Protein AF-A0A158DH83-F1 (afdb_monomer)

Mean predicted aligned error: 16.45 Å

Radius of gyration: 26.63 Å; Cα contacts (8 Å, |Δi|>4): 719; chains: 1; bounding box: 64×51×73 Å

Nearest PDB structures (foldseek):
  8chu-assembly1_A  TM=3.090E-01  e=6.995E-02  Homo sapiens
  3k44-assembly4_D  TM=2.908E-01  e=5.916E-02  Drosophila melanogaster
  3k44-assembly1_A  TM=2.704E-01  e=5.291E-02  Drosophila melanogaster
  4gq2-assembly1_P  TM=2.327E-01  e=2.987E-01  Schizosaccharomyces pombe

pLDDT: mean 72.01, std 20.26, range [26.98, 98.62]

Sequence (449 aa):
MLKVEPGQGMSLLGYADNADRGALTVRQAASLPPGRAVLKMLTDVHTTHRDVEFAYAFIEDGTAVLYKIADGVAHSVPALYLGDADAYETFQAIRHAEEIDHAPDAMHLFITWVPKEGLSEPDPPIKIPKMLTESIKAMQTLFVRTSQRGVGGVAIPFILSHRGPQVLNYVYAVTDPLTRELPHGTVVPHGTAERGGYGISVSQLAEKDGVFVYWLQRPGGTVFIRREGGDDVYDFEGRPRDFVQTVKHELDRDVSLFFGEAAPTEPHSLRLMFDENGVACLAVASSDIDFTFSWLHMSEDSFRTAPTALPVGIGTQPAEPPAGLQGTITNEGKTLSLSAQDANGESVEIPLAATQVDQLIRHLSQLRATMTDKVPSAPDSGVYPVSLDPGWRTNADVHPAFPGVCLALRDDGLGWQMYWLPPHEVRALGEYLVGHEMRLTRSDGQICS

Structure (mmCIF, N/CA/C/O backbone):
data_AF-A0A158DH83-F1
#
_entry.id   AF-A0A158DH83-F1
#
loop_
_atom_site.group_PDB
_atom_site.id
_atom_site.type_symbol
_atom_site.label_atom_id
_atom_site.label_alt_id
_atom_site.label_comp_id
_atom_site.label_asym_id
_atom_site.label_entity_id
_atom_site.label_seq_id
_atom_site.pdbx_PDB_ins_code
_atom_site.Cartn_x
_atom_site.Cartn_y
_atom_site.Cartn_z
_atom_site.occupancy
_atom_site.B_iso_or_equiv
_atom_site.auth_seq_id
_atom_site.auth_comp_id
_atom_site.auth_asym_id
_atom_site.auth_atom_id
_atom_site.pdbx_PDB_model_num
ATOM 1 N N . MET A 1 1 ? 3.367 -1.182 0.016 1.00 55.84 1 MET A N 1
ATOM 2 C CA . MET A 1 1 ? 4.569 -1.575 -0.745 1.00 55.84 1 MET A CA 1
ATOM 3 C C . MET A 1 1 ? 4.220 -1.948 -2.183 1.00 55.84 1 MET A C 1
ATOM 5 O O . MET A 1 1 ? 3.494 -2.913 -2.408 1.00 55.84 1 MET A O 1
ATOM 9 N N . LEU A 1 2 ? 4.713 -1.165 -3.147 1.00 65.81 2 LEU A N 1
ATOM 10 C CA . LEU A 1 2 ? 4.568 -1.419 -4.586 1.00 65.81 2 LEU A CA 1
ATOM 11 C C . LEU A 1 2 ? 5.493 -2.566 -5.023 1.00 65.81 2 LEU A C 1
ATOM 13 O O . LEU A 1 2 ? 6.665 -2.575 -4.660 1.00 65.81 2 LEU A O 1
ATOM 17 N N . LYS A 1 3 ? 4.979 -3.513 -5.819 1.00 84.44 3 LYS A N 1
ATOM 18 C CA . LYS A 1 3 ? 5.769 -4.634 -6.376 1.00 84.44 3 LYS A CA 1
ATOM 19 C C . LYS A 1 3 ? 6.477 -4.303 -7.696 1.00 84.44 3 LYS A C 1
ATOM 21 O O . LYS A 1 3 ? 7.206 -5.142 -8.222 1.00 84.44 3 LYS A O 1
ATOM 26 N N . VAL A 1 4 ? 6.234 -3.111 -8.242 1.00 86.69 4 VAL A N 1
ATOM 27 C CA . VAL A 1 4 ? 6.819 -2.610 -9.490 1.00 86.69 4 VAL A CA 1
ATOM 28 C C . VAL A 1 4 ? 7.431 -1.241 -9.221 1.00 86.69 4 VAL A C 1
ATOM 30 O O . VAL A 1 4 ? 6.780 -0.387 -8.624 1.00 86.69 4 VAL A O 1
ATOM 33 N N . GLU A 1 5 ? 8.663 -1.048 -9.675 1.00 86.50 5 GLU A N 1
ATOM 34 C CA . GLU A 1 5 ? 9.462 0.159 -9.494 1.00 86.50 5 GLU A CA 1
ATOM 35 C C . GLU A 1 5 ? 9.853 0.728 -10.873 1.00 86.50 5 GLU A C 1
ATOM 37 O O . GLU A 1 5 ? 10.463 0.021 -11.689 1.00 86.50 5 GLU A O 1
ATOM 42 N N . PRO A 1 6 ? 9.514 1.995 -11.168 1.00 86.50 6 PRO A N 1
ATOM 43 C CA . PRO A 1 6 ? 10.065 2.723 -12.307 1.00 86.50 6 PRO A CA 1
ATOM 44 C C . PRO A 1 6 ? 11.590 2.852 -12.200 1.00 86.50 6 PRO A C 1
ATOM 46 O O . PRO A 1 6 ? 12.109 3.360 -11.211 1.00 86.50 6 PRO A O 1
ATOM 49 N N . GLY A 1 7 ? 12.320 2.405 -13.223 1.00 85.56 7 GLY A N 1
ATOM 50 C CA . GLY A 1 7 ? 13.770 2.593 -13.299 1.00 85.56 7 GLY A CA 1
ATOM 51 C C . GLY A 1 7 ? 14.157 3.902 -13.985 1.00 85.56 7 GLY A C 1
ATOM 52 O O . GLY A 1 7 ? 13.311 4.618 -14.523 1.00 85.56 7 GLY A O 1
ATOM 53 N N . GLN A 1 8 ? 15.458 4.203 -14.038 1.00 83.31 8 GLN A N 1
ATOM 54 C CA . GLN A 1 8 ? 15.957 5.298 -14.872 1.00 83.31 8 GLN A CA 1
ATOM 55 C C . GLN A 1 8 ? 15.545 5.122 -16.342 1.00 83.31 8 GLN A C 1
ATOM 57 O O . GLN A 1 8 ? 15.517 4.014 -16.884 1.00 83.31 8 GLN A O 1
ATOM 62 N N . GLY A 1 9 ? 15.260 6.242 -17.010 1.00 83.88 9 GLY A N 1
ATOM 63 C CA . GLY A 1 9 ? 14.946 6.275 -18.437 1.00 83.88 9 GLY A CA 1
ATOM 64 C C . GLY A 1 9 ? 13.718 5.438 -18.803 1.00 83.88 9 GLY A C 1
ATOM 65 O O . GLY A 1 9 ? 12.627 5.643 -18.283 1.00 83.88 9 GLY A O 1
ATOM 66 N N . MET A 1 10 ? 13.888 4.512 -19.747 1.00 90.75 10 MET A N 1
ATOM 67 C CA . MET A 1 10 ? 12.812 3.671 -20.278 1.00 90.75 10 MET A CA 1
ATOM 68 C C . MET A 1 10 ? 12.896 2.258 -19.702 1.00 90.75 10 MET A C 1
ATOM 70 O O . MET A 1 10 ? 13.119 1.308 -20.453 1.00 90.75 10 MET A O 1
ATOM 74 N N . SER A 1 11 ? 12.740 2.110 -18.381 1.00 95.25 11 SER A N 1
ATOM 75 C CA . SER A 1 11 ? 12.762 0.792 -17.741 1.00 95.25 11 SER A CA 1
ATOM 76 C C . SER A 1 11 ? 11.768 0.615 -16.585 1.00 95.25 11 SER A C 1
ATOM 78 O O . SER A 1 11 ? 11.367 1.576 -15.933 1.00 95.25 11 SER A O 1
ATOM 80 N N . LEU A 1 12 ? 11.352 -0.633 -16.359 1.00 95.00 12 LEU A N 1
ATOM 81 C CA . LEU A 1 12 ? 10.451 -1.088 -15.298 1.00 95.00 12 LEU A CA 1
ATOM 82 C C . LEU A 1 12 ? 11.037 -2.331 -14.631 1.00 95.00 12 LEU A C 1
ATOM 84 O O . LEU A 1 12 ? 11.466 -3.261 -15.317 1.00 95.00 12 LEU A O 1
ATOM 88 N N . LEU A 1 13 ? 11.007 -2.366 -13.303 1.00 97.12 13 LEU A N 1
ATOM 89 C CA . LEU A 1 13 ? 11.474 -3.486 -12.496 1.00 97.12 13 LEU A CA 1
ATOM 90 C C . LEU A 1 13 ? 10.312 -4.025 -11.667 1.00 97.12 13 LEU A C 1
ATOM 92 O O . LEU A 1 13 ? 9.529 -3.249 -11.137 1.00 97.12 13 LEU A O 1
ATOM 96 N N . GLY A 1 14 ? 10.200 -5.339 -11.527 1.00 95.81 14 GLY A N 1
ATOM 97 C CA . GLY A 1 14 ? 9.211 -5.973 -10.659 1.00 95.81 14 GLY A CA 1
ATOM 98 C C . GLY A 1 14 ? 9.808 -7.135 -9.882 1.00 95.81 14 GLY A C 1
ATOM 99 O O . GLY A 1 14 ? 10.849 -7.669 -10.271 1.00 95.81 14 GLY A O 1
ATOM 100 N N . TYR A 1 15 ? 9.159 -7.530 -8.790 1.00 97.19 15 TYR A N 1
ATOM 101 C CA . TYR A 1 15 ? 9.587 -8.669 -7.977 1.00 97.19 15 TYR A CA 1
ATOM 102 C C . TYR A 1 15 ? 8.405 -9.449 -7.387 1.00 97.19 15 TYR A C 1
ATOM 104 O O . TYR A 1 15 ? 7.282 -8.943 -7.300 1.00 97.19 15 TYR A O 1
ATOM 112 N N . ALA A 1 16 ? 8.673 -10.677 -6.944 1.00 95.62 16 ALA A N 1
ATOM 113 C CA . ALA A 1 16 ? 7.751 -11.490 -6.152 1.00 95.62 16 ALA A CA 1
ATOM 114 C C . ALA A 1 16 ? 8.470 -12.189 -4.985 1.00 95.62 16 ALA A C 1
ATOM 116 O O . ALA A 1 16 ? 9.687 -12.089 -4.849 1.00 95.62 16 ALA A O 1
ATOM 117 N N . ASP A 1 17 ? 7.695 -12.871 -4.142 1.00 93.25 17 ASP A N 1
ATOM 118 C CA . ASP A 1 17 ? 8.150 -13.632 -2.972 1.00 93.25 17 ASP A CA 1
ATOM 119 C C . ASP A 1 17 ? 8.702 -12.764 -1.830 1.00 93.25 17 ASP A C 1
ATOM 121 O O . ASP A 1 17 ? 7.923 -12.043 -1.199 1.00 93.25 17 ASP A O 1
ATOM 125 N N . ASN A 1 18 ? 9.999 -12.826 -1.505 1.00 93.00 18 ASN A N 1
ATOM 126 C CA . ASN A 1 18 ? 10.565 -12.094 -0.368 1.00 93.00 18 ASN A CA 1
ATOM 127 C C . ASN A 1 18 ? 10.444 -10.568 -0.551 1.00 93.00 18 ASN A C 1
ATOM 129 O O . ASN A 1 18 ? 11.242 -9.942 -1.253 1.00 93.00 18 ASN A O 1
ATOM 133 N N . ALA A 1 19 ? 9.448 -9.972 0.112 1.00 85.81 19 ALA A N 1
ATOM 134 C CA . ALA A 1 19 ? 9.044 -8.593 -0.130 1.00 85.81 19 ALA A CA 1
ATOM 135 C C . ALA A 1 19 ? 10.105 -7.555 0.252 1.00 85.81 19 ALA A C 1
ATOM 137 O O . ALA A 1 19 ? 10.367 -6.642 -0.530 1.00 85.81 19 ALA A O 1
ATOM 138 N N . ASP A 1 20 ? 10.742 -7.717 1.414 1.00 83.06 20 ASP A N 1
ATOM 139 C CA . ASP A 1 20 ? 11.745 -6.771 1.914 1.00 83.06 20 ASP A CA 1
ATOM 140 C C . ASP A 1 20 ? 12.978 -6.752 1.007 1.00 83.06 20 ASP A C 1
ATOM 142 O O . ASP A 1 20 ? 13.482 -5.690 0.629 1.00 83.06 20 ASP A O 1
ATOM 146 N N . ARG A 1 21 ? 13.445 -7.944 0.612 1.00 93.25 21 ARG A N 1
ATOM 147 C CA . ARG A 1 21 ? 14.586 -8.091 -0.292 1.00 93.25 21 ARG A CA 1
ATOM 148 C C . ARG A 1 21 ? 14.247 -7.583 -1.683 1.00 93.25 21 ARG A C 1
ATOM 150 O O . ARG A 1 21 ? 15.006 -6.790 -2.231 1.00 93.25 21 ARG A O 1
ATOM 157 N N . GLY A 1 22 ? 13.110 -8.013 -2.222 1.00 93.31 22 GLY A N 1
ATOM 158 C CA . GLY A 1 22 ? 12.640 -7.606 -3.536 1.00 93.31 22 GLY A CA 1
ATOM 159 C C . GLY A 1 22 ? 12.558 -6.090 -3.660 1.00 93.31 22 GLY A C 1
ATOM 160 O O . GLY A 1 22 ? 13.208 -5.529 -4.540 1.00 93.31 22 GLY A O 1
ATOM 161 N N . ALA A 1 23 ? 11.877 -5.424 -2.721 1.00 83.69 23 ALA A N 1
ATOM 162 C CA . ALA A 1 23 ? 11.733 -3.969 -2.696 1.00 83.69 23 ALA A CA 1
ATOM 163 C C . ALA A 1 23 ? 13.080 -3.238 -2.618 1.00 83.69 23 ALA A C 1
ATOM 165 O O . ALA A 1 23 ? 13.322 -2.294 -3.372 1.00 83.69 23 ALA A O 1
ATOM 166 N N . LEU A 1 24 ? 13.974 -3.669 -1.722 1.00 87.06 24 LEU A N 1
ATOM 167 C CA . LEU A 1 24 ? 15.300 -3.066 -1.591 1.00 87.06 24 LEU A CA 1
ATOM 168 C C . LEU A 1 24 ? 16.107 -3.212 -2.887 1.00 87.06 24 LEU A C 1
ATOM 170 O O . LEU A 1 24 ? 16.700 -2.241 -3.360 1.00 87.06 24 LEU A O 1
ATOM 174 N N . THR A 1 25 ? 16.114 -4.411 -3.470 1.00 95.44 25 THR A N 1
ATOM 175 C CA . THR A 1 25 ? 16.883 -4.712 -4.677 1.00 95.44 25 THR A CA 1
ATOM 176 C C . THR A 1 25 ? 16.357 -3.960 -5.893 1.00 95.44 25 THR A C 1
ATOM 178 O O . THR A 1 25 ? 17.163 -3.361 -6.603 1.00 95.44 25 THR A O 1
ATOM 181 N N . VAL A 1 26 ? 15.040 -3.930 -6.137 1.00 93.75 26 VAL A N 1
ATOM 182 C CA . VAL A 1 26 ? 14.505 -3.202 -7.301 1.00 93.75 26 VAL A CA 1
ATOM 183 C C . VAL A 1 26 ? 14.724 -1.696 -7.184 1.00 93.75 26 VAL A C 1
ATOM 185 O O . VAL A 1 26 ? 15.065 -1.080 -8.185 1.00 93.75 26 VAL A O 1
ATOM 188 N N . ARG A 1 27 ? 14.656 -1.106 -5.980 1.00 87.62 27 ARG A N 1
ATOM 189 C CA . ARG A 1 27 ? 14.980 0.319 -5.763 1.00 87.62 27 ARG A CA 1
ATOM 190 C C . ARG A 1 27 ? 16.450 0.632 -6.026 1.00 87.62 27 ARG A C 1
ATOM 192 O O . ARG A 1 27 ? 16.772 1.640 -6.650 1.00 87.62 27 ARG A O 1
ATOM 199 N N . GLN A 1 28 ? 17.360 -0.233 -5.577 1.00 88.50 28 GLN A N 1
ATOM 200 C CA . GLN A 1 28 ? 18.786 -0.083 -5.878 1.00 88.50 28 GLN A CA 1
ATOM 201 C C . GLN A 1 28 ? 19.047 -0.213 -7.381 1.00 88.50 28 GLN A C 1
ATOM 203 O O . GLN A 1 28 ? 19.728 0.629 -7.966 1.00 88.50 28 GLN A O 1
ATOM 208 N N . ALA A 1 29 ? 18.464 -1.225 -8.019 1.00 94.12 29 ALA A N 1
ATOM 209 C CA . ALA A 1 29 ? 18.610 -1.466 -9.447 1.00 94.12 29 ALA A CA 1
ATOM 210 C C . ALA A 1 29 ? 17.980 -0.354 -10.302 1.00 94.12 29 ALA A C 1
ATOM 212 O O . ALA A 1 29 ? 18.548 0.008 -11.329 1.00 94.12 29 ALA A O 1
ATOM 213 N N . ALA A 1 30 ? 16.874 0.248 -9.856 1.00 90.44 30 ALA A N 1
ATOM 214 C CA . ALA A 1 30 ? 16.219 1.377 -10.514 1.00 90.44 30 ALA A CA 1
ATOM 215 C C . ALA A 1 30 ? 17.140 2.601 -10.672 1.00 90.44 30 ALA A C 1
ATOM 217 O O . ALA A 1 30 ? 16.952 3.385 -11.600 1.00 90.44 30 ALA A O 1
ATOM 218 N N . SER A 1 31 ? 18.160 2.743 -9.815 1.00 88.69 31 SER A N 1
ATOM 219 C CA . SER A 1 31 ? 19.157 3.822 -9.887 1.00 88.69 31 SER A CA 1
ATOM 220 C C . SER A 1 31 ? 20.270 3.600 -10.923 1.00 88.69 31 SER A C 1
ATOM 222 O O . SER A 1 31 ? 21.084 4.498 -11.152 1.00 88.69 31 SER A O 1
ATOM 224 N N . LEU A 1 32 ? 20.334 2.418 -11.542 1.00 93.50 32 LEU A N 1
ATOM 225 C CA . LEU A 1 32 ? 21.337 2.089 -12.552 1.00 93.50 32 LEU A CA 1
ATOM 226 C C . LEU A 1 32 ? 20.843 2.439 -13.966 1.00 93.50 32 LEU A C 1
ATOM 228 O O . LEU A 1 32 ? 19.641 2.379 -14.234 1.00 93.50 32 LEU A O 1
ATOM 232 N N . PRO A 1 33 ? 21.760 2.719 -14.913 1.00 95.25 33 PRO A N 1
ATOM 233 C CA . PRO A 1 33 ? 21.398 2.872 -16.316 1.00 95.25 33 PRO A CA 1
ATOM 234 C C . PRO A 1 33 ? 20.721 1.605 -16.871 1.00 95.25 33 PRO A C 1
ATOM 236 O O . PRO A 1 33 ? 21.200 0.497 -16.584 1.00 95.25 33 PRO A O 1
ATOM 239 N N . PRO A 1 34 ? 19.666 1.736 -17.702 1.00 95.44 34 PRO A N 1
ATOM 240 C CA . PRO A 1 34 ? 18.989 0.587 -18.287 1.00 95.44 34 PRO A CA 1
ATOM 241 C C . PRO A 1 34 ? 19.912 -0.358 -19.061 1.00 95.44 34 PRO A C 1
ATOM 243 O O . PRO A 1 34 ? 20.873 0.067 -19.703 1.00 95.44 34 PRO A O 1
ATOM 246 N N . GLY A 1 35 ? 19.592 -1.651 -19.026 1.00 95.94 35 GLY A N 1
ATOM 247 C CA . GLY A 1 35 ? 20.291 -2.696 -19.768 1.00 95.94 35 GLY A CA 1
ATOM 248 C C . GLY A 1 35 ? 21.127 -3.618 -18.881 1.00 95.94 35 GLY A C 1
ATOM 249 O O . GLY A 1 35 ? 20.665 -4.140 -17.864 1.00 95.94 35 GLY A O 1
ATOM 250 N N . ARG A 1 36 ? 22.374 -3.879 -19.291 1.00 96.81 36 ARG A N 1
ATOM 251 C CA . ARG A 1 36 ? 23.200 -4.963 -18.721 1.00 96.81 36 ARG A CA 1
ATOM 252 C C . ARG A 1 36 ? 23.556 -4.779 -17.247 1.00 96.81 36 ARG A C 1
ATOM 254 O O . ARG A 1 36 ? 23.702 -5.777 -16.548 1.00 96.81 36 ARG A O 1
ATOM 261 N N . ALA A 1 37 ? 23.711 -3.541 -16.779 1.00 97.50 37 ALA A N 1
ATOM 262 C CA . ALA A 1 37 ? 24.055 -3.266 -15.384 1.00 97.50 37 ALA A CA 1
ATOM 263 C C . ALA A 1 37 ? 22.937 -3.720 -14.431 1.00 97.50 37 ALA A C 1
ATOM 265 O O . ALA A 1 37 ? 23.209 -4.432 -13.464 1.00 97.50 37 ALA A O 1
ATOM 266 N N . VAL A 1 38 ? 21.684 -3.386 -14.765 1.00 97.88 38 VAL A N 1
ATOM 267 C CA . VAL A 1 38 ? 20.492 -3.834 -14.032 1.00 97.88 38 VAL A CA 1
ATOM 268 C C . VAL A 1 38 ? 20.371 -5.355 -14.078 1.00 97.88 38 VAL A C 1
ATOM 270 O O . VAL A 1 38 ? 20.282 -5.992 -13.031 1.00 97.88 38 VAL A O 1
ATOM 273 N N . LEU A 1 39 ? 20.454 -5.957 -15.273 1.00 98.31 39 LEU A N 1
ATOM 274 C CA . LEU A 1 39 ? 20.373 -7.415 -15.435 1.00 98.31 39 LEU A CA 1
ATOM 275 C C . LEU A 1 39 ? 21.409 -8.153 -14.585 1.00 98.31 39 LEU A C 1
ATOM 277 O O . LEU A 1 39 ? 21.072 -9.132 -13.919 1.00 98.31 39 LEU A O 1
ATOM 281 N N . LYS A 1 40 ? 22.659 -7.674 -14.580 1.00 98.31 40 LYS A N 1
ATOM 282 C CA . LYS A 1 40 ? 23.729 -8.264 -13.776 1.00 98.31 40 LYS A CA 1
ATOM 283 C C . LYS A 1 40 ? 23.402 -8.190 -12.286 1.00 98.31 40 LYS A C 1
ATOM 285 O O . LYS A 1 40 ? 23.486 -9.209 -11.614 1.00 98.31 40 LYS A O 1
ATOM 290 N N . MET A 1 41 ? 22.993 -7.023 -11.784 1.00 98.31 41 MET A N 1
ATOM 291 C CA . MET A 1 41 ? 22.645 -6.849 -10.370 1.00 98.31 41 MET A CA 1
ATOM 292 C C . MET A 1 41 ? 21.512 -7.789 -9.943 1.00 98.31 41 MET A C 1
ATOM 294 O O . MET A 1 41 ? 21.662 -8.509 -8.958 1.00 98.31 41 MET A O 1
ATOM 298 N N . LEU A 1 42 ? 20.404 -7.820 -10.691 1.00 98.38 42 LEU A N 1
ATOM 299 C CA . LEU A 1 42 ? 19.261 -8.682 -10.369 1.00 98.38 42 LEU A CA 1
ATOM 300 C C . LEU A 1 42 ? 19.654 -10.169 -10.394 1.00 98.38 42 LEU A C 1
ATOM 302 O O . LEU A 1 42 ? 19.258 -10.931 -9.515 1.00 98.38 42 LEU A O 1
ATOM 306 N N . THR A 1 43 ? 20.482 -10.573 -11.363 1.00 98.62 43 THR A N 1
ATOM 307 C CA . THR A 1 43 ? 20.972 -11.956 -11.488 1.00 98.62 43 THR A CA 1
ATOM 308 C C . THR A 1 43 ? 21.920 -12.338 -10.348 1.00 98.62 43 THR A C 1
ATOM 310 O O . THR A 1 43 ? 21.795 -13.430 -9.791 1.00 98.62 43 THR A O 1
ATOM 313 N N . ASP A 1 44 ? 22.840 -11.450 -9.960 1.00 98.38 44 ASP A N 1
ATOM 314 C CA . ASP A 1 44 ? 23.776 -11.670 -8.848 1.00 98.38 44 ASP A CA 1
ATOM 315 C C . ASP A 1 44 ? 23.022 -11.826 -7.515 1.00 98.38 44 ASP A C 1
ATOM 317 O O . ASP A 1 44 ? 23.296 -12.748 -6.736 1.00 98.38 44 ASP A O 1
ATOM 321 N N . VAL A 1 45 ? 22.032 -10.955 -7.270 1.00 97.94 45 VAL A N 1
ATOM 322 C CA . VAL A 1 45 ? 21.169 -11.039 -6.084 1.00 97.94 45 VAL A CA 1
ATOM 323 C C . VAL A 1 45 ? 20.403 -12.353 -6.089 1.00 97.94 45 VAL A C 1
ATOM 325 O O . VAL A 1 45 ? 20.489 -13.089 -5.111 1.00 97.94 45 VAL A O 1
ATOM 328 N N . HIS A 1 46 ? 19.727 -12.700 -7.186 1.00 98.00 46 HIS A N 1
ATOM 329 C CA . HIS A 1 46 ? 18.955 -13.939 -7.267 1.00 98.00 46 HIS A CA 1
ATOM 330 C C . HIS A 1 46 ? 19.832 -15.201 -7.135 1.00 98.00 46 HIS A C 1
ATOM 332 O O . HIS A 1 46 ? 19.423 -16.196 -6.541 1.00 98.00 46 HIS A O 1
ATOM 338 N N . THR A 1 47 ? 21.073 -15.173 -7.631 1.00 98.00 47 THR A N 1
ATOM 339 C CA . THR A 1 47 ? 22.032 -16.284 -7.466 1.00 98.00 47 THR A CA 1
ATOM 340 C C . THR A 1 47 ? 22.372 -16.526 -5.995 1.00 98.00 47 THR A C 1
ATOM 342 O O . THR A 1 47 ? 22.511 -17.673 -5.570 1.00 98.00 47 THR A O 1
ATOM 345 N N . THR A 1 48 ? 22.474 -15.451 -5.213 1.00 97.44 48 THR A N 1
ATOM 346 C CA . THR A 1 48 ? 22.750 -15.504 -3.768 1.00 97.44 48 THR A CA 1
ATOM 347 C C . THR A 1 48 ? 21.480 -15.785 -2.955 1.00 97.44 48 THR A C 1
ATOM 349 O O . THR A 1 48 ? 21.532 -16.396 -1.888 1.00 97.44 48 THR A O 1
ATOM 352 N N . HIS A 1 49 ? 20.327 -15.360 -3.470 1.00 96.81 49 HIS A N 1
ATOM 353 C CA . HIS A 1 49 ? 19.048 -15.322 -2.777 1.00 96.81 49 HIS A CA 1
ATOM 354 C C . HIS A 1 49 ? 17.926 -15.858 -3.672 1.00 96.81 49 HIS A C 1
ATOM 356 O O . HIS A 1 49 ? 17.305 -15.123 -4.434 1.00 96.81 49 HIS A O 1
ATOM 362 N N . ARG A 1 50 ? 17.668 -17.164 -3.553 1.00 96.25 50 ARG A N 1
ATOM 363 C CA . ARG A 1 50 ? 16.700 -17.920 -4.372 1.00 96.25 50 ARG A CA 1
ATOM 364 C C . ARG A 1 50 ? 15.228 -17.720 -3.994 1.00 96.25 50 ARG A C 1
ATOM 366 O O . ARG A 1 50 ? 14.361 -18.301 -4.626 1.00 96.25 50 ARG A O 1
ATOM 373 N N . ASP A 1 51 ? 14.952 -16.948 -2.954 1.00 95.69 51 ASP A N 1
ATOM 374 C CA . ASP A 1 51 ? 13.627 -16.684 -2.376 1.00 95.69 51 ASP A CA 1
ATOM 375 C C . ASP A 1 51 ? 12.963 -15.408 -2.930 1.00 95.69 51 ASP A C 1
ATOM 377 O O . ASP A 1 51 ? 12.028 -14.890 -2.323 1.00 95.69 51 ASP A O 1
ATOM 381 N N . VAL A 1 52 ? 13.482 -14.856 -4.028 1.00 97.00 52 VAL A N 1
ATOM 382 C CA . VAL A 1 52 ? 12.940 -13.675 -4.711 1.00 97.00 52 VAL A CA 1
ATOM 383 C C . VAL A 1 52 ? 13.144 -13.822 -6.211 1.00 97.00 52 VAL A C 1
ATOM 385 O O . VAL A 1 52 ? 14.271 -13.995 -6.662 1.00 97.00 52 VAL A O 1
ATOM 388 N N . GLU A 1 53 ? 12.080 -13.733 -6.999 1.00 98.00 53 GLU A N 1
ATOM 389 C CA . GLU A 1 53 ? 12.171 -13.633 -8.460 1.00 98.00 53 GLU A CA 1
ATOM 390 C C . GLU A 1 53 ? 12.054 -12.174 -8.916 1.00 98.00 53 GLU A C 1
ATOM 392 O O . GLU A 1 53 ? 11.397 -11.360 -8.260 1.00 98.00 53 GLU A O 1
ATOM 397 N N . PHE A 1 54 ? 12.647 -11.847 -10.070 1.00 98.56 54 PHE A N 1
ATOM 398 C CA . PHE A 1 54 ? 12.562 -10.503 -10.648 1.00 98.56 54 PHE A CA 1
ATOM 399 C C . PHE A 1 54 ? 12.060 -10.508 -12.091 1.00 98.56 54 PHE A C 1
ATOM 401 O O . PHE A 1 54 ? 12.297 -11.435 -12.868 1.00 98.56 54 PHE A O 1
ATOM 408 N N . ALA A 1 55 ? 11.414 -9.408 -12.462 1.00 98.38 55 ALA A N 1
ATOM 409 C CA . ALA A 1 55 ? 11.061 -9.057 -13.825 1.00 98.38 55 ALA A CA 1
ATOM 410 C C . ALA A 1 55 ? 11.749 -7.744 -14.181 1.00 98.38 55 ALA A C 1
ATOM 412 O O . ALA A 1 55 ? 11.795 -6.818 -13.370 1.00 98.38 55 ALA A O 1
ATOM 413 N N . TYR A 1 56 ? 12.269 -7.654 -15.399 1.00 98.38 56 TYR A N 1
ATOM 414 C CA . TYR A 1 56 ? 12.899 -6.437 -15.883 1.00 98.38 56 TYR A CA 1
ATOM 415 C C . TYR A 1 56 ? 12.505 -6.159 -17.325 1.00 98.38 56 TYR A C 1
ATOM 417 O O . TYR A 1 56 ? 12.777 -6.969 -18.210 1.00 98.38 56 TYR A O 1
ATOM 425 N N . ALA A 1 57 ? 11.877 -5.011 -17.557 1.00 97.94 57 ALA A N 1
ATOM 426 C CA . ALA A 1 57 ? 11.547 -4.526 -18.885 1.00 97.94 57 ALA A CA 1
ATOM 427 C C . ALA A 1 57 ? 12.297 -3.228 -19.173 1.00 97.94 57 ALA A C 1
ATOM 429 O O . ALA A 1 57 ? 12.391 -2.354 -18.313 1.00 97.94 57 ALA A O 1
ATOM 430 N N . PHE A 1 58 ? 12.809 -3.076 -20.388 1.00 97.44 58 PHE A N 1
ATOM 431 C CA . PHE A 1 58 ? 13.384 -1.816 -20.853 1.00 97.44 58 PHE A CA 1
ATOM 432 C C . PHE A 1 58 ? 13.259 -1.686 -22.371 1.00 97.44 58 PHE A C 1
ATOM 434 O O . PHE A 1 58 ? 12.916 -2.650 -23.055 1.00 97.44 58 PHE A O 1
ATOM 441 N N . ILE A 1 59 ? 13.495 -0.488 -22.902 1.00 95.75 59 ILE A N 1
ATOM 442 C CA . ILE A 1 59 ? 13.528 -0.253 -24.350 1.00 95.75 59 ILE A CA 1
ATOM 443 C C . ILE A 1 59 ? 14.980 -0.257 -24.829 1.00 95.75 59 ILE A C 1
ATOM 445 O O . ILE A 1 59 ? 15.778 0.577 -24.406 1.00 95.75 59 ILE A O 1
ATOM 449 N N . GLU A 1 60 ? 15.299 -1.181 -25.730 1.00 93.81 60 GLU A N 1
ATOM 450 C CA . GLU A 1 60 ? 16.592 -1.321 -26.402 1.00 93.81 60 GLU A CA 1
ATOM 451 C C . GLU A 1 60 ? 16.389 -1.075 -27.899 1.00 93.81 60 GLU A C 1
ATOM 453 O O . GLU A 1 60 ? 15.561 -1.729 -28.532 1.00 93.81 60 GLU A O 1
ATOM 458 N N . ASP A 1 61 ? 17.078 -0.077 -28.459 1.00 93.56 61 ASP A N 1
ATOM 459 C CA . ASP A 1 61 ? 16.987 0.289 -29.882 1.00 93.56 61 ASP A CA 1
ATOM 460 C C . ASP A 1 61 ? 15.541 0.462 -30.395 1.00 93.56 61 ASP A C 1
ATOM 462 O O . ASP A 1 61 ? 15.174 0.051 -31.496 1.00 93.56 61 ASP A O 1
ATOM 466 N N . GLY A 1 62 ? 14.683 1.066 -29.564 1.00 91.31 62 GLY A N 1
ATOM 467 C CA . GLY A 1 62 ? 13.268 1.305 -29.873 1.00 91.31 62 GLY A CA 1
ATOM 468 C C . GLY A 1 62 ? 12.357 0.083 -29.709 1.00 91.31 62 GLY A C 1
ATOM 469 O O . GLY A 1 62 ? 11.149 0.203 -29.907 1.00 91.31 62 GLY A O 1
ATOM 470 N N . THR A 1 63 ? 12.902 -1.065 -29.305 1.00 93.69 63 THR A N 1
ATOM 471 C CA . THR A 1 63 ? 12.156 -2.301 -29.056 1.00 93.69 63 THR A CA 1
ATOM 472 C C . THR A 1 63 ? 12.054 -2.563 -27.558 1.00 93.69 63 THR A C 1
ATOM 474 O O . THR A 1 63 ? 13.050 -2.540 -26.841 1.00 93.69 63 THR A O 1
ATOM 477 N N . ALA A 1 64 ? 10.843 -2.822 -27.064 1.00 93.56 64 ALA A N 1
ATOM 478 C CA . ALA A 1 64 ? 10.657 -3.253 -25.684 1.00 93.56 64 ALA A CA 1
ATOM 479 C C . ALA A 1 64 ? 11.136 -4.702 -25.520 1.00 93.56 64 ALA A C 1
ATOM 481 O O . ALA A 1 64 ? 10.686 -5.597 -26.236 1.00 93.56 64 ALA A O 1
ATOM 482 N N . VAL A 1 65 ? 12.025 -4.925 -24.557 1.00 97.38 65 VAL A N 1
ATOM 483 C CA . VAL A 1 65 ? 12.518 -6.245 -24.162 1.00 97.38 65 VAL A CA 1
ATOM 484 C C . VAL A 1 65 ? 12.110 -6.526 -22.723 1.00 97.38 65 VAL A C 1
ATOM 486 O O . VAL A 1 65 ? 12.089 -5.624 -21.886 1.00 97.38 65 VAL A O 1
ATOM 489 N N . LEU A 1 66 ? 11.778 -7.781 -22.436 1.00 98.19 66 LEU A N 1
ATOM 490 C CA . LEU A 1 66 ? 11.340 -8.243 -21.124 1.00 98.19 66 LEU A CA 1
ATOM 491 C C . LEU A 1 66 ? 12.167 -9.461 -20.715 1.00 98.19 66 LEU A C 1
ATOM 493 O O . LEU A 1 66 ? 12.383 -10.375 -21.512 1.00 98.19 66 LEU A O 1
ATOM 497 N N . TYR A 1 67 ? 12.622 -9.461 -19.466 1.00 98.56 67 TYR A N 1
ATOM 498 C CA . TYR A 1 67 ? 13.415 -10.523 -18.869 1.00 98.56 67 TYR A CA 1
ATOM 499 C C . TYR A 1 67 ? 12.748 -11.053 -17.599 1.00 98.56 67 TYR A C 1
ATOM 501 O O . TYR A 1 67 ? 12.361 -10.269 -16.730 1.00 98.56 67 TYR A O 1
ATOM 509 N N . LYS A 1 68 ? 12.680 -12.384 -17.474 1.00 98.44 68 LYS A N 1
ATOM 510 C CA . LYS A 1 68 ? 12.467 -13.086 -16.202 1.00 98.44 68 LYS A CA 1
ATOM 511 C C . LYS A 1 68 ? 13.831 -13.446 -15.617 1.00 98.44 68 LYS A C 1
ATOM 513 O O . LYS A 1 68 ? 14.629 -14.082 -16.301 1.00 98.44 68 LYS A O 1
ATOM 518 N N . ILE A 1 69 ? 14.097 -13.060 -14.374 1.00 98.44 69 ILE A N 1
ATOM 519 C CA . ILE A 1 69 ? 15.305 -13.451 -13.647 1.00 98.44 69 ILE A CA 1
ATOM 520 C C . ILE A 1 69 ? 14.901 -14.493 -12.607 1.00 98.44 69 ILE A C 1
ATOM 522 O O . ILE A 1 69 ? 14.299 -14.162 -11.585 1.00 98.44 69 ILE A O 1
ATOM 526 N N . ALA A 1 70 ? 15.225 -15.745 -12.910 1.00 96.12 70 ALA A N 1
ATOM 527 C CA . ALA A 1 70 ? 14.970 -16.919 -12.084 1.00 96.12 70 ALA A CA 1
ATOM 528 C C . ALA A 1 70 ? 16.056 -17.966 -12.350 1.00 96.12 70 ALA A C 1
ATOM 530 O O . ALA A 1 70 ? 16.801 -17.863 -13.324 1.00 96.12 70 ALA A O 1
ATOM 531 N N . ASP A 1 71 ? 16.231 -18.923 -11.443 1.00 94.94 71 ASP A N 1
ATOM 532 C CA . ASP A 1 71 ? 17.255 -19.974 -11.519 1.00 94.94 71 ASP A CA 1
ATOM 533 C C . ASP A 1 71 ? 18.699 -19.478 -11.743 1.00 94.94 71 ASP A C 1
ATOM 535 O O . ASP A 1 71 ? 19.646 -20.251 -11.872 1.00 94.94 71 ASP A O 1
ATOM 539 N N . GLY A 1 72 ? 18.941 -18.178 -11.539 1.00 94.94 72 GLY A N 1
ATOM 540 C CA . GLY A 1 72 ? 20.275 -17.557 -11.536 1.00 94.94 72 GLY A CA 1
ATOM 541 C C . GLY A 1 72 ? 20.638 -17.053 -12.917 1.00 94.94 72 GLY A C 1
ATOM 542 O O . GLY A 1 72 ? 21.806 -16.811 -13.203 1.00 94.94 72 GLY A O 1
ATOM 543 N N . VAL A 1 73 ? 19.633 -16.940 -13.782 1.00 97.31 73 VAL A N 1
ATOM 544 C CA . VAL A 1 73 ? 19.774 -16.611 -15.186 1.00 97.31 73 VAL A CA 1
ATOM 545 C C . VAL A 1 73 ? 18.681 -15.614 -15.560 1.00 97.31 73 VAL A C 1
ATOM 547 O O . VAL A 1 73 ? 17.559 -15.659 -15.058 1.00 97.31 73 VAL A O 1
ATOM 550 N N . ALA A 1 74 ? 19.017 -14.686 -16.452 1.00 98.12 74 ALA A N 1
ATOM 551 C CA . ALA A 1 74 ? 18.050 -13.795 -17.072 1.00 98.12 74 ALA A CA 1
ATOM 552 C C . ALA A 1 74 ? 17.569 -14.400 -18.398 1.00 98.12 74 ALA A C 1
ATOM 554 O O . ALA A 1 74 ? 18.351 -14.573 -19.334 1.00 98.12 74 ALA A O 1
ATOM 555 N N . HIS A 1 75 ? 16.276 -14.693 -18.490 1.00 98.12 75 HIS A N 1
ATOM 556 C CA . HIS A 1 75 ? 15.627 -15.233 -19.679 1.00 98.12 75 HIS A CA 1
ATOM 557 C C . HIS A 1 75 ? 14.814 -14.144 -20.369 1.00 98.12 75 HIS A C 1
ATOM 559 O O . HIS A 1 75 ? 13.893 -13.598 -19.765 1.00 98.12 75 HIS A O 1
ATOM 565 N N . SER A 1 76 ? 15.126 -13.840 -21.631 1.00 97.81 76 SER A N 1
ATOM 566 C CA . SER A 1 76 ? 14.267 -12.966 -22.434 1.00 97.81 76 SER A CA 1
ATOM 567 C C . SER A 1 76 ? 12.973 -13.700 -22.773 1.00 97.81 76 SER A C 1
ATOM 569 O O . SER A 1 76 ? 13.006 -14.831 -23.263 1.00 97.81 76 SER A O 1
ATOM 571 N N . VAL A 1 77 ? 11.838 -13.074 -22.478 1.00 98.00 77 VAL A N 1
ATOM 572 C CA . VAL A 1 77 ? 10.511 -13.679 -22.609 1.00 98.00 77 VAL A CA 1
ATOM 573 C C . VAL A 1 77 ? 9.517 -12.665 -23.175 1.00 98.00 77 VAL A C 1
ATOM 575 O O . VAL A 1 77 ? 9.609 -11.481 -22.860 1.00 98.00 77 VAL A O 1
ATOM 578 N N . PRO A 1 78 ? 8.540 -13.092 -23.993 1.00 94.62 78 PRO A N 1
ATOM 579 C CA . PRO A 1 78 ? 7.521 -12.188 -24.531 1.00 94.62 78 PRO A CA 1
ATOM 580 C C . PRO A 1 78 ? 6.444 -11.821 -23.496 1.00 94.62 78 PRO A C 1
ATOM 582 O O . PRO A 1 78 ? 5.775 -10.801 -23.631 1.00 94.62 78 PRO A O 1
ATOM 585 N N . ALA A 1 79 ? 6.263 -12.664 -22.478 1.00 93.62 79 ALA A N 1
ATOM 586 C CA . ALA A 1 79 ? 5.350 -12.475 -21.360 1.00 93.62 79 ALA A CA 1
ATOM 587 C 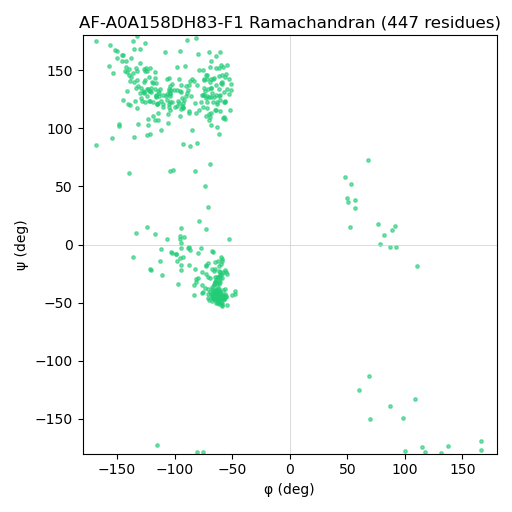C . ALA A 1 79 ? 5.836 -13.316 -20.170 1.00 93.62 79 ALA A C 1
ATOM 589 O O . ALA A 1 79 ? 6.494 -14.339 -20.364 1.00 93.62 79 ALA A O 1
ATOM 590 N N . LEU A 1 80 ? 5.503 -12.899 -18.949 1.00 95.56 80 LEU A N 1
ATOM 591 C CA . LEU A 1 80 ? 5.784 -13.650 -17.726 1.00 95.56 80 LEU A CA 1
ATOM 592 C C . LEU A 1 80 ? 4.724 -13.374 -16.661 1.00 95.56 80 LEU A C 1
ATOM 594 O O . LEU A 1 80 ? 3.977 -12.399 -16.753 1.00 95.56 80 LEU A O 1
ATOM 598 N N . TYR A 1 81 ? 4.727 -14.205 -15.627 1.00 94.81 81 TYR A N 1
ATOM 599 C CA . TYR A 1 81 ? 4.184 -13.888 -14.312 1.00 94.81 81 TYR A CA 1
ATOM 600 C C . TYR A 1 81 ? 5.236 -14.244 -13.256 1.00 94.81 81 TYR A C 1
ATOM 602 O O . TYR A 1 81 ? 6.121 -15.064 -13.518 1.00 94.81 81 TYR A O 1
ATOM 610 N N . LEU A 1 82 ? 5.142 -13.606 -12.092 1.00 94.81 82 LEU A N 1
ATOM 611 C CA . LEU A 1 82 ? 5.932 -13.928 -10.906 1.00 94.81 82 LEU A CA 1
ATOM 612 C C . LEU A 1 82 ? 4.980 -14.174 -9.729 1.00 94.81 82 LEU A C 1
ATOM 614 O O . LEU A 1 82 ? 3.932 -13.527 -9.651 1.00 94.81 82 LEU A O 1
ATOM 618 N N . GLY A 1 83 ? 5.375 -15.040 -8.796 1.00 92.44 83 GLY A N 1
ATOM 619 C CA . GLY A 1 83 ? 4.627 -15.331 -7.571 1.00 92.44 83 GLY A CA 1
ATOM 620 C C . GLY A 1 83 ? 3.768 -16.595 -7.650 1.00 92.44 83 GLY A C 1
ATOM 621 O O . GLY A 1 83 ? 4.127 -17.563 -8.317 1.00 92.44 83 GLY A O 1
ATOM 622 N N . ASP A 1 84 ? 2.646 -16.589 -6.927 1.00 91.75 84 ASP A N 1
ATOM 623 C CA . ASP A 1 84 ? 1.816 -17.773 -6.689 1.00 91.75 84 ASP A CA 1
ATOM 624 C C . ASP A 1 84 ? 1.215 -18.350 -7.986 1.00 91.75 84 ASP A C 1
ATOM 626 O O . ASP A 1 84 ? 0.523 -17.658 -8.740 1.00 91.75 84 ASP A O 1
ATOM 630 N N . ALA A 1 85 ? 1.502 -19.627 -8.250 1.00 92.94 85 ALA A N 1
ATOM 631 C CA . ALA A 1 85 ? 1.071 -20.305 -9.467 1.00 92.94 85 ALA A CA 1
ATOM 632 C C . ALA A 1 85 ? -0.442 -20.566 -9.491 1.00 92.94 85 ALA A C 1
ATOM 634 O O . ALA A 1 85 ? -1.065 -20.390 -10.536 1.00 92.94 85 ALA A O 1
ATOM 635 N N . ASP A 1 86 ? -1.052 -20.913 -8.356 1.00 91.62 86 ASP A N 1
ATOM 636 C CA . ASP A 1 86 ? -2.489 -21.200 -8.282 1.00 91.62 86 ASP A CA 1
ATOM 637 C C . ASP A 1 86 ? -3.311 -19.925 -8.529 1.00 91.62 86 ASP A C 1
ATOM 639 O O . ASP A 1 86 ? -4.331 -19.934 -9.231 1.00 91.62 86 ASP A O 1
ATOM 643 N N . ALA A 1 87 ? -2.835 -18.793 -8.006 1.00 89.88 87 ALA A N 1
ATOM 644 C CA . ALA A 1 87 ? -3.416 -17.487 -8.282 1.00 89.88 87 ALA A CA 1
ATOM 645 C C . ALA A 1 87 ? -3.303 -17.099 -9.759 1.00 89.88 87 ALA A C 1
ATOM 647 O O . ALA A 1 87 ? -4.243 -16.536 -10.321 1.00 89.88 87 ALA A O 1
ATOM 648 N N . TYR A 1 88 ? -2.172 -17.407 -10.398 1.00 93.12 88 TYR A N 1
ATOM 649 C CA . TYR A 1 88 ? -1.987 -17.167 -11.826 1.00 93.12 88 TYR A CA 1
ATOM 650 C C . TYR A 1 88 ? -2.926 -18.023 -12.686 1.00 93.12 88 TYR A C 1
ATOM 652 O O . TYR A 1 88 ? -3.548 -17.499 -13.609 1.00 93.12 88 TYR A O 1
ATOM 660 N N . GLU A 1 89 ? -3.095 -19.305 -12.366 1.00 93.56 89 GLU A N 1
ATOM 661 C CA . GLU A 1 89 ? -4.050 -20.169 -13.071 1.00 93.56 89 GLU A CA 1
ATOM 662 C C . GLU A 1 89 ? -5.488 -19.656 -12.910 1.00 93.56 89 GLU A C 1
ATOM 664 O O . GLU A 1 89 ? -6.242 -19.554 -13.881 1.00 93.56 89 GLU A O 1
ATOM 669 N N . THR A 1 90 ? -5.852 -19.217 -11.702 1.00 91.31 90 THR A N 1
ATOM 670 C CA . THR A 1 90 ? -7.156 -18.590 -11.437 1.00 91.31 90 THR A CA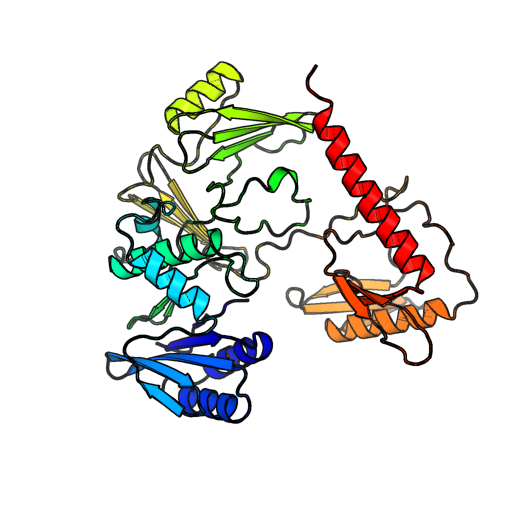 1
ATOM 671 C C . THR A 1 90 ? -7.330 -17.297 -12.238 1.00 91.31 90 THR A C 1
ATOM 673 O O . THR A 1 90 ? -8.377 -17.074 -12.847 1.00 91.31 90 THR A O 1
ATOM 676 N N . PHE A 1 91 ? -6.295 -16.454 -12.290 1.00 91.69 91 PHE A N 1
ATOM 677 C CA . PHE A 1 91 ? -6.273 -15.244 -13.108 1.00 91.69 91 PHE A CA 1
ATOM 678 C C . PHE A 1 91 ? -6.518 -15.552 -14.588 1.00 91.69 91 PHE A C 1
ATOM 680 O O . PHE A 1 91 ? -7.338 -14.887 -15.222 1.00 91.69 91 PHE A O 1
ATOM 687 N N . GLN A 1 92 ? -5.838 -16.562 -15.136 1.00 93.94 92 GLN A N 1
ATOM 688 C CA . GLN A 1 92 ? -6.009 -16.956 -16.533 1.00 93.94 92 GLN A CA 1
ATOM 689 C C . GLN A 1 92 ? -7.421 -17.474 -16.803 1.00 93.94 92 GLN A C 1
ATOM 691 O O . GLN A 1 92 ? -8.035 -17.073 -17.792 1.00 93.94 92 GLN A O 1
ATOM 696 N N . ALA A 1 93 ? -7.971 -18.291 -15.904 1.00 92.06 93 ALA A N 1
ATOM 697 C CA . ALA A 1 93 ? -9.341 -18.780 -16.019 1.00 92.06 93 ALA A CA 1
ATOM 698 C C . ALA A 1 93 ? -10.363 -17.629 -16.057 1.00 92.06 93 ALA A C 1
ATOM 700 O O . ALA A 1 93 ? -11.257 -17.631 -16.899 1.00 92.06 93 ALA A O 1
ATOM 701 N N . ILE A 1 94 ? -10.202 -16.616 -15.197 1.00 87.94 94 ILE A N 1
ATOM 702 C CA . ILE A 1 94 ? -11.065 -15.425 -15.185 1.00 87.94 94 ILE A CA 1
ATOM 703 C C . ILE A 1 94 ? -10.894 -14.614 -16.472 1.00 87.94 94 ILE A C 1
ATOM 705 O O . ILE A 1 94 ? -11.875 -14.213 -17.091 1.00 87.94 94 ILE A O 1
ATOM 709 N N . ARG A 1 95 ? -9.648 -14.360 -16.885 1.00 88.50 95 ARG A N 1
ATOM 710 C CA . ARG A 1 95 ? -9.338 -13.538 -18.061 1.00 88.50 95 ARG A CA 1
ATOM 711 C C . ARG A 1 95 ? -9.923 -14.109 -19.352 1.00 88.50 95 ARG A C 1
ATOM 713 O O . ARG A 1 95 ? -10.251 -13.346 -20.256 1.00 88.50 95 ARG A O 1
ATOM 720 N N . HIS A 1 96 ? -10.009 -15.431 -19.445 1.00 89.88 96 HIS A N 1
ATOM 721 C CA . HIS A 1 96 ? -10.528 -16.141 -20.609 1.00 89.88 96 HIS A CA 1
ATOM 722 C C . HIS A 1 96 ? -12.015 -16.516 -20.498 1.00 89.88 96 HIS A C 1
ATOM 724 O O . HIS A 1 96 ? -12.526 -17.187 -21.394 1.00 89.88 96 HIS A O 1
ATOM 730 N N . ALA A 1 97 ? -12.711 -16.087 -19.440 1.00 85.94 97 ALA A N 1
ATOM 731 C CA . ALA A 1 97 ? -14.154 -16.258 -19.318 1.00 85.94 97 ALA A CA 1
ATOM 732 C C . ALA A 1 97 ? -14.916 -15.375 -20.328 1.00 85.94 97 ALA A C 1
ATOM 734 O O . ALA A 1 97 ? -14.431 -14.318 -20.735 1.00 85.94 97 ALA A O 1
ATOM 735 N N . GLU A 1 98 ? -16.117 -15.806 -20.731 1.00 75.06 98 GLU A N 1
ATOM 736 C CA . GLU A 1 98 ? -16.976 -15.047 -21.659 1.00 75.06 98 GLU A CA 1
ATOM 737 C C . GLU A 1 98 ? -17.453 -13.716 -21.053 1.00 75.06 98 GLU A C 1
ATOM 739 O O . GLU A 1 98 ? -17.573 -12.721 -21.769 1.00 75.06 98 GLU A O 1
ATOM 744 N N . GLU A 1 99 ? -17.653 -13.682 -19.733 1.00 72.81 99 GLU A N 1
ATOM 745 C CA . GLU A 1 99 ? -18.034 -12.498 -18.965 1.00 72.81 99 GLU A CA 1
ATOM 746 C C . GLU A 1 99 ? -17.144 -12.357 -17.719 1.00 72.81 99 GLU A C 1
ATOM 748 O O . GLU A 1 99 ? -16.771 -13.343 -17.079 1.00 72.81 99 GLU A O 1
ATOM 753 N N . ILE A 1 100 ? -16.780 -11.114 -17.381 1.00 65.19 100 ILE A N 1
ATOM 754 C CA . ILE A 1 100 ? -16.054 -10.773 -16.151 1.00 65.19 100 ILE A CA 1
ATOM 755 C C . ILE A 1 100 ? -17.017 -9.976 -15.267 1.00 65.19 100 ILE A C 1
ATOM 757 O O . ILE A 1 100 ? -17.192 -8.775 -15.469 1.00 65.19 100 ILE A O 1
ATOM 761 N N . ASP A 1 101 ? -17.630 -10.661 -14.299 1.00 53.41 101 ASP A N 1
ATOM 762 C CA . ASP A 1 101 ? -18.793 -10.205 -13.514 1.00 53.41 101 ASP A CA 1
ATOM 763 C C . ASP A 1 101 ? -18.631 -8.851 -12.791 1.00 53.41 101 ASP A C 1
ATOM 765 O O . ASP A 1 101 ? -19.624 -8.201 -12.472 1.00 53.41 101 ASP A O 1
ATOM 769 N N . HIS A 1 102 ? -17.400 -8.413 -12.500 1.00 54.00 102 HIS A N 1
ATOM 770 C CA . HIS A 1 102 ? -17.145 -7.377 -11.486 1.00 54.00 102 HIS A CA 1
ATOM 771 C C . HIS A 1 102 ? -16.373 -6.144 -11.965 1.00 54.00 102 HIS A C 1
ATOM 773 O O . HIS A 1 102 ? -15.871 -5.390 -11.133 1.00 54.00 102 HIS A O 1
ATOM 779 N N . ALA A 1 103 ? -16.244 -5.912 -13.273 1.00 50.41 103 ALA A N 1
ATOM 780 C CA . ALA A 1 103 ? -15.427 -4.801 -13.752 1.00 50.41 103 ALA A CA 1
ATOM 781 C C . ALA A 1 103 ? -16.214 -3.747 -14.556 1.00 50.41 103 ALA A C 1
ATOM 783 O O . ALA A 1 103 ? -16.591 -4.013 -15.703 1.00 50.41 103 ALA A O 1
ATOM 784 N N . PRO A 1 104 ? -16.410 -2.530 -14.014 1.00 50.78 104 PRO A N 1
ATOM 785 C CA . PRO A 1 104 ? -17.194 -1.480 -14.658 1.00 50.78 104 PRO A CA 1
ATOM 786 C C . PRO A 1 104 ? -16.546 -0.978 -15.951 1.00 50.78 104 PRO A C 1
ATOM 788 O O . PRO A 1 104 ? -15.332 -0.777 -16.036 1.00 50.78 104 PRO A O 1
ATOM 791 N N . ASP A 1 105 ? -17.372 -0.658 -16.945 1.00 50.88 105 ASP A N 1
ATOM 792 C CA . ASP A 1 105 ? -16.911 -0.075 -18.214 1.00 50.88 105 ASP A CA 1
ATOM 793 C C . ASP A 1 105 ? -16.282 1.319 -18.046 1.00 50.88 105 ASP A C 1
ATOM 795 O O . ASP A 1 105 ? -15.439 1.732 -18.842 1.00 50.88 105 ASP A O 1
ATOM 799 N N . ALA A 1 106 ? -16.590 2.014 -16.946 1.00 46.97 106 ALA A N 1
ATOM 800 C CA . ALA A 1 106 ? -15.971 3.285 -16.562 1.00 46.97 106 ALA A CA 1
ATOM 801 C C . ALA A 1 106 ? -14.433 3.230 -16.478 1.00 46.97 106 ALA A C 1
ATOM 803 O O . ALA A 1 106 ? -13.762 4.247 -16.666 1.00 46.97 106 ALA A O 1
ATOM 804 N N . MET A 1 107 ? -13.861 2.044 -16.237 1.00 49.56 107 MET A N 1
ATOM 805 C CA . MET A 1 107 ? -12.412 1.863 -16.183 1.00 49.56 107 MET A CA 1
ATOM 806 C C . MET A 1 107 ? -11.721 2.264 -17.487 1.00 49.56 107 MET A C 1
ATOM 808 O O . MET A 1 107 ? -10.590 2.724 -17.438 1.00 49.56 107 MET A O 1
ATOM 812 N N . HIS A 1 108 ? -12.375 2.157 -18.647 1.00 51.84 108 HIS A N 1
ATOM 813 C CA . HIS A 1 108 ? -11.751 2.458 -19.939 1.00 51.84 108 HIS A CA 1
ATOM 814 C C . HIS A 1 108 ? -11.272 3.914 -20.087 1.00 51.84 108 HIS A C 1
ATOM 816 O O . HIS A 1 108 ? -10.377 4.175 -20.890 1.00 51.84 108 HIS A O 1
ATOM 822 N N . LEU A 1 109 ? -11.833 4.849 -19.317 1.00 49.72 109 LEU A N 1
ATOM 823 C CA . LEU A 1 109 ? -11.623 6.288 -19.494 1.00 49.72 109 LEU A CA 1
ATOM 824 C C . LEU A 1 109 ? -10.339 6.788 -18.830 1.00 49.72 109 LEU A C 1
ATOM 826 O O . LEU A 1 109 ? -9.566 7.529 -19.434 1.00 49.72 109 LEU A O 1
ATOM 830 N N . PHE A 1 110 ? -10.072 6.337 -17.608 1.00 49.28 110 PHE A N 1
ATOM 831 C CA . PHE A 1 110 ? -8.991 6.887 -16.789 1.00 49.28 110 PHE A CA 1
ATOM 832 C C . PHE A 1 110 ? -7.613 6.355 -17.095 1.00 49.28 110 PHE A C 1
ATOM 834 O O . PHE A 1 110 ? -6.641 7.098 -16.995 1.00 49.28 110 PHE A O 1
ATOM 841 N N . ILE A 1 111 ? -7.543 5.094 -17.518 1.00 51.78 111 ILE A N 1
ATOM 842 C CA . ILE A 1 111 ? -6.275 4.397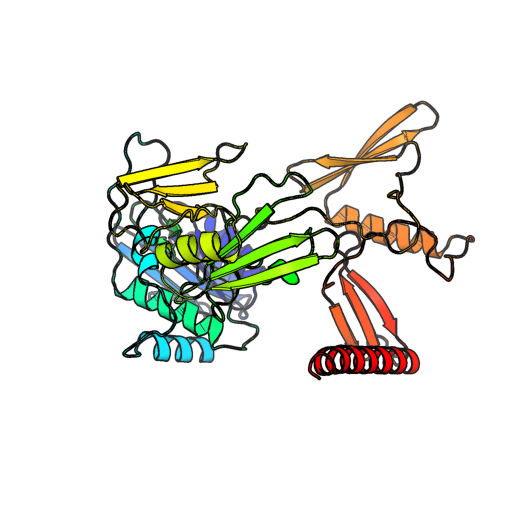 -17.731 1.00 51.78 111 ILE A CA 1
ATOM 843 C C . ILE A 1 111 ? -5.417 5.142 -18.795 1.00 51.78 111 ILE A C 1
ATOM 845 O O . ILE A 1 111 ? -4.216 4.927 -18.895 1.00 51.78 111 ILE A O 1
ATOM 849 N N . THR A 1 112 ? -6.009 6.038 -19.596 1.00 50.12 112 THR A N 1
ATOM 850 C CA . THR A 1 112 ? -5.450 6.549 -20.857 1.00 50.12 112 THR A CA 1
ATOM 851 C C . THR A 1 112 ? -4.752 7.911 -20.795 1.00 50.12 112 THR A C 1
ATOM 853 O O . THR A 1 112 ? -4.145 8.305 -21.797 1.00 50.12 112 THR A O 1
ATOM 856 N N . TRP A 1 113 ? -4.818 8.641 -19.674 1.00 51.16 113 TRP A N 1
ATOM 857 C CA . TRP A 1 113 ? -4.394 10.045 -19.650 1.00 51.16 113 TRP A CA 1
ATOM 858 C C . TRP A 1 113 ? -3.305 10.333 -18.615 1.00 51.16 113 TRP A C 1
ATOM 860 O O . TRP A 1 113 ? -3.558 10.465 -17.419 1.00 51.16 113 TRP A O 1
ATOM 870 N N . VAL A 1 114 ? -2.070 10.454 -19.105 1.00 51.81 114 VAL A N 1
ATOM 871 C CA . VAL A 1 114 ? -0.901 10.880 -18.327 1.00 51.81 114 VAL A CA 1
ATOM 872 C C . VAL A 1 114 ? -0.442 12.224 -18.895 1.00 51.81 114 VAL A C 1
ATOM 874 O O . VAL A 1 114 ? 0.100 12.251 -20.006 1.00 51.81 114 VAL A O 1
ATOM 877 N N . PRO A 1 115 ? -0.667 13.345 -18.191 1.00 48.78 115 PRO A N 1
ATOM 878 C CA . PRO A 1 115 ? -0.187 14.637 -18.646 1.00 48.78 115 PRO A CA 1
ATOM 879 C C . PRO A 1 115 ? 1.338 14.667 -18.574 1.00 48.78 115 PRO A C 1
ATOM 881 O O . PRO A 1 115 ? 1.950 14.130 -17.651 1.00 48.78 115 PRO A O 1
ATOM 884 N N . LYS A 1 116 ? 1.961 15.319 -19.553 1.00 49.56 116 LYS A N 1
ATOM 885 C CA . LYS A 1 116 ? 3.376 15.674 -19.464 1.00 49.56 116 LYS A CA 1
ATOM 886 C C . LYS A 1 116 ? 3.529 16.791 -18.436 1.00 49.56 116 LYS A C 1
ATOM 888 O O . LYS A 1 116 ? 2.808 17.785 -18.513 1.00 49.56 116 LYS A O 1
ATOM 893 N N . GLU A 1 117 ? 4.505 16.676 -17.543 1.00 48.06 117 GLU A N 1
ATOM 894 C CA . GLU A 1 117 ? 4.976 17.843 -16.799 1.00 48.06 117 GLU A CA 1
ATOM 895 C C . GLU A 1 117 ? 5.408 18.930 -17.800 1.00 48.06 117 GLU A C 1
ATOM 897 O O . GLU A 1 117 ? 6.236 18.692 -18.684 1.00 48.06 117 GLU A O 1
ATOM 902 N N . GLY A 1 118 ? 4.810 20.119 -17.691 1.00 47.47 118 GLY A N 1
ATOM 903 C CA . GLY A 1 118 ? 5.274 21.323 -18.386 1.00 47.47 118 GLY A CA 1
ATOM 904 C C . GLY A 1 118 ? 4.736 21.603 -19.797 1.00 47.47 118 GLY A C 1
ATOM 905 O O . GLY A 1 118 ? 5.279 22.49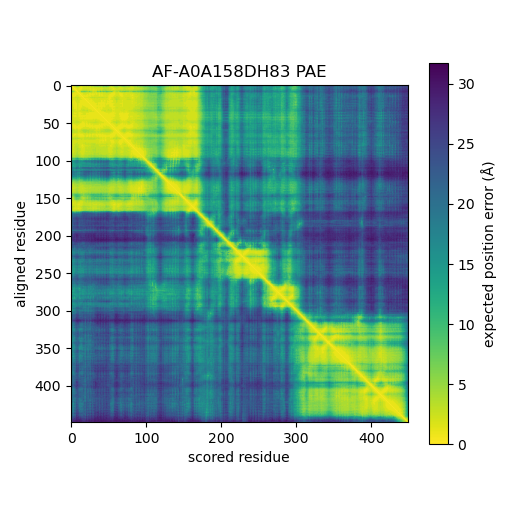3 -20.449 1.00 47.47 118 GLY A O 1
ATOM 906 N N . LEU A 1 119 ? 3.693 20.921 -20.291 1.00 46.22 119 LEU A N 1
ATOM 907 C CA . LEU A 1 119 ? 3.014 21.319 -21.540 1.00 46.22 119 LEU A CA 1
ATOM 908 C C . LEU A 1 119 ? 1.684 22.036 -21.268 1.00 46.22 119 LEU A C 1
ATOM 910 O O . LEU A 1 119 ? 0.910 21.630 -20.408 1.00 46.22 119 LEU A O 1
ATOM 914 N N . SER A 1 120 ? 1.427 23.109 -22.025 1.00 48.00 120 SER A N 1
ATOM 915 C CA . SER A 1 120 ? 0.208 23.931 -21.948 1.00 48.00 120 SER A CA 1
ATOM 916 C C . SER A 1 120 ? -1.040 23.234 -22.490 1.00 48.00 120 SER A C 1
ATOM 918 O O . SER A 1 120 ? -2.149 23.686 -22.221 1.00 48.00 120 SER A O 1
ATOM 920 N N . GLU A 1 121 ? -0.863 22.151 -23.247 1.00 46.00 121 GLU A N 1
ATOM 921 C CA . GLU A 1 121 ? -1.948 21.321 -23.753 1.00 46.00 121 GLU A CA 1
ATOM 922 C C . GLU A 1 121 ? -1.646 19.844 -23.490 1.00 46.00 121 GLU A C 1
ATOM 924 O O . GLU A 1 121 ? -0.508 19.396 -23.673 1.00 46.00 121 GLU A O 1
ATOM 929 N N . PRO A 1 122 ? -2.648 19.082 -23.040 1.00 51.69 122 PRO A N 1
ATOM 930 C CA . PRO A 1 122 ? -2.490 17.663 -22.814 1.00 51.69 122 PRO A CA 1
ATOM 931 C C . PRO A 1 122 ? -2.418 16.872 -24.118 1.00 51.69 122 PRO A C 1
ATOM 933 O O . PRO A 1 122 ? -3.105 17.180 -25.091 1.00 51.69 122 PRO A O 1
ATOM 936 N N . ASP A 1 123 ? -1.627 15.801 -24.113 1.00 52.28 123 ASP A N 1
ATOM 937 C CA . ASP A 1 123 ? -1.626 14.842 -25.213 1.00 52.28 123 ASP A CA 1
ATOM 938 C C . ASP A 1 123 ? -2.992 14.134 -25.330 1.00 52.28 123 ASP A C 1
ATOM 940 O O . ASP A 1 123 ? -3.694 13.950 -24.327 1.00 52.28 123 ASP A O 1
ATOM 944 N N . PRO A 1 124 ? -3.374 13.691 -26.542 1.00 55.12 124 PRO A N 1
ATOM 945 C CA . PRO A 1 124 ? -4.569 12.883 -26.718 1.00 55.12 124 PRO A CA 1
ATOM 946 C C . PRO A 1 124 ? -4.450 11.562 -25.932 1.00 55.12 124 PRO A C 1
ATOM 948 O O . PRO A 1 124 ? -3.356 10.992 -25.853 1.00 55.12 124 PRO A O 1
ATOM 951 N N . PRO A 1 125 ? -5.561 11.050 -25.371 1.00 57.94 125 PRO A N 1
ATOM 952 C CA . PRO A 1 125 ? -5.569 9.814 -24.594 1.00 57.94 125 PRO A CA 1
ATOM 953 C C . PRO A 1 125 ? -4.968 8.644 -25.384 1.00 57.94 125 PRO A C 1
ATOM 955 O O . PRO A 1 125 ? -5.301 8.414 -26.551 1.00 57.94 125 PRO A O 1
ATOM 958 N N . ILE A 1 126 ? -4.083 7.874 -24.743 1.00 60.94 126 ILE A N 1
ATOM 959 C CA . ILE A 1 126 ? -3.507 6.669 -25.349 1.00 60.94 126 ILE A CA 1
ATOM 960 C C . ILE A 1 126 ? -4.599 5.604 -25.395 1.00 60.94 126 ILE A C 1
ATOM 962 O O . ILE A 1 126 ? -5.074 5.151 -24.357 1.00 60.94 126 ILE A O 1
ATOM 966 N N . LYS A 1 127 ? -4.982 5.151 -26.594 1.00 64.56 127 LYS A N 1
ATOM 967 C CA . LYS A 1 127 ? -5.923 4.035 -26.720 1.00 64.56 127 LYS A CA 1
ATOM 968 C C . LYS A 1 127 ? -5.290 2.764 -26.163 1.00 64.56 127 LYS A C 1
ATOM 970 O O . LYS A 1 127 ? -4.315 2.250 -26.712 1.00 64.56 127 LYS A O 1
ATOM 975 N N . ILE A 1 128 ? -5.873 2.237 -25.098 1.00 65.19 128 ILE A N 1
ATOM 976 C CA . ILE A 1 128 ? -5.337 1.054 -24.438 1.00 65.19 128 ILE A CA 1
ATOM 977 C C . ILE A 1 128 ? -5.747 -0.214 -25.170 1.00 65.19 128 ILE A C 1
ATOM 979 O O . ILE A 1 128 ? -6.905 -0.345 -25.580 1.00 65.19 128 ILE A O 1
ATOM 983 N N . PRO A 1 129 ? -4.818 -1.171 -25.337 1.00 72.69 129 PRO A N 1
ATOM 984 C CA . PRO A 1 129 ? -5.161 -2.468 -25.889 1.00 72.69 129 PRO A CA 1
ATOM 985 C C . PRO A 1 129 ? -6.263 -3.133 -25.058 1.00 72.69 129 PRO A C 1
ATOM 987 O O . PRO A 1 129 ? -6.133 -3.249 -23.840 1.00 72.69 129 PRO A O 1
ATOM 990 N N . LYS A 1 130 ? -7.307 -3.643 -25.723 1.00 75.50 130 LYS A N 1
ATOM 991 C CA . LYS A 1 130 ? -8.413 -4.375 -25.080 1.00 75.50 130 LYS A CA 1
ATOM 992 C C . LYS A 1 130 ? -7.911 -5.446 -24.101 1.00 75.50 130 LYS A C 1
ATOM 994 O O . LYS A 1 130 ? -8.414 -5.546 -22.989 1.00 75.50 130 LYS A O 1
ATOM 999 N N . MET A 1 131 ? -6.845 -6.155 -24.483 1.00 77.94 131 MET A N 1
ATOM 1000 C CA . MET A 1 131 ? -6.226 -7.197 -23.659 1.00 77.94 131 MET A CA 1
ATOM 1001 C C . MET A 1 131 ? -5.673 -6.702 -22.320 1.00 77.94 131 MET A C 1
ATOM 1003 O O . MET A 1 131 ? -5.678 -7.457 -21.348 1.00 77.94 131 MET A O 1
ATOM 1007 N N . LEU A 1 132 ? -5.161 -5.468 -22.258 1.00 77.38 132 LEU A N 1
ATOM 1008 C CA . LEU A 1 132 ? -4.678 -4.895 -21.004 1.00 77.38 132 LEU A CA 1
ATOM 1009 C C . LEU A 1 132 ? -5.859 -4.589 -20.090 1.00 77.38 132 LEU A C 1
ATOM 1011 O O . LEU A 1 132 ? -5.813 -4.936 -18.915 1.00 77.38 132 LEU A O 1
ATOM 1015 N N . THR A 1 133 ? -6.941 -4.025 -20.634 1.00 74.75 133 THR A N 1
ATOM 1016 C CA . THR A 1 133 ? -8.158 -3.826 -19.847 1.00 74.75 133 THR A CA 1
ATOM 1017 C C . THR A 1 133 ? -8.699 -5.152 -19.325 1.00 74.75 133 THR A C 1
ATOM 1019 O O . THR A 1 133 ? -8.896 -5.271 -18.125 1.00 74.75 133 THR A O 1
ATOM 1022 N N . GLU A 1 134 ? -8.855 -6.170 -20.174 1.00 80.00 134 GLU A N 1
ATOM 1023 C CA . GLU A 1 134 ? -9.317 -7.506 -19.758 1.00 80.00 134 GLU A CA 1
ATOM 1024 C C . GLU A 1 134 ? -8.430 -8.112 -18.660 1.00 80.00 134 GLU A C 1
ATOM 1026 O O . GLU A 1 134 ? -8.937 -8.704 -17.712 1.00 80.00 134 GLU A O 1
ATOM 1031 N N . SER A 1 135 ? -7.113 -7.898 -18.733 1.00 84.69 135 SER A N 1
ATOM 1032 C CA . SER A 1 135 ? -6.176 -8.339 -17.691 1.00 84.69 135 SER A CA 1
ATOM 1033 C C . SER A 1 135 ? -6.396 -7.607 -16.364 1.00 84.69 135 SER A C 1
ATOM 1035 O O . SER A 1 135 ? -6.383 -8.232 -15.311 1.00 84.69 135 SER A O 1
ATOM 1037 N N . ILE A 1 136 ? -6.632 -6.294 -16.382 1.00 76.69 136 ILE A N 1
ATOM 1038 C CA . ILE A 1 136 ? -6.914 -5.536 -15.151 1.00 76.69 136 ILE A CA 1
ATOM 1039 C C . ILE A 1 136 ? -8.249 -5.996 -14.545 1.00 76.69 136 ILE A C 1
ATOM 1041 O O . ILE A 1 136 ? -8.297 -6.291 -13.351 1.00 76.69 136 ILE A O 1
ATOM 1045 N N . LYS A 1 137 ? -9.296 -6.138 -15.375 1.00 76.56 137 LYS A N 1
ATOM 1046 C CA . LYS A 1 137 ? -10.619 -6.649 -14.968 1.00 76.56 137 LYS A CA 1
ATOM 1047 C C . LYS A 1 137 ? -10.501 -8.036 -14.310 1.00 76.56 137 LYS A C 1
ATOM 1049 O O . LYS A 1 137 ? -11.075 -8.290 -13.247 1.00 76.56 137 LYS A O 1
ATOM 1054 N N . ALA A 1 138 ? -9.702 -8.921 -14.908 1.00 84.94 138 ALA A N 1
ATOM 1055 C CA . ALA A 1 138 ? -9.446 -10.254 -14.374 1.00 84.94 138 ALA A CA 1
ATOM 1056 C C . ALA A 1 138 ? -8.669 -10.227 -13.049 1.00 84.94 138 ALA A C 1
ATOM 1058 O O . ALA A 1 138 ? -9.005 -10.973 -12.134 1.00 84.94 138 ALA A O 1
ATOM 1059 N N . MET A 1 139 ? -7.676 -9.343 -12.914 1.00 82.44 139 MET A N 1
ATOM 1060 C CA . MET A 1 139 ? -6.896 -9.194 -11.681 1.00 82.44 139 MET A CA 1
ATOM 1061 C C . MET A 1 139 ? -7.753 -8.694 -10.510 1.00 82.44 139 MET A C 1
ATOM 1063 O O . MET A 1 139 ? -7.648 -9.204 -9.401 1.00 82.44 139 MET A O 1
ATOM 1067 N N . GLN A 1 140 ? -8.652 -7.740 -10.751 1.00 74.94 140 GLN A N 1
ATOM 1068 C CA . GLN A 1 140 ? -9.590 -7.275 -9.722 1.00 74.94 140 GLN A CA 1
ATOM 1069 C C . GLN A 1 140 ? -10.536 -8.387 -9.276 1.00 74.94 140 GLN A C 1
ATOM 1071 O O . GLN A 1 140 ? -10.747 -8.587 -8.084 1.00 74.94 140 GLN A O 1
ATOM 1076 N N . THR A 1 141 ? -11.071 -9.142 -10.235 1.00 77.38 141 THR A N 1
ATOM 1077 C CA . THR A 1 141 ? -11.947 -10.281 -9.944 1.00 77.38 141 THR A CA 1
ATOM 1078 C C . THR A 1 141 ? -11.198 -11.378 -9.180 1.00 77.38 141 THR A C 1
ATOM 1080 O O . THR A 1 141 ? -11.758 -11.965 -8.257 1.00 77.38 141 THR A O 1
ATOM 1083 N N . LEU A 1 142 ? -9.922 -11.626 -9.505 1.00 82.50 142 LEU A N 1
ATOM 1084 C CA . LEU A 1 142 ? -9.065 -12.545 -8.755 1.00 82.50 142 LEU A CA 1
ATOM 1085 C C . LEU A 1 142 ? -8.980 -12.137 -7.284 1.00 82.50 142 LEU A C 1
ATOM 1087 O O . LEU A 1 142 ? -9.150 -12.991 -6.421 1.00 82.50 142 LEU A O 1
ATOM 1091 N N . PHE A 1 143 ? -8.753 -10.853 -6.999 1.00 77.81 143 PHE A N 1
ATOM 1092 C CA . PHE A 1 143 ? -8.626 -10.354 -5.627 1.00 77.81 143 PHE A CA 1
ATOM 1093 C C . PHE A 1 143 ? -9.900 -10.521 -4.799 1.00 77.81 143 PHE A C 1
ATOM 1095 O O . PHE A 1 143 ? -9.803 -10.689 -3.591 1.00 77.81 143 PHE A O 1
ATOM 1102 N N . VAL A 1 144 ? -11.075 -10.521 -5.435 1.00 67.56 144 VAL A N 1
ATOM 1103 C CA . VAL A 1 144 ? -12.348 -10.834 -4.761 1.00 67.56 144 VAL A CA 1
ATOM 1104 C C . VAL A 1 144 ? -12.487 -12.329 -4.503 1.00 67.56 144 VAL A C 1
ATOM 1106 O O . VAL A 1 144 ? -12.972 -12.741 -3.457 1.00 67.56 144 VAL A O 1
ATOM 1109 N N . ARG A 1 145 ? -12.092 -13.160 -5.474 1.00 75.62 145 ARG A N 1
ATOM 1110 C CA . ARG A 1 145 ? -12.331 -14.610 -5.430 1.00 75.62 145 ARG A CA 1
ATOM 1111 C C . ARG A 1 145 ? -11.303 -15.374 -4.602 1.00 75.62 145 ARG A C 1
ATOM 1113 O O . ARG A 1 145 ? -11.578 -16.503 -4.202 1.00 75.62 145 ARG A O 1
ATOM 1120 N N . THR A 1 146 ? -10.119 -14.809 -4.379 1.00 74.00 146 THR A N 1
ATOM 1121 C CA . THR A 1 146 ? -9.042 -15.493 -3.661 1.00 74.00 146 THR A CA 1
ATOM 1122 C C . THR A 1 146 ? -9.033 -15.140 -2.178 1.00 74.00 146 THR A C 1
ATOM 1124 O O . THR A 1 146 ? -9.030 -13.977 -1.794 1.00 74.00 146 THR A O 1
ATOM 1127 N N . SER A 1 147 ? -8.965 -16.161 -1.323 1.00 71.69 147 SER A N 1
ATOM 1128 C CA . SER A 1 147 ? -8.690 -16.009 0.111 1.00 71.69 147 SER A CA 1
ATOM 1129 C C . SER A 1 147 ? -7.201 -16.194 0.441 1.00 71.69 147 SER A C 1
ATOM 1131 O O . SER A 1 147 ? -6.823 -16.317 1.610 1.00 71.69 147 SER A O 1
ATOM 1133 N N . GLN A 1 148 ? -6.339 -16.309 -0.575 1.00 71.19 148 GLN A N 1
ATOM 1134 C CA . GLN A 1 148 ? -4.915 -16.558 -0.385 1.00 71.19 148 GLN A CA 1
ATOM 1135 C C . GLN A 1 148 ? -4.223 -15.307 0.171 1.00 71.19 148 GLN A C 1
ATOM 1137 O O . GLN A 1 148 ? -4.188 -14.260 -0.466 1.00 71.19 148 GLN A O 1
ATOM 1142 N N . ARG A 1 149 ? -3.573 -15.437 1.335 1.00 62.09 149 ARG A N 1
ATOM 1143 C CA . ARG A 1 149 ? -2.894 -14.327 2.041 1.00 62.09 149 ARG A CA 1
ATOM 1144 C C . ARG A 1 149 ? -1.772 -13.626 1.246 1.00 62.09 149 ARG A C 1
ATOM 1146 O O . ARG A 1 149 ? -1.285 -12.596 1.698 1.00 62.09 149 ARG A O 1
ATOM 1153 N N . GLY A 1 150 ? -1.341 -14.172 0.104 1.00 69.38 150 GLY A N 1
ATOM 1154 C CA . GLY A 1 150 ? -0.275 -13.617 -0.744 1.00 69.38 150 GLY A CA 1
ATOM 1155 C C . GLY A 1 150 ? -0.747 -12.810 -1.961 1.00 69.38 150 GLY A C 1
ATOM 1156 O O . GLY A 1 150 ? 0.085 -12.186 -2.629 1.00 69.38 150 GLY A O 1
ATOM 1157 N N . VAL A 1 151 ? -2.051 -12.815 -2.258 1.00 77.00 151 VAL A N 1
ATOM 1158 C CA . VAL A 1 151 ? -2.624 -12.230 -3.477 1.00 77.00 151 VAL A CA 1
ATOM 1159 C C . VAL A 1 151 ? -3.825 -11.369 -3.111 1.00 77.00 151 VAL A C 1
ATOM 1161 O O . VAL A 1 151 ? -4.805 -11.860 -2.569 1.00 77.00 151 VAL A O 1
ATOM 1164 N N . GLY A 1 152 ? -3.736 -10.070 -3.390 1.00 74.25 152 GLY A N 1
ATOM 1165 C CA . GLY A 1 152 ? -4.772 -9.102 -3.046 1.00 74.25 152 GLY A CA 1
ATOM 1166 C C . GLY A 1 152 ? -4.279 -7.662 -3.165 1.00 74.25 152 GLY A C 1
ATOM 1167 O O . GLY A 1 152 ? -3.188 -7.401 -3.679 1.00 74.25 152 GLY A O 1
ATOM 1168 N N . GLY A 1 153 ? -5.080 -6.730 -2.652 1.00 69.06 153 GLY A N 1
ATOM 1169 C CA . GLY A 1 153 ? -4.807 -5.296 -2.703 1.00 69.06 153 GLY A CA 1
ATOM 1170 C C . GLY A 1 153 ? -5.327 -4.651 -3.987 1.00 69.06 153 GLY A C 1
ATOM 1171 O O . GLY A 1 153 ? -6.426 -4.954 -4.443 1.00 69.06 153 GLY A O 1
ATOM 1172 N N . VAL A 1 154 ? -4.540 -3.738 -4.557 1.00 65.31 154 VAL A N 1
ATOM 1173 C CA . VAL A 1 154 ? -4.907 -2.961 -5.750 1.00 65.31 154 VAL A CA 1
ATOM 1174 C C . VAL A 1 154 ? -4.019 -3.381 -6.914 1.00 65.31 154 VAL A C 1
ATOM 1176 O O . VAL A 1 154 ? -2.802 -3.502 -6.766 1.00 65.31 154 VAL A O 1
ATOM 1179 N N . ALA A 1 155 ? -4.619 -3.612 -8.081 1.00 72.44 155 ALA A N 1
ATOM 1180 C CA . ALA A 1 155 ? -3.847 -3.867 -9.287 1.00 72.44 155 ALA A CA 1
ATOM 1181 C C . ALA A 1 155 ? -3.289 -2.521 -9.752 1.00 72.44 155 ALA A C 1
ATOM 1183 O O . ALA A 1 155 ? -4.029 -1.557 -9.851 1.00 72.44 155 ALA A O 1
ATOM 1184 N N . ILE A 1 156 ? -1.987 -2.417 -10.002 1.00 73.62 156 ILE A N 1
ATOM 1185 C CA . ILE A 1 156 ? -1.376 -1.150 -10.428 1.00 73.62 156 ILE A CA 1
ATOM 1186 C C . ILE A 1 156 ? -0.721 -1.398 -11.786 1.00 73.62 156 ILE A C 1
ATOM 1188 O O . ILE A 1 156 ? 0.387 -1.935 -11.844 1.00 73.62 156 ILE A O 1
ATOM 1192 N N . PRO A 1 157 ? -1.424 -1.106 -12.891 1.00 77.81 157 PRO A N 1
ATOM 1193 C CA . PRO A 1 157 ? -0.903 -1.302 -14.224 1.00 77.81 157 PRO A CA 1
ATOM 1194 C C . PRO A 1 157 ? 0.136 -0.231 -14.549 1.00 77.81 157 PRO A C 1
ATOM 1196 O O . PRO A 1 157 ? -0.022 0.943 -14.224 1.00 77.81 157 PRO A O 1
ATOM 1199 N N . PHE A 1 158 ? 1.186 -0.646 -15.251 1.00 81.69 158 PHE A N 1
ATOM 1200 C CA . PHE A 1 158 ? 2.201 0.241 -15.808 1.00 81.69 158 PHE A CA 1
ATOM 1201 C C . PHE A 1 158 ? 2.269 0.045 -17.321 1.00 81.69 158 PHE A C 1
ATOM 1203 O O . PHE A 1 158 ? 2.160 -1.081 -17.811 1.00 81.69 158 PHE A O 1
ATOM 1210 N N . ILE A 1 159 ? 2.503 1.127 -18.062 1.00 81.62 159 ILE A N 1
ATOM 1211 C CA . ILE A 1 159 ? 2.929 1.071 -19.463 1.00 81.62 159 ILE A CA 1
ATOM 1212 C C . ILE A 1 159 ? 4.370 1.546 -19.542 1.00 81.62 159 ILE A C 1
ATOM 1214 O O . ILE A 1 159 ? 4.706 2.630 -19.077 1.00 81.62 159 ILE A O 1
ATOM 1218 N N . LEU A 1 160 ? 5.216 0.748 -20.186 1.00 86.44 160 LEU A N 1
ATOM 1219 C CA . LEU A 1 160 ? 6.526 1.195 -20.628 1.00 86.44 160 LEU A CA 1
ATOM 1220 C C . LEU A 1 160 ? 6.436 1.629 -22.090 1.00 86.44 160 LEU A C 1
ATOM 1222 O O . LEU A 1 160 ? 6.073 0.839 -22.959 1.00 86.44 160 LEU A O 1
ATOM 1226 N N . SER A 1 161 ? 6.782 2.883 -22.362 1.00 84.75 161 SER A N 1
ATOM 1227 C CA . SER A 1 161 ? 6.844 3.427 -23.719 1.00 84.75 161 SER A CA 1
ATOM 1228 C C . SER A 1 161 ? 8.151 4.185 -23.942 1.00 84.75 161 SER A C 1
ATOM 1230 O O . SER A 1 161 ?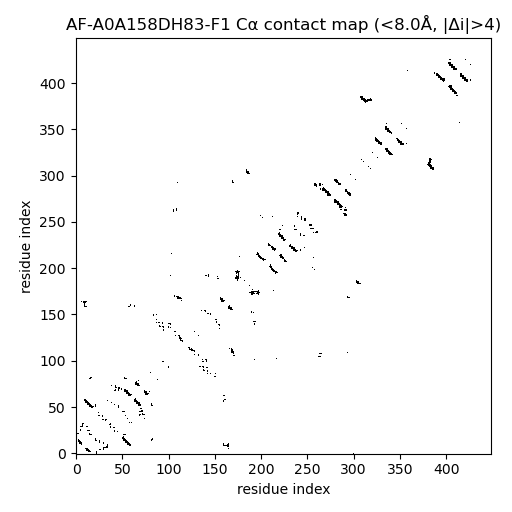 8.960 4.336 -23.027 1.00 84.75 161 SER A O 1
ATOM 1232 N N . HIS A 1 162 ? 8.349 4.722 -25.148 1.00 81.75 162 HIS A N 1
ATOM 1233 C CA . HIS A 1 162 ? 9.476 5.612 -25.457 1.00 81.75 162 HIS A CA 1
ATOM 1234 C C . HIS A 1 162 ? 9.516 6.877 -24.575 1.00 81.75 162 HIS A C 1
ATOM 1236 O O . HIS A 1 162 ? 10.505 7.603 -24.568 1.00 81.75 162 HIS A O 1
ATOM 1242 N N . ARG A 1 163 ? 8.431 7.155 -23.841 1.00 75.44 163 ARG A N 1
ATOM 1243 C CA . ARG A 1 163 ? 8.310 8.256 -22.878 1.00 75.44 163 ARG A CA 1
ATOM 1244 C C . ARG A 1 163 ? 8.765 7.872 -21.471 1.00 75.44 163 ARG A C 1
ATOM 1246 O O . ARG A 1 163 ? 8.759 8.724 -20.593 1.00 75.44 163 ARG A O 1
ATOM 1253 N N . GLY A 1 164 ? 9.139 6.613 -21.266 1.00 79.81 164 GLY A N 1
ATOM 1254 C CA . GLY A 1 164 ? 9.428 6.054 -19.957 1.00 79.81 164 GLY A CA 1
ATOM 1255 C C . GLY A 1 164 ? 8.273 5.223 -19.389 1.00 79.81 164 GLY A C 1
ATOM 1256 O O . GLY A 1 164 ? 7.260 4.999 -20.068 1.00 79.81 164 GLY A O 1
ATOM 1257 N N . PRO A 1 165 ? 8.458 4.714 -18.163 1.00 81.56 165 PRO A N 1
ATOM 1258 C CA . PRO A 1 165 ? 7.418 4.042 -17.404 1.00 81.56 165 PRO A CA 1
ATOM 1259 C C . PRO A 1 165 ? 6.323 5.027 -16.985 1.00 81.56 165 PRO A C 1
ATOM 1261 O O . PRO A 1 165 ? 6.599 6.119 -16.500 1.00 81.56 165 PRO A O 1
ATOM 1264 N N . GLN A 1 166 ? 5.071 4.625 -17.151 1.00 72.75 166 GLN A N 1
ATOM 1265 C CA . GLN A 1 166 ? 3.900 5.397 -16.763 1.00 72.75 166 GLN A CA 1
ATOM 1266 C C . GLN A 1 166 ? 2.995 4.514 -15.914 1.00 72.75 166 GLN A C 1
ATOM 1268 O O . GLN A 1 166 ? 2.582 3.444 -16.366 1.00 72.75 166 GLN A O 1
ATOM 1273 N N . VAL A 1 167 ? 2.688 4.962 -14.695 1.00 70.44 167 VAL A N 1
ATOM 1274 C CA . VAL A 1 167 ? 1.597 4.376 -13.911 1.00 70.44 167 VAL A CA 1
ATOM 1275 C C . VAL A 1 167 ? 0.308 4.690 -14.650 1.00 70.44 167 VAL A C 1
ATOM 1277 O O . VAL A 1 167 ? 0.029 5.845 -14.978 1.00 70.44 167 VAL A O 1
ATOM 1280 N N . LEU A 1 168 ? -0.476 3.659 -14.924 1.00 66.81 168 LEU A N 1
ATOM 1281 C CA . LEU A 1 168 ? -1.811 3.847 -15.443 1.00 66.81 168 LEU A CA 1
ATOM 1282 C C . LEU A 1 168 ? -2.746 4.072 -14.272 1.00 66.81 168 LEU A C 1
ATOM 1284 O O . LEU A 1 168 ? -3.187 3.135 -13.608 1.00 66.81 168 LEU A O 1
ATOM 1288 N N . ASN A 1 169 ? -3.027 5.342 -14.027 1.00 53.50 169 ASN A N 1
ATOM 1289 C CA . ASN A 1 169 ? -4.017 5.738 -13.049 1.00 53.50 169 ASN A CA 1
ATOM 1290 C C . ASN A 1 169 ? -5.380 5.283 -13.552 1.00 53.50 169 ASN A C 1
ATOM 1292 O O . ASN A 1 169 ? -5.788 5.634 -14.656 1.00 53.50 169 ASN A O 1
ATOM 1296 N N . TYR A 1 170 ? -6.085 4.477 -12.775 1.00 56.88 170 TYR A N 1
ATOM 1297 C CA . TYR A 1 170 ? -7.455 4.144 -13.105 1.00 56.88 170 TYR A CA 1
ATOM 1298 C C . TYR A 1 170 ? -8.323 4.236 -11.870 1.00 56.88 170 TYR A C 1
ATOM 1300 O O . TYR A 1 170 ? -7.942 3.852 -10.766 1.00 56.88 170 TYR A O 1
ATOM 1308 N N . VAL A 1 171 ? -9.513 4.779 -12.082 1.00 44.03 171 VAL A N 1
ATOM 1309 C CA . VAL A 1 171 ? -10.517 4.937 -11.046 1.00 44.03 171 VAL A CA 1
ATOM 1310 C C . VAL A 1 171 ? -11.210 3.597 -10.891 1.00 44.03 171 VAL A C 1
ATOM 1312 O O . VAL A 1 171 ? -12.181 3.274 -11.565 1.00 44.03 171 VAL A O 1
ATOM 1315 N N . TYR A 1 172 ? -10.624 2.774 -10.036 1.00 42.94 172 TYR A N 1
ATOM 1316 C CA . TYR A 1 172 ? -11.339 1.726 -9.332 1.00 42.94 172 TYR A CA 1
ATOM 1317 C C . TYR A 1 172 ? -10.826 1.685 -7.895 1.00 42.94 172 TYR A C 1
ATOM 1319 O O . TYR A 1 172 ? -10.240 0.710 -7.432 1.00 42.94 172 TYR A O 1
ATOM 1327 N N . ALA A 1 173 ? -11.012 2.799 -7.192 1.00 37.84 173 ALA A N 1
ATOM 1328 C CA . ALA A 1 173 ? -11.054 2.772 -5.744 1.00 37.84 173 ALA A CA 1
ATOM 1329 C C . ALA A 1 173 ? -12.500 2.456 -5.371 1.00 37.84 173 ALA A C 1
ATOM 1331 O O . ALA A 1 173 ? -13.312 3.353 -5.160 1.00 37.84 173 ALA A O 1
ATOM 1332 N N . VAL A 1 174 ? -12.823 1.166 -5.351 1.00 36.09 174 VAL A N 1
ATOM 1333 C CA . VAL A 1 174 ? -13.946 0.723 -4.540 1.00 36.09 174 VAL A CA 1
ATOM 1334 C C . VAL A 1 174 ? -13.482 0.876 -3.109 1.00 36.09 174 VAL A C 1
ATOM 1336 O O . VAL A 1 174 ? -12.543 0.207 -2.712 1.00 36.09 174 VAL A O 1
ATOM 1339 N N . THR A 1 175 ? -14.057 1.788 -2.346 1.00 34.62 175 THR A N 1
ATOM 1340 C CA . THR A 1 175 ? -13.967 1.716 -0.890 1.00 34.62 175 THR A CA 1
ATOM 1341 C C . THR A 1 175 ? -15.231 1.002 -0.460 1.00 34.62 175 THR A C 1
ATOM 1343 O O . THR A 1 175 ? -16.321 1.509 -0.720 1.00 34.62 175 THR A O 1
ATOM 1346 N N . ASP A 1 176 ? -15.123 -0.178 0.145 1.00 34.97 176 ASP A N 1
ATOM 1347 C CA . ASP A 1 176 ? -16.262 -0.771 0.845 1.00 34.97 176 ASP A CA 1
ATOM 1348 C C . ASP A 1 176 ? -16.774 0.244 1.878 1.00 34.97 176 ASP A C 1
ATOM 1350 O O . ASP A 1 176 ? -15.997 1.086 2.349 1.00 34.97 176 ASP A O 1
ATOM 1354 N N . PRO A 1 177 ? -18.056 0.187 2.273 1.00 35.59 177 PRO A N 1
ATOM 1355 C CA . PRO A 1 177 ? -18.588 1.017 3.342 1.00 35.59 177 PRO A CA 1
ATOM 1356 C C . PRO A 1 177 ? -18.081 0.502 4.700 1.00 35.59 177 PRO A C 1
ATOM 1358 O O . PRO A 1 177 ? -18.847 0.298 5.633 1.00 35.59 177 PRO A O 1
ATOM 1361 N N . LEU A 1 178 ? -16.769 0.297 4.828 1.00 36.47 178 LEU A N 1
ATOM 1362 C CA . LEU A 1 178 ? -16.089 0.131 6.102 1.00 36.47 178 LEU A CA 1
ATOM 1363 C C . LEU A 1 178 ? -16.114 1.448 6.890 1.00 36.47 178 LEU A C 1
ATOM 1365 O O . LEU A 1 178 ? -15.743 1.459 8.048 1.00 36.47 178 LEU A O 1
ATOM 1369 N N . THR A 1 179 ? -16.600 2.563 6.332 1.00 40.38 179 THR A N 1
ATOM 1370 C CA . THR A 1 179 ? -16.713 3.854 7.037 1.00 40.38 179 THR A CA 1
ATOM 1371 C C . THR A 1 179 ? -17.527 3.794 8.333 1.00 40.38 179 THR A C 1
ATOM 1373 O O . THR A 1 179 ? -17.313 4.637 9.198 1.00 40.38 179 THR A O 1
ATOM 1376 N N . ARG A 1 180 ? -18.415 2.802 8.509 1.00 35.31 180 ARG A N 1
ATOM 1377 C CA . ARG A 1 180 ? -19.092 2.532 9.795 1.00 35.31 180 ARG A CA 1
ATOM 1378 C C . ARG A 1 180 ? -18.165 1.955 10.871 1.00 35.31 180 ARG A C 1
ATOM 1380 O O . ARG A 1 180 ? -18.436 2.136 12.052 1.00 35.31 180 ARG A O 1
ATOM 1387 N N . GLU A 1 181 ? -17.113 1.255 10.462 1.00 39.34 181 GLU A N 1
ATOM 1388 C CA . GLU A 1 181 ? -16.196 0.501 11.324 1.00 39.34 181 GLU A CA 1
ATOM 1389 C C . GLU A 1 181 ? -14.784 1.090 11.363 1.00 39.34 181 GLU A C 1
ATOM 1391 O O . GLU A 1 181 ? -14.012 0.715 12.237 1.00 39.34 181 GLU A O 1
ATOM 1396 N N . LEU A 1 182 ? -14.438 2.001 10.447 1.00 35.28 182 LEU A N 1
ATOM 1397 C CA . LEU A 1 182 ? -13.123 2.628 10.369 1.00 35.28 182 LEU A CA 1
ATOM 1398 C C . LEU A 1 182 ? -13.041 3.776 11.377 1.00 35.28 182 LEU A C 1
ATOM 1400 O O . LEU A 1 182 ? -13.709 4.801 11.202 1.00 35.28 182 LEU A O 1
ATOM 1404 N N . PRO A 1 183 ? -12.196 3.653 12.410 1.00 34.84 183 PRO A N 1
ATOM 1405 C CA . PRO A 1 183 ? -11.952 4.745 13.334 1.00 34.84 183 PRO A CA 1
ATOM 1406 C C . PRO A 1 183 ? -11.390 5.972 12.608 1.00 34.84 183 PRO A C 1
ATOM 1408 O O . PRO A 1 183 ? -10.684 5.863 11.599 1.00 34.84 183 PRO A O 1
ATOM 1411 N N . HIS A 1 184 ? -11.604 7.153 13.181 1.00 36.53 184 HIS A N 1
ATOM 1412 C CA . HIS A 1 184 ? -10.741 8.301 12.905 1.00 36.53 184 HIS A CA 1
ATOM 1413 C C . HIS A 1 184 ? -9.276 7.866 13.113 1.00 36.53 184 HIS A C 1
ATOM 1415 O O . HIS A 1 184 ? -8.986 7.199 14.106 1.00 36.53 184 HIS A O 1
ATOM 1421 N N . GLY A 1 185 ? -8.354 8.173 12.202 1.00 33.88 185 GLY A N 1
ATOM 1422 C CA . GLY A 1 185 ? -6.978 7.635 12.258 1.00 33.88 185 GLY A CA 1
ATOM 1423 C C . GLY A 1 185 ? -6.654 6.625 11.157 1.00 33.88 185 GLY A C 1
ATOM 1424 O O . GLY A 1 185 ? -5.487 6.409 10.837 1.00 33.88 185 GLY A O 1
ATOM 1425 N N . THR A 1 186 ? -7.669 6.051 10.512 1.00 34.41 186 THR A N 1
ATOM 1426 C CA . THR A 1 186 ? -7.455 4.886 9.647 1.00 34.41 186 THR A CA 1
ATOM 1427 C C . THR A 1 186 ? -7.109 5.269 8.211 1.00 34.41 186 THR A C 1
ATOM 1429 O O . THR A 1 186 ? -7.795 6.084 7.591 1.00 34.41 186 THR A O 1
ATOM 1432 N N . VAL A 1 187 ? -6.073 4.626 7.660 1.00 34.47 187 VAL A N 1
ATOM 1433 C CA . VAL A 1 187 ? -5.871 4.543 6.208 1.00 34.47 187 VAL A CA 1
ATOM 1434 C C . VAL A 1 187 ? -7.126 3.898 5.647 1.00 34.47 187 VAL A C 1
ATOM 1436 O O . VAL A 1 187 ? -7.345 2.718 5.904 1.00 34.47 187 VAL A O 1
ATOM 1439 N N . VAL A 1 188 ? -7.964 4.656 4.933 1.00 37.88 188 VAL A N 1
ATOM 1440 C CA . VAL A 1 188 ? -9.144 4.089 4.268 1.00 37.88 188 VAL A CA 1
ATOM 1441 C C . VAL A 1 188 ? -8.620 2.988 3.349 1.00 37.88 188 VAL A C 1
ATOM 1443 O O . VAL A 1 188 ? -7.922 3.308 2.382 1.00 37.88 188 VAL A O 1
ATOM 1446 N N . PRO A 1 189 ? -8.864 1.699 3.653 1.00 34.31 189 PRO A N 1
ATOM 1447 C CA . PRO A 1 189 ? -8.400 0.651 2.776 1.00 34.31 189 PRO A CA 1
ATOM 1448 C C . PRO A 1 189 ? -9.096 0.876 1.438 1.00 34.31 189 PRO A C 1
ATOM 1450 O O . PRO A 1 189 ? -10.303 1.132 1.388 1.00 34.31 189 PRO A O 1
ATOM 1453 N N . HIS A 1 190 ? -8.342 0.801 0.342 1.00 37.81 190 HIS A N 1
ATOM 1454 C CA . HIS A 1 190 ? -8.969 0.520 -0.940 1.00 37.81 190 HIS A CA 1
ATOM 1455 C C . HIS A 1 190 ? -9.714 -0.798 -0.730 1.00 37.81 190 HIS A C 1
ATOM 1457 O O . HIS A 1 190 ? -9.101 -1.827 -0.447 1.00 37.81 190 HIS A O 1
ATOM 1463 N N . GLY A 1 191 ? -11.036 -0.696 -0.682 1.00 38.06 191 GLY A N 1
ATOM 1464 C CA . GLY A 1 191 ? -11.935 -1.767 -0.313 1.00 38.06 191 GLY A CA 1
ATOM 1465 C C . GLY A 1 191 ? -11.812 -2.948 -1.253 1.00 38.06 191 GLY A C 1
ATOM 1466 O O . GLY A 1 191 ? -11.236 -2.880 -2.343 1.00 38.06 191 GLY A O 1
ATOM 1467 N N . THR A 1 192 ? -12.378 -4.056 -0.809 1.00 38.72 192 THR A N 1
ATOM 1468 C CA . THR A 1 192 ? -12.509 -5.231 -1.649 1.00 38.72 192 THR A CA 1
ATOM 1469 C C . THR A 1 192 ? -13.637 -4.998 -2.650 1.00 38.72 192 THR A C 1
ATOM 1471 O O . THR A 1 192 ? -14.591 -4.265 -2.403 1.00 38.72 192 THR A O 1
ATOM 1474 N N . ALA A 1 193 ? -13.546 -5.604 -3.830 1.00 38.06 193 ALA A N 1
ATOM 1475 C CA . ALA A 1 193 ? -14.589 -5.482 -4.849 1.00 38.06 193 ALA A CA 1
ATOM 1476 C C . ALA A 1 193 ? -15.877 -6.265 -4.511 1.00 38.06 193 ALA A C 1
ATOM 1478 O O . ALA A 1 193 ? -16.728 -6.433 -5.381 1.00 38.06 193 ALA A O 1
ATOM 1479 N N . GLU A 1 194 ? -16.045 -6.725 -3.265 1.00 38.25 194 GLU A N 1
ATOM 1480 C CA . GLU A 1 194 ? -17.199 -7.521 -2.849 1.00 38.25 194 GLU A CA 1
ATOM 1481 C C . GLU A 1 194 ? -18.497 -6.693 -2.834 1.00 38.25 194 GLU A C 1
ATOM 1483 O O . GLU A 1 194 ? -19.565 -7.242 -3.109 1.00 38.25 194 GLU A O 1
ATOM 1488 N N . ARG A 1 195 ? -18.431 -5.366 -2.593 1.00 37.50 195 ARG A N 1
ATOM 1489 C CA . ARG A 1 195 ? -19.617 -4.490 -2.698 1.00 37.50 195 ARG A CA 1
ATOM 1490 C C . ARG A 1 195 ? -19.527 -3.350 -3.699 1.00 37.50 195 ARG A C 1
ATOM 1492 O O . ARG A 1 195 ? -20.581 -2.945 -4.170 1.00 37.50 195 ARG A O 1
ATOM 1499 N N . GLY A 1 196 ? -18.342 -2.892 -4.101 1.00 38.53 196 GLY A N 1
ATOM 1500 C CA . GLY A 1 196 ? -18.197 -2.048 -5.294 1.00 38.53 196 GLY A CA 1
ATOM 1501 C C . GLY A 1 196 ? -18.798 -0.638 -5.196 1.00 38.53 196 GLY A C 1
ATOM 1502 O O . GLY A 1 196 ? -19.801 -0.382 -5.851 1.00 38.53 196 GLY A O 1
ATOM 1503 N N . GLY A 1 197 ? -18.212 0.304 -4.447 1.00 40.09 197 GLY A N 1
ATOM 1504 C CA . GLY A 1 197 ? -18.659 1.705 -4.433 1.00 40.09 197 GLY A CA 1
ATOM 1505 C C . GLY A 1 197 ? -17.564 2.750 -4.250 1.00 40.09 197 GLY A C 1
ATOM 1506 O O . GLY A 1 197 ? -16.498 2.467 -3.714 1.00 40.09 197 GLY A O 1
ATOM 1507 N N . TYR A 1 198 ? -17.856 3.976 -4.682 1.00 39.41 198 TYR A N 1
ATOM 1508 C CA . TYR A 1 198 ? -17.030 5.162 -4.444 1.00 39.41 198 TYR A CA 1
ATOM 1509 C C . TYR A 1 198 ? -17.554 5.925 -3.223 1.00 39.41 198 TYR A C 1
ATOM 1511 O O . TYR A 1 198 ? -18.767 6.061 -3.047 1.00 39.41 198 TYR A O 1
ATOM 1519 N N . GLY A 1 199 ? -16.653 6.476 -2.408 1.00 36.50 199 GLY A N 1
ATOM 1520 C CA . GLY A 1 199 ? -17.000 7.460 -1.381 1.00 36.50 199 GLY A CA 1
ATOM 1521 C C . GLY A 1 199 ? -16.590 8.872 -1.801 1.00 36.50 199 GLY A C 1
ATOM 1522 O O . GLY A 1 199 ? -15.400 9.123 -1.953 1.00 36.50 199 GLY A O 1
ATOM 1523 N N . ILE A 1 200 ? -17.546 9.801 -1.933 1.00 38.38 200 ILE A N 1
ATOM 1524 C CA . ILE A 1 200 ? -17.300 11.248 -1.785 1.00 38.38 200 ILE A CA 1
ATOM 1525 C C . ILE A 1 200 ? -18.473 11.912 -1.054 1.00 38.38 200 ILE A C 1
ATOM 1527 O O . ILE A 1 200 ? -19.637 11.724 -1.392 1.00 38.38 200 ILE A O 1
ATOM 1531 N N . SER A 1 201 ? -18.117 12.728 -0.059 1.00 29.23 201 SER A N 1
ATOM 1532 C CA . SER A 1 201 ? -18.985 13.627 0.709 1.00 29.23 201 SER A CA 1
ATOM 1533 C C . SER A 1 201 ? -19.206 14.944 -0.028 1.00 29.23 201 SER A C 1
ATOM 1535 O O . SER A 1 201 ? -18.210 15.484 -0.501 1.00 29.23 201 SER A O 1
ATOM 1537 N N . VAL A 1 202 ? -20.429 15.510 0.005 1.00 28.61 202 VAL A N 1
ATOM 1538 C CA . VAL A 1 202 ? -20.626 16.971 0.138 1.00 28.61 202 VAL A CA 1
ATOM 1539 C C . VAL A 1 202 ? -21.921 17.306 0.898 1.00 28.61 202 VAL A C 1
ATOM 1541 O O . VAL A 1 202 ? -23.010 17.359 0.335 1.00 28.61 202 VAL A O 1
ATOM 1544 N N . SER A 1 203 ? -21.753 17.699 2.156 1.00 26.98 203 SER A N 1
ATOM 1545 C CA . SER A 1 203 ? -22.149 19.028 2.643 1.00 26.98 203 SER A CA 1
ATOM 1546 C C . SER A 1 203 ? -21.076 19.491 3.638 1.00 26.98 203 SER A C 1
ATOM 1548 O O . SER A 1 203 ? -20.306 18.668 4.138 1.00 26.98 203 SER A O 1
ATOM 1550 N N . GLN A 1 204 ? -20.942 20.802 3.876 1.00 29.28 204 GLN A N 1
ATOM 1551 C CA . GLN A 1 204 ? -20.012 21.320 4.888 1.00 29.28 204 GLN A CA 1
ATOM 1552 C C . GLN A 1 204 ? -20.285 20.602 6.213 1.00 29.28 204 GLN A C 1
ATOM 1554 O O . GLN A 1 204 ? -21.364 20.759 6.778 1.00 29.28 204 GLN A O 1
ATOM 1559 N N . LEU A 1 205 ? -19.309 19.833 6.703 1.00 33.84 205 LEU A N 1
ATOM 1560 C CA . LEU A 1 205 ? -19.314 19.268 8.050 1.00 33.84 205 LEU A CA 1
ATOM 1561 C C . LEU A 1 205 ? -19.128 20.413 9.059 1.00 33.84 205 LEU A C 1
ATOM 1563 O O . LEU A 1 205 ? -18.085 20.552 9.687 1.00 33.84 205 LEU A O 1
ATOM 1567 N N . ALA A 1 206 ? -20.137 21.270 9.191 1.00 30.52 206 ALA A N 1
ATOM 1568 C CA . ALA A 1 206 ? -20.416 21.876 10.478 1.00 30.52 206 ALA A CA 1
ATOM 1569 C C . ALA A 1 206 ? -20.946 20.746 11.369 1.00 30.52 206 ALA A C 1
ATOM 1571 O O . ALA A 1 206 ? -21.699 19.898 10.890 1.00 30.52 206 ALA A O 1
ATOM 1572 N N . GLU A 1 207 ? -20.533 20.722 12.634 1.00 40.34 207 GLU A N 1
ATOM 1573 C CA . GLU A 1 207 ? -20.626 19.612 13.603 1.00 40.34 207 GLU A CA 1
ATOM 1574 C C . GLU A 1 207 ? -22.018 18.966 13.817 1.00 40.34 207 GLU A C 1
ATOM 1576 O O . GLU A 1 207 ? -22.153 18.113 14.690 1.00 40.34 207 GLU A O 1
ATOM 1581 N N . LYS A 1 208 ? -23.071 19.349 13.078 1.00 37.84 208 LYS A N 1
ATOM 1582 C CA . LYS A 1 208 ? -24.460 18.950 13.345 1.00 37.84 208 LYS A CA 1
ATOM 1583 C C . LYS A 1 208 ? -25.311 18.517 12.141 1.00 37.84 208 LYS A C 1
ATOM 1585 O O . LYS A 1 208 ? -26.369 17.957 12.383 1.00 37.84 208 LYS A O 1
ATOM 1590 N N . ASP A 1 209 ? -24.882 18.697 10.886 1.00 34.88 209 ASP A N 1
ATOM 1591 C CA . ASP A 1 209 ? -25.685 18.305 9.707 1.00 34.88 209 ASP A CA 1
ATOM 1592 C C . ASP A 1 209 ? -24.795 18.011 8.479 1.00 34.88 209 ASP A C 1
ATOM 1594 O O . ASP A 1 209 ? -24.462 18.896 7.688 1.00 34.88 209 ASP A O 1
ATOM 1598 N N . GLY A 1 210 ? -24.403 16.745 8.314 1.00 39.12 210 GLY A N 1
ATOM 1599 C CA . GLY A 1 210 ? -23.652 16.255 7.155 1.00 39.12 210 GLY A CA 1
ATOM 1600 C C . GLY A 1 210 ? -24.393 15.116 6.462 1.00 39.12 210 GLY A C 1
ATOM 1601 O O . GLY A 1 210 ? -24.850 14.200 7.144 1.00 39.12 210 GLY A O 1
ATOM 1602 N N . VAL A 1 211 ? -24.498 15.153 5.131 1.00 36.31 211 VAL A N 1
ATOM 1603 C CA . VAL A 1 211 ? -24.978 14.008 4.340 1.00 36.31 211 VAL A CA 1
ATOM 1604 C C . VAL A 1 211 ? -23.788 13.333 3.668 1.00 36.31 211 VAL A C 1
ATOM 1606 O O . VAL A 1 211 ? -23.045 13.967 2.917 1.00 36.31 211 VAL A O 1
ATOM 1609 N N . PHE A 1 212 ? -23.612 12.038 3.932 1.00 43.38 212 PHE A N 1
ATOM 1610 C CA . PHE A 1 212 ? -22.655 11.198 3.214 1.00 43.38 212 PHE A CA 1
ATOM 1611 C C . PHE A 1 212 ? -23.409 10.314 2.227 1.00 43.38 212 PHE A C 1
ATOM 1613 O O . PHE A 1 212 ? -24.361 9.623 2.602 1.00 43.38 212 PHE A O 1
ATOM 1620 N N . VAL A 1 213 ? -22.976 10.345 0.968 1.00 42.22 213 VAL A N 1
ATOM 1621 C CA . VAL A 1 213 ? -23.545 9.517 -0.088 1.00 42.22 213 VAL A CA 1
ATOM 1622 C C . VAL A 1 213 ? -22.536 8.469 -0.493 1.00 42.22 213 VAL A C 1
ATOM 1624 O O . VAL A 1 213 ? -21.435 8.775 -0.952 1.00 42.22 213 VAL A O 1
ATOM 1627 N N . TYR A 1 214 ? -22.952 7.223 -0.341 1.00 48.34 214 TYR A N 1
ATOM 1628 C CA . TYR A 1 214 ? -22.225 6.070 -0.813 1.00 48.34 214 TYR A CA 1
ATOM 1629 C C . TYR A 1 214 ? -22.901 5.556 -2.074 1.00 48.34 214 TYR A C 1
ATOM 1631 O O . TYR A 1 214 ? -24.056 5.135 -2.033 1.00 48.34 214 TYR A O 1
ATOM 1639 N N . TRP A 1 215 ? -22.201 5.609 -3.202 1.00 45.97 215 TRP A N 1
ATOM 1640 C CA . TRP A 1 215 ? -22.751 5.105 -4.451 1.00 45.97 215 TRP A CA 1
ATOM 1641 C C . TRP A 1 215 ? -22.031 3.851 -4.874 1.00 45.97 215 TRP A C 1
ATOM 1643 O O . TRP A 1 215 ? -20.825 3.835 -5.135 1.00 45.97 215 TRP A O 1
ATOM 1653 N N . LEU A 1 216 ? -22.824 2.800 -4.936 1.00 48.00 216 LEU A N 1
ATOM 1654 C CA . LEU A 1 216 ? -22.403 1.494 -5.362 1.00 48.00 216 LEU A CA 1
ATOM 1655 C C . LEU A 1 216 ? -22.540 1.465 -6.882 1.00 48.00 216 LEU A C 1
ATOM 1657 O O . LEU A 1 216 ? -23.511 1.976 -7.424 1.00 48.00 216 LEU A O 1
ATOM 1661 N N . GLN A 1 217 ? -21.618 0.846 -7.611 1.00 46.28 217 GLN A N 1
ATOM 1662 C CA . GLN A 1 217 ? -21.810 0.568 -9.043 1.00 46.28 217 GLN A CA 1
ATOM 1663 C C . GLN A 1 217 ? -22.856 -0.541 -9.283 1.00 46.28 217 GLN A C 1
ATOM 1665 O O . GLN A 1 217 ? -22.779 -1.301 -10.244 1.00 46.28 217 GLN A O 1
ATOM 1670 N N . ARG A 1 218 ? -23.853 -0.624 -8.400 1.00 50.31 218 ARG A N 1
ATOM 1671 C CA . ARG A 1 218 ? -25.099 -1.367 -8.550 1.00 50.31 218 ARG A CA 1
ATOM 1672 C C . ARG A 1 218 ? -26.231 -0.345 -8.746 1.00 50.31 218 ARG A C 1
ATOM 1674 O O . ARG A 1 218 ? -26.017 0.839 -8.503 1.00 50.31 218 ARG A O 1
ATOM 1681 N N . PRO A 1 219 ? -27.429 -0.745 -9.187 1.00 57.03 219 PRO A N 1
ATOM 1682 C CA . PRO A 1 219 ? -28.575 0.159 -9.223 1.00 57.03 219 PRO A CA 1
ATOM 1683 C C . PRO A 1 219 ? -28.905 0.642 -7.797 1.00 57.03 219 PRO A C 1
ATOM 1685 O O . PRO A 1 219 ? -29.576 -0.070 -7.056 1.00 57.03 219 PRO A O 1
ATOM 1688 N N . GLY A 1 220 ? -28.405 1.811 -7.386 1.00 67.12 220 GLY A N 1
ATOM 1689 C CA . GLY A 1 220 ? -28.701 2.420 -6.090 1.00 67.12 220 GLY A CA 1
ATOM 1690 C C . GLY A 1 220 ? -27.497 2.917 -5.286 1.00 67.12 220 GLY A C 1
ATOM 1691 O O . GLY A 1 220 ? -26.339 2.789 -5.679 1.00 67.12 220 GLY A O 1
ATOM 1692 N N . GLY A 1 221 ? -27.781 3.452 -4.100 1.00 71.31 221 GLY A N 1
ATOM 1693 C CA . GLY A 1 221 ? -26.794 3.967 -3.156 1.00 71.31 221 GLY A CA 1
ATOM 1694 C C . GLY A 1 221 ? -27.309 3.976 -1.719 1.00 71.31 221 GLY A C 1
ATOM 1695 O O . GLY A 1 221 ? -28.489 3.747 -1.466 1.00 71.31 221 GLY A O 1
ATOM 1696 N N . THR A 1 222 ? -26.416 4.265 -0.779 1.00 65.06 222 THR A N 1
ATOM 1697 C CA . THR A 1 222 ? -26.718 4.357 0.652 1.00 65.06 222 THR A CA 1
ATOM 1698 C C . THR A 1 222 ? -26.485 5.792 1.131 1.00 65.06 222 THR A C 1
ATOM 1700 O O . THR A 1 222 ? -25.420 6.367 0.892 1.00 65.06 222 THR A O 1
ATOM 1703 N N . VAL A 1 223 ? -27.469 6.379 1.814 1.00 62.84 223 VAL A N 1
ATOM 1704 C CA . VAL A 1 223 ? -27.389 7.706 2.443 1.00 62.84 223 VAL A CA 1
ATOM 1705 C C . VAL A 1 223 ? -27.243 7.553 3.946 1.00 62.84 223 VAL A C 1
ATOM 1707 O O . VAL A 1 223 ? -28.000 6.816 4.578 1.00 62.84 223 VAL A O 1
ATOM 1710 N N . PHE A 1 224 ? -26.305 8.304 4.517 1.00 61.59 224 PHE A N 1
ATOM 1711 C CA . PHE A 1 224 ? -26.082 8.368 5.955 1.00 61.59 224 PHE A CA 1
ATOM 1712 C C . PHE A 1 224 ? -26.431 9.768 6.464 1.00 61.59 224 PHE A C 1
ATOM 1714 O O . PHE A 1 224 ? -25.924 10.764 5.936 1.00 61.59 224 PHE A O 1
ATOM 1721 N N . ILE A 1 225 ? -27.280 9.839 7.492 1.00 65.38 225 ILE A N 1
ATOM 1722 C CA . ILE A 1 225 ? -27.649 11.081 8.179 1.00 65.38 225 ILE A CA 1
ATOM 1723 C C . ILE A 1 225 ? -27.132 11.019 9.614 1.00 65.38 225 ILE A C 1
ATOM 1725 O O . ILE A 1 225 ? -27.626 10.239 10.428 1.00 65.38 225 ILE A O 1
ATOM 1729 N N . ARG A 1 226 ? -26.162 11.877 9.938 1.00 52.44 226 ARG A N 1
ATOM 1730 C CA . ARG A 1 226 ? -25.584 11.951 11.283 1.00 52.44 226 ARG A CA 1
ATOM 1731 C C . ARG A 1 226 ? -26.530 12.618 12.279 1.00 52.44 226 ARG A C 1
ATOM 1733 O O . ARG A 1 226 ? -27.048 13.701 12.016 1.00 52.44 226 ARG A O 1
ATOM 1740 N N . ARG A 1 227 ? -26.709 11.996 13.445 1.00 70.69 227 ARG A N 1
ATOM 1741 C CA . ARG A 1 227 ? -27.462 12.508 14.600 1.00 70.69 227 ARG A CA 1
ATOM 1742 C C . ARG A 1 227 ? -26.632 12.395 15.881 1.00 70.69 227 ARG A C 1
ATOM 1744 O O . ARG A 1 227 ? -25.611 11.718 15.929 1.00 70.69 227 ARG A O 1
ATOM 1751 N N . GLU A 1 228 ? -27.100 13.033 16.951 1.00 58.03 228 GLU A N 1
ATOM 1752 C CA . GLU A 1 228 ? -26.417 13.099 18.257 1.00 58.03 228 GLU A CA 1
ATOM 1753 C C . GLU A 1 228 ? -26.222 11.718 18.933 1.00 58.03 228 GLU A C 1
ATOM 1755 O O . GLU A 1 228 ? -25.416 11.589 19.848 1.00 58.03 228 GLU A O 1
ATOM 1760 N N . GLY A 1 229 ? -26.919 10.672 18.461 1.00 62.44 229 GLY A N 1
ATOM 1761 C CA . GLY A 1 229 ? -26.824 9.292 18.959 1.00 62.44 229 GLY A CA 1
ATOM 1762 C C . GLY A 1 229 ? -26.309 8.257 17.948 1.00 62.44 229 GLY A C 1
ATOM 1763 O O . GLY A 1 229 ? -26.397 7.065 18.233 1.00 62.44 229 GLY A O 1
ATOM 1764 N N . GLY A 1 230 ? -25.818 8.679 16.776 1.00 58.31 230 GLY A N 1
ATOM 1765 C CA . GLY A 1 230 ? -25.350 7.784 15.710 1.00 58.31 230 GLY A CA 1
ATOM 1766 C C . GLY A 1 230 ? -25.797 8.218 14.313 1.00 58.31 230 GLY A C 1
ATOM 1767 O O . GLY A 1 230 ? -26.385 9.285 14.142 1.00 58.31 230 GLY A O 1
ATOM 1768 N N . ASP A 1 231 ? -25.519 7.382 13.314 1.00 58.97 231 ASP A N 1
ATOM 1769 C CA . ASP A 1 231 ? -25.870 7.643 11.916 1.00 58.97 231 ASP A CA 1
ATOM 1770 C C . ASP A 1 231 ? -27.122 6.832 11.521 1.00 58.97 231 ASP A C 1
ATOM 1772 O O . ASP A 1 231 ? -27.125 5.601 11.605 1.00 58.97 231 ASP A O 1
ATOM 1776 N N . ASP A 1 232 ? -28.179 7.509 11.064 1.00 71.69 232 ASP A N 1
ATOM 1777 C CA . ASP A 1 232 ? -29.300 6.850 10.388 1.00 71.69 232 ASP A CA 1
ATOM 1778 C C . ASP A 1 232 ? -28.871 6.452 8.976 1.00 71.69 232 ASP A C 1
ATOM 1780 O O . ASP A 1 232 ? -28.172 7.215 8.301 1.00 71.69 232 ASP A O 1
ATOM 1784 N N . VAL A 1 233 ? -29.324 5.291 8.500 1.00 73.38 233 VAL A N 1
ATOM 1785 C CA . VAL A 1 233 ? -28.893 4.749 7.208 1.00 73.38 233 VAL A CA 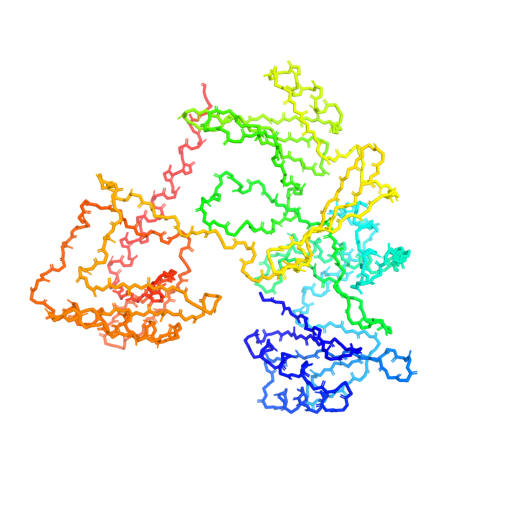1
ATOM 1786 C C . VAL A 1 233 ? -30.076 4.330 6.362 1.00 73.38 233 VAL A C 1
ATOM 1788 O O . VAL A 1 233 ? -30.956 3.608 6.825 1.00 73.38 233 VAL A O 1
ATOM 1791 N N . TYR A 1 234 ? -30.055 4.788 5.115 1.00 77.00 234 TYR A N 1
ATOM 1792 C CA . TYR A 1 234 ? -31.124 4.617 4.145 1.00 77.00 234 TYR A CA 1
ATOM 1793 C C . TYR A 1 234 ? -30.536 4.058 2.853 1.00 77.00 234 TYR A C 1
ATOM 1795 O O . TYR A 1 234 ? -29.598 4.634 2.302 1.00 77.00 234 TYR A O 1
ATOM 1803 N N . ASP A 1 235 ? -31.082 2.946 2.373 1.00 79.19 235 ASP A N 1
ATOM 1804 C CA . ASP A 1 235 ? -30.710 2.351 1.094 1.00 79.19 235 ASP A CA 1
ATOM 1805 C C . ASP A 1 235 ? -31.754 2.708 0.039 1.00 79.19 235 ASP A C 1
ATOM 1807 O O . ASP A 1 235 ? -32.955 2.567 0.259 1.00 79.19 235 ASP A O 1
ATOM 1811 N N . PHE A 1 236 ? -31.281 3.144 -1.119 1.00 78.44 236 PHE A N 1
ATOM 1812 C CA . PHE A 1 236 ? -32.110 3.535 -2.249 1.00 78.44 236 PHE A CA 1
ATOM 1813 C C . PHE A 1 236 ? -31.662 2.768 -3.483 1.00 78.44 236 PHE A C 1
ATOM 1815 O O . PHE A 1 236 ? -30.464 2.627 -3.720 1.00 78.44 236 PHE A O 1
ATOM 1822 N N . GLU A 1 237 ? -32.609 2.315 -4.297 1.00 78.56 237 GLU A N 1
ATOM 1823 C CA . GLU A 1 237 ? -32.333 1.706 -5.599 1.00 78.56 237 GLU A CA 1
ATOM 1824 C C . GLU A 1 237 ? -32.437 2.741 -6.732 1.00 78.56 237 GLU A C 1
ATOM 1826 O O . GLU A 1 237 ? -32.974 3.834 -6.558 1.00 78.56 237 GLU A O 1
ATOM 1831 N N . GLY A 1 238 ? -31.940 2.389 -7.920 1.00 71.69 238 GLY A N 1
ATOM 1832 C CA . GLY A 1 238 ? -32.143 3.173 -9.145 1.00 71.69 238 GLY A CA 1
ATOM 1833 C C . GLY A 1 238 ? -30.870 3.775 -9.738 1.00 71.69 238 GLY A C 1
ATOM 1834 O O . GLY A 1 238 ? -29.757 3.474 -9.316 1.00 71.69 238 GLY A O 1
ATOM 1835 N N . ARG A 1 239 ? -31.017 4.588 -10.789 1.00 69.69 239 ARG A N 1
ATOM 1836 C CA . ARG A 1 239 ? -29.891 5.306 -11.415 1.00 69.69 239 ARG A CA 1
ATOM 1837 C C . ARG A 1 239 ? -29.535 6.558 -10.602 1.00 69.69 239 ARG A C 1
ATOM 1839 O O . ARG A 1 239 ? -30.374 7.011 -9.829 1.00 69.69 239 ARG A O 1
ATOM 1846 N N . PRO A 1 240 ? -28.353 7.175 -10.794 1.00 68.69 240 PRO A N 1
ATOM 1847 C CA . PRO A 1 240 ? -27.929 8.367 -10.045 1.00 68.69 240 PRO A CA 1
ATOM 1848 C C . PRO A 1 240 ? -28.989 9.476 -9.969 1.00 68.69 240 PRO A C 1
ATOM 1850 O O . PRO A 1 240 ? -29.246 10.041 -8.907 1.00 68.69 240 PRO A O 1
ATOM 1853 N N . ARG A 1 241 ? -29.676 9.750 -11.083 1.00 71.31 241 ARG A N 1
ATOM 1854 C CA . ARG A 1 241 ? -30.749 10.747 -11.135 1.00 71.31 241 ARG A CA 1
ATOM 1855 C C . ARG A 1 241 ? -31.983 10.347 -10.324 1.00 71.31 241 ARG A C 1
ATOM 1857 O O . ARG A 1 241 ? -32.517 11.182 -9.595 1.00 71.31 241 ARG A O 1
ATOM 1864 N N . ASP A 1 242 ? -32.416 9.094 -10.446 1.00 79.88 242 ASP A N 1
ATOM 1865 C CA . ASP A 1 242 ? -33.566 8.557 -9.710 1.00 79.88 242 ASP A CA 1
ATOM 1866 C C . ASP A 1 242 ? -33.271 8.538 -8.209 1.00 79.88 242 ASP A C 1
ATOM 1868 O O . ASP A 1 242 ? -34.112 8.925 -7.404 1.00 79.88 242 ASP A O 1
ATOM 1872 N N . PHE A 1 243 ? -32.041 8.184 -7.837 1.00 79.44 243 PHE A N 1
ATOM 1873 C CA . PHE A 1 243 ? -31.560 8.233 -6.466 1.00 79.44 243 PHE A CA 1
ATOM 1874 C C . PHE A 1 243 ? -31.644 9.639 -5.884 1.00 79.44 243 PHE A C 1
ATOM 1876 O O . PHE A 1 243 ? -32.270 9.818 -4.849 1.00 79.44 243 PHE A O 1
ATOM 1883 N N . VAL A 1 244 ? -31.079 10.654 -6.550 1.00 75.12 244 VAL A N 1
ATOM 1884 C CA . VAL A 1 244 ? -31.123 12.042 -6.050 1.00 75.12 244 VAL A CA 1
ATOM 1885 C C . VAL A 1 244 ? -32.563 12.498 -5.826 1.00 75.12 244 VAL A C 1
ATOM 1887 O O . VAL A 1 244 ? -32.873 13.119 -4.809 1.00 75.12 244 VAL A O 1
ATOM 1890 N N . GLN A 1 245 ? -33.458 12.171 -6.760 1.00 82.44 245 GLN A N 1
ATOM 1891 C CA . GLN A 1 245 ? -34.875 12.509 -6.645 1.00 82.44 245 GLN A CA 1
ATOM 1892 C C . GLN A 1 245 ? -35.554 11.766 -5.493 1.00 82.44 245 GLN A C 1
ATOM 1894 O O . GLN A 1 245 ? -36.311 12.383 -4.745 1.00 82.44 245 GLN A O 1
ATOM 1899 N N . THR A 1 246 ? -35.262 10.476 -5.333 1.00 84.25 246 THR A N 1
ATOM 1900 C CA . THR A 1 246 ? -35.842 9.627 -4.286 1.00 84.25 246 THR A CA 1
ATOM 1901 C C . THR A 1 246 ? -35.358 10.062 -2.910 1.00 84.25 246 THR A C 1
ATOM 1903 O O . THR A 1 246 ? -36.173 10.276 -2.024 1.00 84.25 246 THR A O 1
ATOM 1906 N N . VAL A 1 247 ? -34.061 10.325 -2.747 1.00 80.56 247 VAL A N 1
ATOM 1907 C CA . VAL A 1 247 ? -33.486 10.837 -1.498 1.00 80.56 247 VAL A CA 1
ATOM 1908 C C . VAL A 1 247 ? -34.098 12.182 -1.121 1.00 80.56 247 VAL A C 1
ATOM 1910 O O . VAL A 1 247 ? -34.509 12.377 0.022 1.00 80.56 247 VAL A O 1
ATOM 1913 N N . LYS A 1 248 ? -34.219 13.099 -2.087 1.00 83.94 248 LYS A N 1
ATOM 1914 C CA . LYS A 1 248 ? -34.873 14.389 -1.861 1.00 83.94 248 LYS A CA 1
ATOM 1915 C C . LYS A 1 248 ? -36.332 14.226 -1.448 1.00 83.94 248 LYS A C 1
ATOM 1917 O O . LYS A 1 248 ? -36.797 14.950 -0.577 1.00 83.94 248 LYS A O 1
ATOM 1922 N N . HIS A 1 249 ? -37.053 13.304 -2.076 1.00 91.44 249 HIS A N 1
ATOM 1923 C CA . HIS A 1 249 ? -38.459 13.067 -1.780 1.00 91.44 249 HIS A CA 1
ATOM 1924 C C . HIS A 1 249 ? -38.674 12.402 -0.415 1.00 91.44 249 HIS A C 1
ATOM 1926 O O . HIS A 1 249 ? -39.536 12.840 0.342 1.00 91.44 249 HIS A O 1
ATOM 1932 N N . GLU A 1 250 ? -37.904 11.358 -0.105 1.00 90.62 250 GLU A N 1
ATOM 1933 C CA . GLU A 1 250 ? -38.102 10.532 1.087 1.00 90.62 250 GLU A CA 1
ATOM 1934 C C . GLU A 1 250 ? -37.470 11.132 2.341 1.00 90.62 250 GLU A C 1
ATOM 1936 O O . GLU A 1 250 ? -38.029 10.996 3.429 1.00 90.62 250 GLU A O 1
ATOM 1941 N N . LEU A 1 251 ? -36.323 11.806 2.209 1.00 87.31 251 LEU A N 1
ATOM 1942 C CA . LEU A 1 251 ? -35.592 12.355 3.354 1.00 87.31 251 LEU A CA 1
ATOM 1943 C C . LEU A 1 251 ? -35.759 13.870 3.512 1.00 87.31 251 LEU A C 1
ATOM 1945 O O . LEU A 1 251 ? -35.270 14.413 4.500 1.00 87.31 251 LEU A O 1
ATOM 1949 N N . ASP A 1 252 ? -36.414 14.551 2.564 1.00 86.81 252 ASP A N 1
ATOM 1950 C CA . ASP A 1 252 ? -36.508 16.022 2.498 1.00 86.81 252 ASP A CA 1
ATOM 1951 C C . ASP A 1 252 ? -35.128 16.702 2.617 1.00 86.81 252 ASP A C 1
ATOM 1953 O O . ASP A 1 252 ? -34.940 17.735 3.262 1.00 86.81 252 ASP A O 1
ATOM 1957 N N . ARG A 1 253 ? -34.107 16.071 2.024 1.00 73.12 253 ARG A N 1
ATOM 1958 C CA . ARG A 1 253 ? -32.726 16.563 2.003 1.00 73.12 253 ARG A CA 1
ATOM 1959 C C . ARG A 1 253 ? -32.242 16.674 0.568 1.00 73.12 253 ARG A C 1
ATOM 1961 O O . ARG A 1 253 ? -32.301 15.713 -0.196 1.00 73.12 253 ARG A O 1
ATOM 1968 N N . ASP A 1 254 ? -31.722 17.843 0.212 1.00 66.88 254 ASP A N 1
ATOM 1969 C CA . ASP A 1 254 ? -31.019 18.006 -1.053 1.00 66.88 254 ASP A CA 1
ATOM 1970 C C . ASP A 1 254 ? -29.709 17.219 -1.019 1.00 66.88 254 ASP A C 1
ATOM 1972 O O . ASP A 1 254 ? -28.887 17.376 -0.115 1.00 66.88 254 ASP A O 1
ATOM 1976 N N . VAL A 1 255 ? -29.527 16.378 -2.032 1.00 57.50 255 VAL A N 1
ATOM 1977 C CA . VAL A 1 255 ? -28.324 15.580 -2.220 1.00 57.50 255 VAL A CA 1
ATOM 1978 C C . VAL A 1 255 ? -27.779 15.822 -3.614 1.00 57.50 255 VAL A C 1
ATOM 1980 O O . VAL A 1 255 ? -28.504 15.753 -4.603 1.00 57.50 255 VAL A O 1
ATOM 1983 N N . SER A 1 256 ? -26.483 16.101 -3.680 1.00 48.69 256 SER A N 1
ATOM 1984 C CA . SER A 1 256 ? -25.755 16.275 -4.930 1.00 48.69 256 SER A CA 1
ATOM 1985 C C . SER A 1 256 ? -24.868 15.061 -5.151 1.00 48.69 256 SER A C 1
ATOM 1987 O O . SER A 1 256 ? -24.043 14.731 -4.300 1.00 48.69 256 SER A O 1
ATOM 1989 N N . LEU A 1 257 ? -25.024 14.406 -6.300 1.00 52.44 257 LEU A N 1
ATOM 1990 C CA . LEU A 1 257 ? -24.047 13.437 -6.781 1.00 52.44 257 LEU A CA 1
ATOM 1991 C C . LEU A 1 257 ? -23.010 14.161 -7.633 1.00 52.44 257 LEU A C 1
ATOM 1993 O O . LEU A 1 257 ? -23.345 15.009 -8.455 1.00 52.44 257 LEU A O 1
ATOM 1997 N N . PHE A 1 258 ? -21.744 13.816 -7.425 1.00 43.69 258 PHE A N 1
ATOM 1998 C CA . PHE A 1 258 ? -20.604 14.415 -8.127 1.00 43.69 258 PHE A CA 1
ATOM 1999 C C . PHE A 1 258 ? -20.217 13.643 -9.396 1.00 43.69 258 PHE A C 1
ATOM 2001 O O . PHE A 1 258 ? -19.210 13.948 -10.024 1.00 43.69 258 PHE A O 1
ATOM 2008 N N . PHE A 1 259 ? -21.017 12.646 -9.771 1.00 51.12 259 PHE A N 1
ATOM 2009 C CA . PHE A 1 259 ? -20.826 11.771 -10.922 1.00 51.12 259 PHE A CA 1
ATOM 2010 C C . PHE A 1 259 ? -22.175 11.527 -11.611 1.00 51.12 259 PHE A C 1
ATOM 2012 O O . PHE A 1 259 ? -23.230 11.565 -10.973 1.00 51.12 259 PHE A O 1
ATOM 2019 N N . GLY A 1 260 ? -22.122 11.287 -12.918 1.00 49.59 260 GLY A N 1
ATOM 2020 C CA . GLY A 1 260 ? -23.294 11.133 -13.774 1.00 49.59 260 GLY A CA 1
ATOM 2021 C C . GLY A 1 260 ? -23.972 9.787 -13.756 1.00 49.59 260 GLY A C 1
ATOM 2022 O O . GLY A 1 260 ? -23.523 8.846 -13.107 1.00 49.59 260 GLY A O 1
ATOM 2023 N N . GLU A 1 261 ? -25.025 9.681 -14.576 1.00 52.19 261 GLU A N 1
ATOM 2024 C CA . GLU A 1 261 ? -25.716 8.420 -14.881 1.00 52.19 261 GLU A CA 1
ATOM 2025 C C . GLU A 1 261 ? -24.781 7.353 -15.480 1.00 52.19 261 GLU A C 1
ATOM 2027 O O . GLU A 1 261 ? -25.057 6.158 -15.363 1.00 52.19 261 GLU A O 1
ATOM 2032 N N . ALA A 1 262 ? -23.669 7.777 -16.086 1.00 50.22 262 ALA A N 1
ATOM 2033 C CA . ALA A 1 262 ? -22.585 6.938 -16.574 1.00 50.22 262 ALA A CA 1
ATOM 2034 C C . ALA A 1 262 ? -21.244 7.668 -16.402 1.00 50.22 262 ALA A C 1
ATOM 2036 O O . ALA A 1 262 ? -21.199 8.885 -16.232 1.00 50.22 262 ALA A O 1
ATOM 2037 N N . ALA A 1 263 ? -20.130 6.935 -16.469 1.00 47.91 263 ALA A N 1
ATOM 2038 C CA . ALA A 1 263 ? -18.837 7.593 -16.608 1.00 47.91 263 ALA A CA 1
ATOM 2039 C C . ALA A 1 263 ? -18.795 8.341 -17.952 1.00 47.91 263 ALA A C 1
ATOM 2041 O O . ALA A 1 263 ? -19.259 7.786 -18.955 1.00 47.91 263 ALA A O 1
ATOM 2042 N N . PRO A 1 264 ? -18.263 9.573 -17.993 1.00 48.81 264 PRO A N 1
ATOM 2043 C CA . PRO A 1 264 ? -18.291 10.380 -19.203 1.00 48.81 264 PRO A CA 1
ATOM 2044 C C . PRO A 1 264 ? -17.535 9.657 -20.310 1.00 48.81 264 PRO A C 1
ATOM 2046 O O . PRO A 1 264 ? -16.329 9.479 -20.204 1.00 48.81 264 PRO A O 1
ATOM 2049 N N . THR A 1 265 ? -18.223 9.243 -21.374 1.00 50.84 265 THR A N 1
ATOM 2050 C CA . THR A 1 265 ? -17.604 8.478 -22.469 1.00 50.84 265 THR A CA 1
ATOM 2051 C C . THR A 1 265 ? -16.480 9.252 -23.161 1.00 50.84 265 THR A C 1
ATOM 2053 O O . THR A 1 265 ? -15.584 8.635 -23.730 1.00 50.84 265 THR A O 1
ATOM 2056 N N . GLU A 1 266 ? -16.509 10.588 -23.075 1.00 57.75 266 GLU A N 1
ATOM 2057 C CA . GLU A 1 266 ? -15.475 11.507 -23.555 1.00 57.75 266 GLU A CA 1
ATOM 2058 C C . GLU A 1 266 ? -15.425 12.757 -22.645 1.00 57.75 266 GLU A C 1
ATOM 2060 O O . GLU A 1 266 ? -16.292 13.625 -22.752 1.00 57.75 266 GLU A O 1
ATOM 2065 N N . PRO A 1 267 ? -14.465 12.882 -21.710 1.00 58.38 267 PRO A N 1
ATOM 2066 C CA . PRO A 1 267 ? -14.335 14.095 -20.905 1.00 58.38 267 PRO A CA 1
ATOM 2067 C C . PRO A 1 267 ? -13.880 15.283 -21.772 1.00 58.38 267 PRO A C 1
ATOM 2069 O O . PRO A 1 267 ? -12.948 15.166 -22.565 1.00 58.38 267 PRO A O 1
ATOM 2072 N N . HIS A 1 268 ? -14.512 16.446 -21.601 1.00 61.69 268 HIS A N 1
ATOM 2073 C CA . HIS A 1 268 ? -14.153 17.691 -22.294 1.00 61.69 268 HIS A CA 1
ATOM 2074 C C . HIS A 1 268 ? -13.070 18.494 -21.565 1.00 61.69 268 HIS A C 1
ATOM 2076 O O . HIS A 1 268 ? -12.450 19.375 -22.159 1.00 61.69 268 HIS A O 1
ATOM 2082 N N . SER A 1 269 ? -12.834 18.222 -20.278 1.00 53.88 269 SER A N 1
ATOM 2083 C CA . SER A 1 269 ? -11.783 18.885 -19.508 1.00 53.88 269 SER A CA 1
ATOM 2084 C C . SER A 1 269 ? -11.115 17.926 -18.530 1.00 53.88 269 SER A C 1
ATOM 2086 O O . SER A 1 269 ? -11.742 16.993 -18.038 1.00 53.88 269 SER A O 1
ATOM 2088 N N . LEU A 1 270 ? -9.835 18.152 -18.248 1.00 56.28 270 LEU A N 1
ATOM 2089 C CA . LEU A 1 270 ? -9.091 17.409 -17.240 1.00 56.28 270 LEU A CA 1
ATOM 2090 C C . LEU A 1 270 ? -8.176 18.370 -16.492 1.00 56.28 270 LEU A C 1
ATOM 2092 O O . LEU A 1 270 ? -7.357 19.063 -17.095 1.00 56.28 270 LEU A O 1
ATOM 2096 N N . ARG A 1 271 ? -8.357 18.449 -15.176 1.00 54.56 271 ARG A N 1
ATOM 2097 C CA . ARG A 1 271 ? -7.603 19.335 -14.290 1.00 54.56 271 ARG A CA 1
ATOM 2098 C C . ARG A 1 271 ? -6.749 18.516 -13.346 1.00 54.56 271 ARG A C 1
ATOM 2100 O O . ARG A 1 271 ? -7.255 17.613 -12.691 1.00 54.56 271 ARG A O 1
ATOM 2107 N N . LEU A 1 272 ? -5.474 18.863 -13.244 1.00 53.12 272 LEU A N 1
ATOM 2108 C CA . LEU A 1 272 ? -4.620 18.351 -12.182 1.00 53.12 272 LEU A CA 1
ATOM 2109 C C . LEU A 1 272 ? -4.735 19.247 -10.955 1.00 53.12 272 LEU A C 1
ATOM 2111 O O . LEU A 1 272 ? -4.730 20.473 -11.075 1.00 53.12 272 LEU A O 1
ATOM 2115 N N . MET A 1 273 ? -4.818 18.628 -9.787 1.00 52.47 273 MET A N 1
ATOM 2116 C CA . MET A 1 273 ? -4.611 19.276 -8.503 1.00 52.47 273 MET A CA 1
ATOM 2117 C C . MET A 1 273 ? -3.264 18.826 -7.955 1.00 52.47 273 MET A C 1
ATOM 2119 O O . MET A 1 273 ? -2.861 17.672 -8.120 1.00 52.47 273 MET A O 1
ATOM 2123 N N . PHE A 1 274 ? -2.579 19.767 -7.322 1.00 55.62 274 PHE A N 1
ATOM 2124 C CA . PHE A 1 274 ? -1.240 19.595 -6.786 1.00 55.62 274 PHE A CA 1
ATOM 2125 C C . PHE A 1 274 ? -1.287 19.775 -5.271 1.00 55.62 274 PHE A C 1
ATOM 2127 O O . PHE A 1 274 ? -2.125 20.528 -4.767 1.00 55.62 274 PHE A O 1
ATOM 2134 N N . ASP A 1 275 ? -0.418 19.071 -4.557 1.00 51.00 275 ASP A N 1
ATOM 2135 C CA . ASP A 1 275 ? -0.227 19.258 -3.123 1.00 51.00 275 ASP A CA 1
ATOM 2136 C C . ASP A 1 275 ? 0.575 20.538 -2.812 1.00 51.00 275 ASP A C 1
ATOM 2138 O O . ASP A 1 275 ? 0.951 21.310 -3.700 1.00 51.00 275 ASP A O 1
ATOM 2142 N N . GLU A 1 276 ? 0.835 20.775 -1.526 1.00 45.66 276 GLU A N 1
ATOM 2143 C CA . GLU A 1 276 ? 1.608 21.922 -1.033 1.00 45.66 276 GLU A CA 1
ATOM 2144 C C . GLU A 1 276 ? 3.059 21.972 -1.540 1.00 45.66 276 GLU A C 1
ATOM 2146 O O . GLU A 1 276 ? 3.667 23.042 -1.552 1.00 45.66 276 GLU A O 1
ATOM 2151 N N . ASN A 1 277 ? 3.589 20.844 -2.022 1.00 48.69 277 ASN A N 1
ATOM 2152 C CA . ASN A 1 277 ? 4.926 20.727 -2.598 1.00 48.69 277 ASN A CA 1
ATOM 2153 C C . ASN A 1 277 ? 4.917 20.865 -4.130 1.00 48.69 277 ASN A C 1
ATOM 2155 O O . ASN A 1 277 ? 5.967 20.766 -4.766 1.00 48.69 277 ASN A O 1
ATOM 2159 N N . GLY A 1 278 ? 3.749 21.102 -4.737 1.00 49.12 278 GLY A N 1
ATOM 2160 C CA . GLY A 1 278 ? 3.594 21.190 -6.185 1.00 49.12 278 GLY A CA 1
ATOM 2161 C C . GLY A 1 278 ? 3.596 19.832 -6.889 1.00 49.12 278 GLY A C 1
ATOM 2162 O O . GLY A 1 278 ? 3.782 19.789 -8.104 1.00 49.12 278 GLY A O 1
ATOM 2163 N N . VAL A 1 279 ? 3.381 18.729 -6.165 1.00 51.72 279 VAL A N 1
ATOM 2164 C CA . VAL A 1 279 ? 3.293 17.375 -6.728 1.00 51.72 279 VAL A CA 1
ATOM 2165 C C . VAL A 1 279 ? 1.847 17.078 -7.107 1.00 51.72 279 VAL A C 1
ATOM 2167 O O . VAL A 1 279 ? 0.933 17.277 -6.311 1.00 51.72 279 VAL A O 1
ATOM 2170 N N . ALA A 1 280 ? 1.612 16.598 -8.331 1.00 54.06 280 ALA A N 1
ATOM 2171 C CA . ALA A 1 280 ? 0.265 16.265 -8.790 1.00 54.06 280 ALA A CA 1
ATOM 2172 C C . ALA A 1 280 ? -0.314 15.108 -7.954 1.00 54.06 280 ALA A C 1
ATOM 2174 O O . ALA A 1 280 ? 0.196 13.989 -7.994 1.00 54.06 280 ALA A O 1
ATOM 2175 N N . CYS A 1 281 ? -1.387 15.371 -7.207 1.00 52.88 281 CYS A N 1
ATOM 2176 C CA . CYS A 1 281 ? -1.998 14.418 -6.278 1.00 52.88 281 CYS A CA 1
ATOM 2177 C C . CYS A 1 281 ? -3.379 13.941 -6.743 1.00 52.88 281 CYS A C 1
ATOM 2179 O O . CYS A 1 281 ? -3.768 12.814 -6.444 1.00 52.88 281 CYS A O 1
ATOM 2181 N N . LEU A 1 282 ? -4.090 14.745 -7.543 1.00 53.91 282 LEU A N 1
ATOM 2182 C CA . LEU A 1 282 ? -5.419 14.423 -8.061 1.00 53.91 282 LEU A CA 1
ATOM 2183 C C . LEU A 1 282 ? -5.554 14.835 -9.527 1.00 53.91 282 LEU A C 1
ATOM 2185 O O . LEU A 1 282 ? -5.105 15.903 -9.921 1.00 53.91 282 LEU A O 1
ATOM 2189 N N . ALA A 1 283 ? -6.223 14.026 -10.334 1.00 57.09 283 ALA A N 1
ATOM 2190 C CA . ALA A 1 283 ? -6.667 14.370 -11.676 1.00 57.09 283 ALA A CA 1
ATOM 2191 C C . ALA A 1 283 ? -8.193 14.353 -11.710 1.00 57.09 283 ALA A C 1
ATOM 2193 O O . ALA A 1 283 ? -8.784 13.363 -11.312 1.00 57.09 283 ALA A O 1
ATOM 2194 N N . VAL A 1 284 ? -8.837 15.415 -12.184 1.00 58.31 284 VAL A N 1
ATOM 2195 C CA . VAL A 1 284 ? -10.297 15.557 -12.273 1.00 58.31 284 VAL A CA 1
ATOM 2196 C C . VAL A 1 284 ? -10.690 15.688 -13.738 1.00 58.31 284 VAL A C 1
ATOM 2198 O O . VAL A 1 284 ? -10.447 16.731 -14.340 1.00 58.31 284 VAL A O 1
ATOM 2201 N N . ALA A 1 285 ? -11.282 14.648 -14.316 1.00 56.94 285 ALA A N 1
ATOM 2202 C CA . ALA A 1 285 ? -11.831 14.651 -15.667 1.00 56.94 285 ALA A CA 1
ATOM 2203 C C . ALA A 1 285 ? -13.308 15.039 -15.614 1.00 56.94 285 ALA A C 1
ATOM 2205 O O . ALA A 1 285 ? -14.084 14.395 -14.922 1.00 56.94 285 ALA A O 1
ATOM 2206 N N . SER A 1 286 ? -13.711 16.075 -16.340 1.00 56.34 286 SER A N 1
ATOM 2207 C CA . SER A 1 286 ? -15.093 16.536 -16.422 1.00 56.34 286 SER A CA 1
ATOM 2208 C C . SER A 1 286 ? -15.622 16.512 -17.856 1.00 56.34 286 SER A C 1
ATOM 2210 O O . SER A 1 286 ? -14.887 16.693 -18.823 1.00 56.34 286 SER A O 1
ATOM 2212 N N . SER A 1 287 ? -16.925 16.333 -17.975 1.00 59.47 287 SER A N 1
ATOM 2213 C CA . SER A 1 287 ? -17.782 16.534 -19.141 1.00 59.47 287 SER A CA 1
ATOM 2214 C C . SER A 1 287 ? -18.765 17.673 -18.832 1.00 59.47 287 SER A C 1
ATOM 2216 O O . SER A 1 287 ? -18.644 18.326 -17.793 1.00 59.47 287 SER A O 1
ATOM 2218 N N . ASP A 1 288 ? -19.732 17.917 -19.716 1.00 54.03 288 ASP A N 1
ATOM 2219 C CA . ASP A 1 288 ? -20.723 18.988 -19.542 1.00 54.03 288 ASP A CA 1
ATOM 2220 C C . ASP A 1 288 ? -21.645 18.782 -18.331 1.00 54.03 288 ASP A C 1
ATOM 2222 O O . ASP A 1 288 ? -22.145 19.754 -17.765 1.00 54.03 288 ASP A O 1
ATOM 2226 N N . ILE A 1 289 ? -21.874 17.528 -17.934 1.00 49.03 289 ILE A N 1
ATOM 2227 C CA . ILE A 1 289 ? -22.805 17.172 -16.852 1.00 49.03 289 ILE A CA 1
ATOM 2228 C C . ILE A 1 289 ? -22.143 16.408 -15.703 1.00 49.03 289 ILE A C 1
ATOM 2230 O O . ILE A 1 289 ? -22.645 16.458 -14.583 1.00 49.03 289 ILE A O 1
ATOM 2234 N N . ASP A 1 290 ? -20.989 15.784 -15.948 1.00 51.53 290 ASP A N 1
ATOM 2235 C CA . ASP A 1 290 ? -20.375 14.837 -15.016 1.00 51.53 290 ASP A CA 1
ATOM 2236 C C . ASP A 1 290 ? -18.896 15.123 -14.833 1.00 51.53 290 ASP A C 1
ATOM 2238 O O . ASP A 1 290 ? -18.228 15.558 -15.766 1.00 51.53 290 ASP A O 1
ATOM 2242 N N . PHE A 1 291 ? -18.333 14.782 -13.682 1.00 50.12 291 P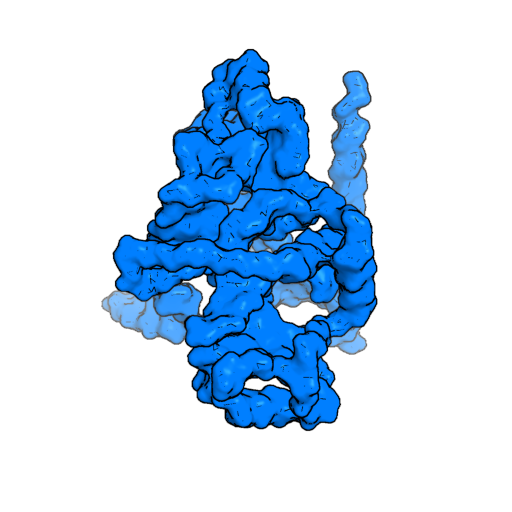HE A N 1
ATOM 2243 C CA . PHE A 1 291 ? -16.893 14.638 -13.564 1.00 50.12 291 PHE A CA 1
ATOM 2244 C C . PHE A 1 291 ? -16.537 13.380 -12.796 1.00 50.12 291 PHE A C 1
ATOM 2246 O O . PHE A 1 291 ? -17.369 12.686 -12.222 1.00 50.12 291 PHE A O 1
ATOM 2253 N N . THR A 1 292 ? -15.267 13.043 -12.851 1.00 52.69 292 THR A N 1
ATOM 2254 C CA . THR A 1 292 ? -14.711 11.866 -12.232 1.00 52.69 292 THR A CA 1
ATOM 2255 C C . THR A 1 292 ? -13.243 12.162 -11.943 1.00 52.69 292 THR A C 1
ATOM 2257 O O . THR A 1 292 ? -12.621 12.957 -12.644 1.00 52.69 292 THR A O 1
ATOM 2260 N N . PHE A 1 293 ? -12.677 11.611 -10.876 1.00 54.41 293 PHE A N 1
ATOM 2261 C CA . PHE A 1 293 ? -11.342 11.995 -10.426 1.00 54.41 293 PHE A CA 1
ATOM 2262 C C . PHE A 1 293 ? -10.503 10.776 -10.048 1.00 54.41 293 PHE A C 1
ATOM 2264 O O . PHE A 1 293 ? -11.026 9.789 -9.545 1.00 54.41 293 PHE A O 1
ATOM 2271 N N . SER A 1 294 ? -9.195 10.859 -10.273 1.00 53.34 294 SER A N 1
ATOM 2272 C CA . SER A 1 294 ? -8.209 9.843 -9.922 1.00 53.34 294 SER A CA 1
ATOM 2273 C C . SER A 1 294 ? -7.170 10.432 -8.989 1.00 53.34 294 SER A C 1
ATOM 2275 O O . SER A 1 294 ? -6.597 11.477 -9.287 1.00 53.34 294 SER A O 1
ATOM 2277 N N . TRP A 1 295 ? -6.872 9.738 -7.897 1.00 57.22 295 TRP A N 1
ATOM 2278 C CA . TRP A 1 295 ? -5.692 10.046 -7.099 1.00 57.22 295 TRP A CA 1
ATOM 2279 C C . TRP A 1 295 ? -4.447 9.611 -7.880 1.00 57.22 295 TRP A C 1
ATOM 2281 O O . TRP A 1 295 ? -4.406 8.498 -8.401 1.00 57.22 295 TRP A O 1
ATOM 2291 N N . LEU A 1 296 ? -3.480 10.511 -8.039 1.00 52.47 296 LEU A N 1
ATOM 2292 C CA . LEU A 1 296 ? -2.292 10.306 -8.874 1.00 52.47 296 LEU A CA 1
ATOM 2293 C C . LEU A 1 296 ? -1.091 9.793 -8.081 1.00 52.47 296 LEU A C 1
ATOM 2295 O O . LEU A 1 296 ? -0.177 9.214 -8.664 1.00 52.47 296 LEU A O 1
ATOM 2299 N N . HIS A 1 297 ? -1.084 10.007 -6.763 1.00 54.12 297 HIS A N 1
ATOM 2300 C CA . HIS A 1 297 ? 0.083 9.739 -5.934 1.00 54.12 297 HIS A CA 1
ATOM 2301 C C . HIS A 1 297 ? -0.245 8.771 -4.796 1.00 54.12 297 HIS A C 1
ATOM 2303 O O . HIS A 1 297 ? -0.700 9.162 -3.727 1.00 54.12 297 HIS A O 1
ATOM 2309 N N . MET A 1 298 ? -0.007 7.478 -5.014 1.00 52.38 298 MET A N 1
ATOM 2310 C CA . MET A 1 298 ? -0.084 6.465 -3.957 1.00 52.38 298 MET A CA 1
ATOM 2311 C C . MET A 1 298 ? 1.220 6.441 -3.145 1.00 52.38 298 MET A C 1
ATOM 2313 O O . MET A 1 298 ? 1.947 5.447 -3.176 1.00 52.38 298 MET A O 1
ATOM 2317 N N . SER A 1 299 ? 1.569 7.531 -2.451 1.00 47.25 299 SER A N 1
ATOM 2318 C CA . SER A 1 299 ? 2.638 7.432 -1.448 1.00 47.25 299 SER A CA 1
ATOM 2319 C C . SER A 1 299 ? 2.115 6.645 -0.241 1.00 47.25 299 SER A C 1
ATOM 2321 O O . SER A 1 299 ? 0.939 6.756 0.110 1.00 47.25 299 SER A O 1
ATOM 2323 N N . GLU A 1 300 ? 2.975 5.855 0.414 1.00 43.75 300 GLU A N 1
ATOM 2324 C CA . GLU A 1 300 ? 2.605 5.110 1.635 1.00 43.75 300 GLU A CA 1
ATOM 2325 C C . GLU A 1 300 ? 2.130 6.041 2.774 1.00 43.75 300 GLU A C 1
ATOM 2327 O O . GLU A 1 300 ? 1.506 5.583 3.730 1.00 43.75 300 GLU A O 1
ATOM 2332 N N . ASP A 1 301 ? 2.372 7.349 2.644 1.00 40.47 301 ASP A N 1
ATOM 2333 C CA . ASP A 1 301 ? 2.040 8.377 3.627 1.00 40.47 301 ASP A CA 1
ATOM 2334 C C . ASP A 1 301 ? 0.732 9.131 3.326 1.00 40.47 301 ASP A C 1
ATOM 2336 O O . ASP A 1 301 ? 0.184 9.767 4.223 1.00 40.47 301 ASP A O 1
ATOM 2340 N N . SER A 1 302 ? 0.175 9.018 2.110 1.00 37.94 302 SER A N 1
ATOM 2341 C CA . SER A 1 302 ? -0.970 9.827 1.630 1.00 37.94 302 SER A CA 1
ATOM 2342 C C . SER A 1 302 ? -2.305 9.570 2.352 1.00 37.94 302 SER A C 1
ATOM 2344 O O . SER A 1 302 ? -3.278 10.276 2.106 1.00 37.94 302 SER A O 1
ATOM 2346 N N . PHE A 1 303 ? -2.369 8.577 3.243 1.00 40.72 303 PHE A N 1
ATOM 2347 C CA . PHE A 1 303 ? -3.592 8.195 3.959 1.00 40.72 303 PHE A CA 1
ATOM 2348 C C . PHE A 1 303 ? -3.394 7.995 5.466 1.00 40.72 303 PHE A C 1
ATOM 2350 O O . PHE A 1 303 ? -4.293 7.486 6.135 1.00 40.72 303 PHE A O 1
ATOM 2357 N N . ARG A 1 304 ? -2.238 8.372 6.032 1.00 34.44 304 ARG A N 1
ATOM 2358 C CA . ARG A 1 304 ? -2.044 8.296 7.485 1.00 34.44 304 ARG A CA 1
ATOM 2359 C C . ARG A 1 304 ? -2.904 9.361 8.147 1.00 34.44 304 ARG A C 1
ATOM 2361 O O . ARG A 1 304 ? -2.612 10.551 8.076 1.00 34.44 304 ARG A O 1
ATOM 2368 N N . THR A 1 305 ? -3.971 8.938 8.794 1.00 35.22 305 THR A N 1
ATOM 2369 C CA . THR A 1 305 ? -4.728 9.817 9.668 1.00 35.22 305 THR A CA 1
ATOM 2370 C C . THR A 1 305 ? -4.046 9.791 11.047 1.00 35.22 305 THR A C 1
ATOM 2372 O O . THR A 1 305 ? -3.436 8.794 11.433 1.00 35.22 305 THR A O 1
ATOM 2375 N N . ALA A 1 306 ? -4.002 10.935 11.736 1.00 39.97 306 ALA A N 1
ATOM 2376 C CA . ALA A 1 306 ? -3.257 11.070 12.989 1.00 39.97 306 ALA A CA 1
ATOM 2377 C C . ALA A 1 306 ? -3.769 10.066 14.044 1.00 39.97 306 ALA A C 1
ATOM 2379 O O . ALA A 1 306 ? -4.972 9.794 14.070 1.00 39.97 306 ALA A O 1
ATOM 2380 N N . PRO A 1 307 ? -2.898 9.522 14.917 1.00 41.41 307 PRO A N 1
ATOM 2381 C CA . PRO A 1 307 ? -3.324 8.584 15.949 1.00 41.41 307 PRO A CA 1
ATOM 2382 C C . PRO A 1 307 ? -4.410 9.218 16.824 1.00 41.41 307 PRO A C 1
ATOM 2384 O O . PRO A 1 307 ? -4.208 10.276 17.423 1.00 41.41 307 PRO A O 1
ATOM 2387 N N . THR A 1 308 ? -5.571 8.569 16.893 1.00 44.81 308 THR A N 1
ATOM 2388 C CA . THR A 1 308 ? -6.667 8.997 17.764 1.00 44.81 308 THR A CA 1
ATOM 2389 C C . THR A 1 308 ? -6.358 8.555 19.186 1.00 44.81 308 THR A C 1
ATOM 2391 O O . THR A 1 308 ? -6.295 7.364 19.488 1.00 44.81 308 THR A O 1
ATOM 2394 N N . ALA A 1 309 ? -6.178 9.515 20.086 1.00 51.78 309 ALA A N 1
ATOM 2395 C CA . ALA A 1 309 ? -6.145 9.236 21.511 1.00 51.78 309 ALA A CA 1
ATOM 2396 C C . ALA A 1 309 ? -7.580 8.926 21.973 1.00 51.78 309 ALA A C 1
ATOM 2398 O 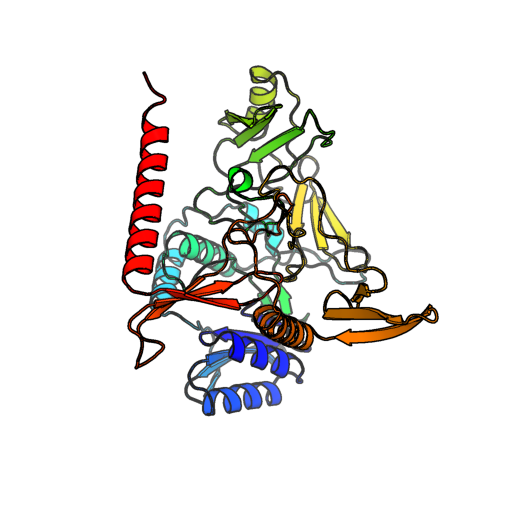O . ALA A 1 309 ? -8.438 9.810 21.968 1.00 51.78 309 ALA A O 1
ATOM 2399 N N . LEU A 1 310 ? -7.866 7.671 22.329 1.00 50.44 310 LEU A N 1
ATOM 2400 C CA . LEU A 1 310 ? -9.160 7.300 22.899 1.00 50.44 310 LEU A CA 1
ATOM 2401 C C . LEU A 1 310 ? -9.127 7.534 24.416 1.00 50.44 310 LEU A C 1
ATOM 2403 O O . LEU A 1 310 ? -8.225 7.038 25.095 1.00 50.44 310 LEU A O 1
ATOM 2407 N N . PRO A 1 311 ? -10.096 8.264 24.992 1.00 50.44 311 PRO A N 1
ATOM 2408 C CA . PRO A 1 311 ? -10.188 8.392 26.438 1.00 50.44 311 PRO A CA 1
ATOM 2409 C C . PRO A 1 311 ? -10.587 7.038 27.038 1.00 50.44 311 PRO A C 1
ATOM 2411 O O . PRO A 1 311 ? -11.746 6.630 26.990 1.00 50.44 311 PRO A O 1
ATOM 2414 N N . VAL A 1 312 ? -9.620 6.321 27.611 1.00 48.34 312 VAL A N 1
ATOM 2415 C CA . VAL A 1 312 ? -9.882 5.144 28.447 1.00 48.34 312 VAL A CA 1
ATOM 2416 C C . VAL A 1 312 ? -9.959 5.620 29.898 1.00 48.34 312 VAL A C 1
ATOM 2418 O O . VAL A 1 312 ? -8.965 5.644 30.616 1.00 48.34 312 VAL A O 1
ATOM 2421 N N . GLY A 1 313 ? -11.157 6.045 30.316 1.00 51.06 313 GLY A N 1
ATOM 2422 C CA . GLY A 1 313 ? -11.433 6.598 31.650 1.00 51.06 313 GLY A CA 1
ATOM 2423 C C . GLY A 1 313 ? -11.917 8.056 31.627 1.00 51.06 313 GLY A C 1
ATOM 2424 O O . GLY A 1 313 ? -12.080 8.655 30.572 1.00 51.06 313 GLY A O 1
ATOM 2425 N N . ILE A 1 314 ? -12.165 8.642 32.807 1.00 48.09 314 ILE A N 1
ATOM 2426 C CA . ILE A 1 314 ? -12.745 9.999 32.996 1.00 48.09 314 ILE A CA 1
ATOM 2427 C C . ILE A 1 314 ? -11.693 11.124 32.794 1.00 48.09 314 ILE A C 1
ATOM 2429 O O . ILE A 1 314 ? -11.841 12.235 33.296 1.00 48.09 314 ILE A O 1
ATOM 2433 N N . GLY A 1 315 ? -10.585 10.849 32.103 1.00 55.09 315 GLY A N 1
ATOM 2434 C CA . GLY A 1 315 ? -9.534 11.834 31.830 1.00 55.09 315 GLY A CA 1
ATOM 2435 C C . GLY A 1 315 ? -9.733 12.502 30.470 1.00 55.09 315 GLY A C 1
ATOM 2436 O O . GLY A 1 315 ? -10.045 11.823 29.499 1.00 55.09 315 GLY A O 1
ATOM 2437 N N . THR A 1 316 ? -9.542 13.822 30.384 1.00 55.81 316 THR A N 1
ATOM 2438 C CA . THR A 1 316 ? -9.745 14.602 29.144 1.00 55.81 316 THR A CA 1
ATOM 2439 C C . THR A 1 316 ? -8.462 15.172 28.540 1.00 55.81 316 THR A C 1
ATOM 2441 O O . THR A 1 316 ? -8.525 15.779 27.474 1.00 55.81 316 THR A O 1
ATOM 2444 N N . GLN A 1 317 ? -7.304 15.001 29.188 1.00 62.81 317 GLN A N 1
ATOM 2445 C CA . GLN A 1 317 ? -6.051 15.605 28.733 1.00 62.81 317 GLN A CA 1
ATOM 2446 C C . GLN A 1 317 ? -4.974 14.553 28.426 1.00 62.81 317 GLN A C 1
ATOM 2448 O O . GLN A 1 317 ? -4.784 13.631 29.227 1.00 62.81 317 GLN A O 1
ATOM 2453 N N . PRO A 1 318 ? -4.270 14.678 27.282 1.00 63.88 318 PRO A N 1
ATOM 2454 C CA . PRO A 1 318 ? -3.047 13.930 27.013 1.00 63.88 318 PRO A CA 1
ATOM 2455 C C . PRO A 1 318 ? -1.994 14.213 28.086 1.00 63.88 318 PRO A C 1
ATOM 2457 O O . PRO A 1 318 ? -1.967 15.300 28.663 1.00 63.88 318 PRO A O 1
ATOM 2460 N N . ALA A 1 319 ? -1.095 13.260 28.322 1.00 68.69 319 ALA A N 1
ATOM 2461 C CA . ALA A 1 319 ? 0.064 13.510 29.168 1.00 68.69 319 ALA A CA 1
ATOM 2462 C C . ALA A 1 319 ? 0.948 14.592 28.528 1.00 68.69 319 ALA A C 1
ATOM 2464 O O . ALA A 1 319 ? 1.431 14.423 27.406 1.00 68.69 319 ALA A O 1
ATOM 2465 N N . GLU A 1 320 ? 1.166 15.697 29.239 1.00 77.12 320 GLU A N 1
ATOM 2466 C CA . GLU A 1 320 ? 2.168 16.679 28.838 1.00 77.12 320 GLU A CA 1
ATOM 2467 C C . GLU A 1 320 ? 3.573 16.109 29.083 1.00 77.12 320 GLU A C 1
ATOM 2469 O O . GLU A 1 320 ? 3.794 15.406 30.080 1.00 77.12 320 GLU A O 1
ATOM 2474 N N . PRO A 1 321 ? 4.541 16.382 28.191 1.00 80.06 321 PRO A N 1
ATOM 2475 C CA . PRO A 1 321 ? 5.917 15.995 28.445 1.00 80.06 321 PRO A CA 1
ATOM 2476 C C . PRO A 1 321 ? 6.435 16.695 29.716 1.00 80.06 321 PRO A C 1
ATOM 2478 O O . PRO A 1 321 ? 5.975 17.791 30.052 1.00 80.06 321 PRO A O 1
ATOM 2481 N N . PRO A 1 322 ? 7.403 16.096 30.436 1.00 85.38 322 PRO A N 1
ATOM 2482 C CA . PRO A 1 322 ? 8.018 16.737 31.593 1.00 85.38 322 PRO A CA 1
ATOM 2483 C C . PRO A 1 322 ? 8.534 18.138 31.247 1.00 85.38 322 PRO A C 1
ATOM 2485 O O . PRO A 1 322 ? 9.090 18.349 30.168 1.00 85.38 322 PRO A O 1
ATOM 2488 N N . ALA A 1 323 ? 8.393 19.087 32.175 1.00 84.62 323 ALA A N 1
ATOM 2489 C CA . ALA A 1 323 ? 8.898 20.442 31.984 1.00 84.62 323 ALA A CA 1
ATOM 2490 C C . ALA A 1 323 ? 10.386 20.421 31.589 1.00 84.62 323 ALA A C 1
ATOM 2492 O O . ALA A 1 323 ? 11.202 19.769 32.242 1.00 84.62 323 ALA A O 1
ATOM 2493 N N . GLY A 1 324 ? 10.722 21.134 30.512 1.00 85.06 324 GLY A N 1
ATOM 2494 C CA . GLY A 1 324 ? 12.075 21.176 29.959 1.00 85.06 324 GLY A CA 1
ATOM 2495 C C . GLY A 1 324 ? 12.402 20.065 28.957 1.00 85.06 324 GLY A C 1
ATOM 2496 O O . GLY A 1 324 ? 13.496 20.099 28.410 1.00 85.06 324 GLY A O 1
ATOM 2497 N N . LEU A 1 325 ? 11.494 19.125 28.670 1.00 90.38 325 LEU A N 1
ATOM 2498 C CA . LEU A 1 325 ? 11.649 18.139 27.596 1.00 90.38 325 LEU A CA 1
ATOM 2499 C C . LEU A 1 325 ? 10.628 18.411 26.485 1.00 90.38 325 LEU A C 1
ATOM 2501 O O . LEU A 1 325 ? 9.426 18.420 26.738 1.00 90.38 325 LEU A O 1
ATOM 2505 N N . GLN A 1 326 ? 11.083 18.613 25.249 1.00 89.75 326 GLN A N 1
ATOM 2506 C CA . GLN A 1 326 ? 10.201 18.763 24.089 1.00 89.75 326 GLN A CA 1
ATOM 2507 C C . GLN A 1 326 ? 10.679 17.890 22.933 1.00 89.75 326 GLN A C 1
ATOM 2509 O O . GLN A 1 326 ? 11.867 17.624 22.783 1.00 89.75 326 GLN A O 1
ATOM 2514 N N . GLY A 1 327 ? 9.738 17.426 22.115 1.00 90.00 327 GLY A N 1
ATOM 2515 C CA . GLY A 1 327 ? 10.023 16.657 20.910 1.00 90.00 327 GLY A CA 1
ATOM 2516 C C . GLY A 1 327 ? 9.336 17.286 19.709 1.00 90.00 327 GLY A C 1
ATOM 2517 O O . GLY A 1 327 ? 8.142 17.575 19.768 1.00 90.00 327 GLY A O 1
ATOM 2518 N N . THR A 1 328 ? 10.070 17.480 18.618 1.00 90.50 328 THR A N 1
ATOM 2519 C CA . THR A 1 328 ? 9.514 17.906 17.329 1.00 90.50 328 THR A CA 1
ATOM 2520 C C . THR A 1 328 ? 9.928 16.928 16.241 1.00 90.50 328 THR A C 1
ATOM 2522 O O . THR A 1 328 ? 11.037 16.398 16.235 1.00 90.50 328 THR A O 1
ATOM 2525 N N . ILE A 1 329 ? 9.020 16.647 15.312 1.00 86.56 329 ILE A N 1
ATOM 2526 C CA . ILE A 1 329 ? 9.324 15.796 14.165 1.00 86.56 329 ILE A CA 1
ATOM 2527 C C . ILE A 1 329 ? 9.832 16.683 13.028 1.00 86.56 329 ILE A C 1
ATOM 2529 O O . ILE A 1 329 ? 9.201 17.671 12.664 1.00 86.56 329 ILE A O 1
ATOM 2533 N N . THR A 1 330 ? 10.987 16.327 12.476 1.00 87.56 330 THR A N 1
ATOM 2534 C CA . THR A 1 330 ? 11.685 17.057 11.411 1.00 87.56 330 THR A CA 1
ATOM 2535 C C . THR A 1 330 ? 11.964 16.125 10.230 1.00 87.56 330 THR A C 1
ATOM 2537 O O . THR A 1 330 ? 11.702 14.918 10.300 1.00 87.56 330 THR A O 1
ATOM 2540 N N . ASN A 1 331 ? 12.483 16.679 9.129 1.00 80.44 331 ASN A N 1
ATOM 2541 C CA . ASN A 1 331 ? 12.856 15.924 7.929 1.00 80.44 331 ASN A CA 1
ATOM 2542 C C . ASN A 1 331 ? 11.707 15.048 7.395 1.00 80.44 331 ASN A C 1
ATOM 2544 O O . ASN A 1 331 ? 11.879 13.841 7.224 1.00 80.44 331 ASN A O 1
ATOM 2548 N N . GLU A 1 332 ? 10.529 15.649 7.179 1.00 77.44 332 GLU A N 1
ATOM 2549 C CA . GLU A 1 332 ? 9.354 14.967 6.601 1.00 77.44 332 GLU A CA 1
ATOM 2550 C C . GLU A 1 332 ? 8.908 13.723 7.393 1.00 77.44 332 GLU A C 1
ATOM 2552 O O . GLU A 1 332 ? 8.565 12.695 6.814 1.00 77.44 332 GLU A O 1
ATOM 2557 N N . GLY A 1 333 ? 8.972 13.752 8.726 1.00 72.38 333 GLY A N 1
ATOM 2558 C CA . GLY A 1 333 ? 8.539 12.599 9.525 1.00 72.38 333 GLY A CA 1
ATOM 2559 C C . GLY A 1 333 ? 9.640 11.596 9.878 1.00 72.38 333 GLY A C 1
ATOM 2560 O O . GLY A 1 333 ? 9.365 10.625 10.578 1.00 72.38 333 GLY A O 1
ATOM 2561 N N . LYS A 1 334 ? 10.882 11.793 9.413 1.00 78.25 334 LYS A N 1
ATOM 2562 C CA . LYS A 1 334 ? 11.949 10.775 9.514 1.00 78.25 334 LYS A CA 1
ATOM 2563 C C . LYS A 1 334 ? 12.858 10.931 10.732 1.00 78.25 334 LYS A C 1
ATOM 2565 O O . LYS A 1 334 ? 13.591 9.999 11.069 1.00 78.25 334 LYS A O 1
ATOM 2570 N N . THR A 1 335 ? 12.874 12.101 11.369 1.00 87.50 335 THR A N 1
ATOM 2571 C CA . THR A 1 335 ? 13.797 12.407 12.474 1.00 87.50 335 THR A CA 1
ATOM 2572 C C . THR A 1 335 ? 13.051 13.068 13.627 1.00 87.50 335 THR A C 1
ATOM 2574 O O . THR A 1 335 ? 12.433 14.114 13.445 1.00 87.50 335 THR A O 1
ATOM 2577 N N . LEU A 1 336 ? 13.133 12.483 14.822 1.00 92.31 336 LEU A N 1
ATOM 2578 C CA . LEU A 1 336 ? 12.706 13.129 16.060 1.00 92.31 336 LEU A CA 1
ATOM 2579 C C . LEU A 1 336 ? 13.834 14.037 16.544 1.00 92.31 336 LEU A C 1
ATOM 2581 O O . LEU A 1 336 ? 14.933 13.557 16.803 1.00 92.31 336 LEU A O 1
ATOM 2585 N N . SER A 1 337 ? 13.558 15.324 16.699 1.00 93.62 337 SER A N 1
ATOM 2586 C CA . SER A 1 337 ? 14.435 16.235 17.418 1.00 93.62 337 SER A CA 1
ATOM 2587 C C . SER A 1 337 ? 13.967 16.348 18.864 1.00 93.62 337 SER A C 1
ATOM 2589 O O . SER A 1 337 ? 12.877 16.856 19.129 1.00 93.62 337 SER A O 1
ATOM 2591 N N . LEU A 1 338 ? 14.755 15.813 19.798 1.00 93.81 338 LEU A N 1
ATOM 2592 C CA . LEU A 1 338 ? 14.466 15.860 21.230 1.00 93.81 338 LEU A CA 1
ATOM 2593 C C . LEU A 1 338 ? 15.283 16.984 21.868 1.00 93.81 338 LEU A C 1
ATOM 2595 O O . LEU A 1 338 ? 16.512 16.925 21.857 1.00 93.81 338 LEU A O 1
ATOM 2599 N N . SER A 1 339 ? 14.621 17.985 22.442 1.00 91.44 339 SER A N 1
ATOM 2600 C CA . SER A 1 339 ? 15.271 19.057 23.187 1.00 91.44 339 SER A CA 1
ATOM 2601 C C . SER A 1 339 ? 15.083 18.877 24.690 1.00 91.44 339 SER A C 1
ATOM 2603 O O . SER A 1 339 ? 13.980 18.627 25.175 1.00 91.44 339 SER A O 1
ATOM 2605 N N . ALA A 1 340 ? 16.180 18.999 25.434 1.00 91.62 340 ALA A N 1
ATOM 2606 C CA . ALA A 1 340 ? 16.187 19.013 26.891 1.00 91.62 340 ALA A CA 1
ATOM 2607 C C . ALA A 1 340 ? 16.785 20.338 27.378 1.00 91.62 340 ALA A C 1
ATOM 2609 O O . ALA A 1 340 ? 17.835 20.750 26.885 1.00 91.62 340 ALA A O 1
ATOM 2610 N N . GLN A 1 341 ? 16.123 21.013 28.317 1.00 91.25 341 GLN A N 1
ATOM 2611 C CA . GLN A 1 341 ? 16.643 22.189 29.014 1.00 91.25 341 GLN A CA 1
ATOM 2612 C C . GLN A 1 341 ? 17.226 21.797 30.367 1.00 91.25 341 GLN A C 1
ATOM 2614 O O . GLN A 1 341 ? 16.604 21.065 31.140 1.00 91.25 341 GLN A O 1
ATOM 2619 N N . ASP A 1 342 ? 18.420 22.304 30.656 1.00 85.50 342 ASP A N 1
ATOM 2620 C CA . ASP A 1 342 ? 19.034 22.173 31.969 1.00 85.50 342 ASP A CA 1
ATOM 2621 C C . ASP A 1 342 ? 18.489 23.218 32.966 1.00 85.50 342 ASP A C 1
ATOM 2623 O O . ASP A 1 342 ? 17.672 24.083 32.639 1.00 85.50 342 ASP A O 1
ATOM 2627 N N . ALA A 1 343 ? 18.959 23.154 34.214 1.00 84.81 343 ALA A N 1
ATOM 2628 C CA . ALA A 1 343 ? 18.556 24.092 35.264 1.00 84.81 343 ALA A CA 1
ATOM 2629 C C . ALA A 1 343 ? 18.997 25.550 35.009 1.00 84.81 343 ALA A C 1
ATOM 2631 O O . ALA A 1 343 ? 18.490 26.458 35.667 1.00 84.81 343 ALA A O 1
ATOM 2632 N N . ASN A 1 344 ? 19.927 25.780 34.078 1.00 86.88 344 ASN A N 1
ATOM 2633 C CA . ASN A 1 344 ? 20.418 27.102 33.695 1.00 86.88 344 ASN A CA 1
ATOM 2634 C C . ASN A 1 344 ? 19.673 27.666 32.471 1.00 86.88 344 ASN A C 1
ATOM 2636 O O . ASN A 1 344 ? 19.917 28.809 32.084 1.00 86.88 344 ASN A O 1
ATOM 2640 N N . GLY A 1 345 ? 18.755 26.892 31.882 1.00 84.31 345 GLY A N 1
ATOM 2641 C CA . GLY A 1 345 ? 18.020 27.250 30.671 1.00 84.31 345 GLY A CA 1
ATOM 2642 C C . GLY A 1 345 ? 18.794 26.989 29.376 1.00 84.31 345 GLY A C 1
ATOM 2643 O O . GLY A 1 345 ? 18.327 27.388 28.308 1.00 84.31 345 GLY A O 1
ATOM 2644 N N . GLU A 1 346 ? 19.950 26.323 29.438 1.00 87.25 346 GLU A N 1
ATOM 2645 C CA . GLU A 1 346 ? 20.659 25.870 28.246 1.00 87.25 346 GLU A CA 1
ATOM 2646 C C . GLU A 1 346 ? 19.930 24.661 27.657 1.00 87.25 346 GLU A C 1
ATOM 2648 O O . GLU A 1 346 ? 19.603 23.703 28.361 1.00 87.25 346 GLU A O 1
ATOM 2653 N N . SER A 1 347 ? 19.641 24.714 26.355 1.00 88.56 347 SER A N 1
ATOM 2654 C CA . SER A 1 347 ? 18.946 23.639 25.653 1.00 88.56 347 SER A CA 1
ATOM 2655 C C . SER A 1 347 ? 19.920 22.827 24.810 1.00 88.56 347 SER A C 1
ATOM 2657 O O . SER A 1 347 ? 20.694 23.385 24.032 1.00 88.56 347 SER A O 1
ATOM 2659 N N . VAL A 1 348 ? 19.855 21.506 24.951 1.00 91.94 348 VAL A N 1
ATOM 2660 C CA . VAL A 1 348 ? 20.550 20.556 24.082 1.00 91.94 348 VAL A CA 1
ATOM 2661 C C . VAL A 1 348 ? 19.520 19.887 23.190 1.00 91.94 348 VAL A C 1
ATOM 2663 O O . VAL A 1 348 ? 18.533 19.344 23.683 1.00 91.94 348 VAL A O 1
ATOM 2666 N N . GLU A 1 349 ? 19.769 19.915 21.886 1.00 92.19 349 GLU A N 1
ATOM 2667 C CA . GLU A 1 349 ? 18.943 19.270 20.871 1.00 92.19 349 GLU A CA 1
ATOM 2668 C C . GLU A 1 349 ? 19.631 17.994 20.372 1.00 92.19 349 GLU A C 1
ATOM 2670 O O . GLU A 1 349 ? 20.817 17.998 20.032 1.00 92.19 349 GLU A O 1
ATOM 2675 N N . ILE A 1 350 ? 18.892 16.886 20.361 1.00 94.44 350 ILE A N 1
ATOM 2676 C CA . ILE A 1 350 ? 19.395 15.562 20.004 1.00 94.44 350 ILE A CA 1
ATOM 2677 C C . ILE A 1 350 ? 18.546 15.020 18.848 1.00 94.44 350 ILE A C 1
ATOM 2679 O O . ILE A 1 350 ? 17.394 14.635 19.071 1.00 94.44 350 ILE A O 1
ATOM 2683 N N . PRO A 1 351 ? 19.095 14.947 17.622 1.00 94.50 351 PRO A N 1
ATOM 2684 C CA . PRO A 1 351 ? 18.404 14.324 16.506 1.00 94.50 351 PRO A CA 1
ATOM 2685 C C . PRO A 1 351 ? 18.461 12.797 16.636 1.00 94.50 351 PRO A C 1
ATOM 2687 O O . PRO A 1 351 ? 19.530 12.205 16.801 1.00 94.50 351 PRO A O 1
ATOM 2690 N N . LEU A 1 352 ? 17.302 12.156 16.530 1.00 94.69 352 LEU A N 1
ATOM 2691 C CA . LEU A 1 352 ? 17.120 10.715 16.634 1.00 94.69 352 LEU A CA 1
ATOM 2692 C C . LEU A 1 352 ? 16.382 10.194 15.397 1.00 94.69 352 LEU A C 1
ATOM 2694 O O . LEU A 1 352 ? 15.259 10.600 15.097 1.00 94.69 352 LEU A O 1
ATOM 2698 N N . ALA A 1 353 ? 16.995 9.254 14.683 1.00 91.00 353 ALA A N 1
ATOM 2699 C CA . ALA A 1 353 ? 16.299 8.452 13.682 1.00 91.00 353 ALA A CA 1
ATOM 2700 C C . ALA A 1 353 ? 15.295 7.499 14.358 1.00 91.00 353 ALA A C 1
ATOM 2702 O O . ALA A 1 353 ? 15.484 7.119 15.514 1.00 91.00 353 ALA A O 1
ATOM 2703 N N . ALA A 1 354 ? 14.276 7.036 13.627 1.00 83.56 354 ALA A N 1
ATOM 2704 C CA . ALA A 1 354 ? 13.230 6.151 14.162 1.00 83.56 354 ALA A CA 1
ATOM 2705 C C . ALA A 1 354 ? 13.783 4.927 14.925 1.00 83.56 354 ALA A C 1
ATOM 2707 O O . ALA A 1 354 ? 13.364 4.642 16.041 1.00 83.56 354 ALA A O 1
ATOM 2708 N N . THR A 1 355 ? 14.819 4.265 14.399 1.00 84.12 355 THR A N 1
ATOM 2709 C CA . THR A 1 355 ? 15.450 3.116 15.073 1.00 84.12 355 THR A CA 1
ATOM 2710 C C . THR A 1 355 ? 16.116 3.480 16.403 1.00 84.12 355 THR A C 1
ATOM 2712 O O . THR A 1 355 ? 16.206 2.645 17.299 1.00 84.12 355 THR A O 1
ATOM 2715 N N . GLN A 1 356 ? 16.624 4.709 16.535 1.00 91.19 356 GLN A N 1
ATOM 2716 C CA . GLN A 1 356 ? 17.206 5.206 17.785 1.00 91.19 356 GLN A CA 1
ATOM 2717 C C . GLN A 1 356 ? 16.106 5.569 18.786 1.00 91.19 356 GLN A C 1
ATOM 2719 O O . GLN A 1 356 ? 16.280 5.332 19.978 1.00 91.19 356 GLN A O 1
ATOM 2724 N N . VAL A 1 357 ? 14.963 6.074 18.308 1.00 89.81 357 VAL A N 1
ATOM 2725 C CA . VAL A 1 357 ? 13.763 6.279 19.133 1.00 89.81 357 VAL A CA 1
ATOM 2726 C C . VAL A 1 357 ? 13.274 4.944 19.699 1.00 89.81 357 VAL A C 1
ATOM 2728 O O . VAL A 1 357 ? 13.098 4.836 20.909 1.00 89.81 357 VAL A O 1
ATOM 2731 N N . ASP A 1 358 ? 13.178 3.894 18.879 1.00 85.00 358 ASP A N 1
ATOM 2732 C CA . ASP A 1 358 ? 12.800 2.548 19.340 1.00 85.00 358 ASP A CA 1
ATOM 2733 C C . ASP A 1 358 ? 13.746 2.019 20.430 1.00 85.00 358 ASP A C 1
ATOM 2735 O O . ASP A 1 358 ? 13.320 1.442 21.434 1.00 85.00 358 ASP A O 1
ATOM 2739 N N . GLN A 1 359 ? 15.057 2.208 20.242 1.00 87.00 359 GLN A N 1
ATOM 2740 C CA . GLN A 1 359 ? 16.071 1.824 21.227 1.00 87.00 359 GLN A CA 1
ATOM 2741 C C . GLN A 1 359 ? 15.927 2.621 22.525 1.00 87.00 359 GLN A C 1
ATOM 2743 O O . GLN A 1 359 ? 16.015 2.038 23.609 1.00 87.00 359 GLN A O 1
ATOM 2748 N N . LEU A 1 360 ? 15.671 3.928 22.421 1.00 90.81 360 LEU A N 1
ATOM 2749 C CA . LEU A 1 360 ? 15.449 4.803 23.564 1.00 90.81 360 LEU A CA 1
ATOM 2750 C C . LEU A 1 360 ? 14.202 4.380 24.347 1.00 90.81 360 LEU A C 1
ATOM 2752 O O . LEU A 1 360 ? 14.293 4.210 25.559 1.00 90.81 360 LEU A O 1
ATOM 2756 N N . ILE A 1 361 ? 13.075 4.120 23.677 1.00 88.75 361 ILE A N 1
ATOM 2757 C CA . ILE A 1 361 ? 11.834 3.641 24.309 1.00 88.75 361 ILE A CA 1
ATOM 2758 C C . ILE A 1 361 ? 12.084 2.330 25.062 1.00 88.75 361 ILE A C 1
ATOM 2760 O O . ILE A 1 361 ? 11.723 2.208 26.235 1.00 88.75 361 ILE A O 1
ATOM 2764 N N . ARG A 1 362 ? 12.769 1.361 24.437 1.00 84.75 362 ARG A N 1
ATOM 2765 C CA . ARG A 1 362 ? 13.127 0.096 25.102 1.00 84.75 362 ARG A CA 1
ATOM 2766 C C . ARG A 1 362 ? 14.004 0.333 26.325 1.00 84.75 362 ARG A C 1
ATOM 2768 O O . ARG A 1 362 ? 13.740 -0.246 27.376 1.00 84.75 362 ARG A O 1
ATOM 2775 N N . HIS A 1 363 ? 15.013 1.191 26.218 1.00 90.06 363 HIS A N 1
ATOM 2776 C CA . HIS A 1 363 ? 15.890 1.494 27.344 1.00 90.06 363 HIS A CA 1
ATOM 2777 C C . HIS A 1 363 ? 15.137 2.175 28.496 1.00 90.06 363 HIS A C 1
ATOM 2779 O O . HIS A 1 363 ? 15.255 1.751 29.645 1.00 90.06 363 HIS A O 1
ATOM 2785 N N . LEU A 1 364 ? 14.293 3.165 28.193 1.00 91.06 364 LEU A N 1
ATOM 2786 C CA . LEU A 1 364 ? 13.452 3.840 29.182 1.00 91.06 364 LEU A CA 1
ATOM 2787 C C . LEU A 1 364 ? 12.469 2.872 29.848 1.00 91.06 364 LEU A C 1
ATOM 2789 O O . LEU A 1 364 ? 12.280 2.947 31.059 1.00 91.06 364 LEU A O 1
ATOM 2793 N N . SER A 1 365 ? 11.902 1.918 29.103 1.00 85.69 365 SER A N 1
ATOM 2794 C CA . SER A 1 365 ? 11.020 0.889 29.671 1.00 85.69 365 SER A CA 1
ATOM 2795 C C . SER A 1 365 ? 11.747 -0.018 30.675 1.00 85.69 365 SER A C 1
ATOM 2797 O O . SER A 1 365 ? 11.213 -0.312 31.746 1.00 85.69 365 SER A O 1
ATOM 2799 N N . GLN A 1 366 ? 12.999 -0.395 30.384 1.00 86.75 366 GLN A N 1
ATOM 2800 C CA . GLN A 1 366 ? 13.838 -1.183 31.290 1.00 86.75 366 GLN A CA 1
ATOM 2801 C C . GLN A 1 366 ? 14.165 -0.391 32.556 1.00 86.75 366 GLN A C 1
ATOM 2803 O O . GLN A 1 366 ? 13.991 -0.905 33.659 1.00 86.75 366 GLN A O 1
ATOM 2808 N N . LEU A 1 367 ? 14.582 0.872 32.409 1.00 90.75 367 LEU A N 1
ATOM 2809 C CA . LEU A 1 367 ? 14.834 1.757 33.546 1.00 90.75 367 LEU A CA 1
ATOM 2810 C C . LEU A 1 367 ? 13.572 1.922 34.397 1.00 90.75 367 LEU A C 1
ATOM 2812 O O . LEU A 1 367 ? 13.633 1.731 35.613 1.00 90.75 367 LEU A O 1
ATOM 2816 N N . ARG A 1 368 ? 12.414 2.169 33.768 1.00 91.75 368 ARG A N 1
ATOM 2817 C CA . ARG A 1 368 ? 11.123 2.304 34.453 1.00 91.75 368 ARG A CA 1
ATOM 2818 C C . ARG A 1 368 ? 10.766 1.063 35.268 1.00 91.75 368 ARG A C 1
ATOM 2820 O O . ARG A 1 368 ? 10.252 1.220 36.375 1.00 91.75 368 ARG A O 1
ATOM 2827 N N . ALA A 1 369 ? 11.056 -0.137 34.764 1.00 85.56 369 ALA A N 1
ATOM 2828 C CA . ALA A 1 369 ? 10.828 -1.394 35.480 1.00 85.56 369 ALA A CA 1
ATOM 2829 C C . ALA A 1 369 ? 11.734 -1.576 36.714 1.00 85.56 369 ALA A C 1
ATOM 2831 O O . ALA A 1 369 ? 11.392 -2.345 37.610 1.00 85.56 369 ALA A O 1
ATOM 2832 N N . THR A 1 370 ? 12.871 -0.873 36.779 1.00 89.56 370 THR A N 1
ATOM 2833 C CA . THR A 1 370 ? 13.798 -0.917 37.928 1.00 89.56 370 THR A CA 1
ATOM 2834 C C . THR A 1 370 ? 13.543 0.161 38.982 1.00 89.56 370 THR A C 1
ATOM 2836 O O . THR A 1 370 ? 14.119 0.104 40.068 1.00 89.56 370 THR A O 1
ATOM 2839 N N . MET A 1 371 ? 12.690 1.145 38.684 1.00 92.50 371 MET A N 1
ATOM 2840 C CA . MET A 1 371 ? 12.341 2.201 39.633 1.00 92.50 371 MET A CA 1
ATOM 2841 C C . MET A 1 371 ? 11.546 1.638 40.818 1.00 92.50 371 MET A C 1
ATOM 2843 O O . MET A 1 371 ? 10.687 0.774 40.651 1.00 92.50 371 MET A O 1
ATOM 2847 N N . THR A 1 372 ? 11.801 2.169 42.018 1.00 91.69 372 THR A N 1
ATOM 2848 C CA . THR A 1 372 ? 11.130 1.752 43.265 1.00 91.69 372 THR A CA 1
ATOM 2849 C C . THR A 1 372 ? 9.619 1.992 43.231 1.00 91.69 372 THR A C 1
ATOM 2851 O O . THR A 1 372 ? 8.855 1.233 43.832 1.00 91.69 372 THR A O 1
ATOM 2854 N N . ASP A 1 373 ? 9.184 3.034 42.520 1.00 90.12 373 ASP A N 1
ATOM 2855 C CA . ASP A 1 373 ? 7.774 3.376 42.376 1.00 90.12 373 ASP A CA 1
ATOM 2856 C C . ASP A 1 373 ? 7.058 2.315 41.543 1.00 90.12 373 ASP A C 1
ATOM 2858 O O . ASP A 1 373 ? 7.293 2.157 40.338 1.00 90.12 373 ASP A O 1
ATOM 2862 N N . LYS A 1 374 ? 6.151 1.582 42.191 1.00 80.44 374 LYS A N 1
ATOM 2863 C CA . LYS A 1 374 ? 5.370 0.533 41.536 1.00 80.44 374 LYS A CA 1
ATOM 2864 C C . LYS A 1 374 ? 4.545 1.123 40.396 1.00 80.44 374 LYS A C 1
ATOM 2866 O O . LYS A 1 374 ? 3.962 2.195 40.529 1.00 80.44 374 LYS A O 1
ATOM 2871 N N . VAL A 1 375 ? 4.484 0.402 39.279 1.00 81.25 375 VAL A N 1
ATOM 2872 C CA . VAL A 1 375 ? 3.481 0.675 38.246 1.00 81.25 375 VAL A CA 1
ATOM 2873 C C . VAL A 1 375 ? 2.104 0.405 38.872 1.00 81.25 375 VAL A C 1
ATOM 2875 O O . VAL A 1 375 ? 1.942 -0.660 39.482 1.00 81.25 375 VAL A O 1
ATOM 2878 N N . PRO A 1 376 ? 1.144 1.345 38.793 1.00 82.00 376 PRO A N 1
ATOM 2879 C CA . PRO A 1 376 ? -0.213 1.124 39.281 1.00 82.00 376 PRO A CA 1
ATOM 2880 C C . PRO A 1 376 ? -0.802 -0.179 38.724 1.00 82.00 376 PRO A C 1
ATOM 2882 O O . PRO A 1 376 ? -0.619 -0.508 37.555 1.00 82.00 376 PRO A O 1
ATOM 2885 N N . SER A 1 377 ? -1.492 -0.952 39.567 1.00 78.69 377 SER A N 1
ATOM 2886 C CA . SER A 1 377 ? -2.093 -2.235 39.160 1.00 78.69 377 SER A CA 1
ATOM 2887 C C . SER A 1 377 ? -3.323 -2.072 38.265 1.00 78.69 377 SER A C 1
ATOM 2889 O O . SER A 1 377 ? -3.751 -3.029 37.629 1.00 78.69 377 SER A O 1
ATOM 2891 N N . ALA A 1 378 ? -3.909 -0.879 38.256 1.00 80.31 378 ALA A N 1
ATOM 2892 C CA . ALA A 1 378 ? -4.977 -0.472 37.360 1.00 80.31 378 ALA A CA 1
ATOM 2893 C C . ALA A 1 378 ? -4.516 0.793 36.620 1.00 80.31 378 ALA A C 1
ATOM 2895 O O . ALA A 1 378 ? -3.744 1.558 37.201 1.00 80.31 378 ALA A O 1
ATOM 2896 N N . PRO A 1 379 ? -4.961 1.018 35.373 1.00 75.31 379 PRO A N 1
ATOM 2897 C CA . PRO A 1 379 ? -4.710 2.283 34.695 1.00 75.31 379 PRO A CA 1
ATOM 2898 C C . PRO A 1 379 ? -5.309 3.439 35.508 1.00 75.31 379 PRO A C 1
ATOM 2900 O O . PRO A 1 379 ? -6.415 3.326 36.043 1.00 75.31 379 PRO A O 1
ATOM 2903 N N . ASP A 1 380 ? -4.564 4.537 35.611 1.00 78.00 380 ASP A N 1
ATOM 2904 C CA . ASP A 1 380 ? -5.034 5.770 36.237 1.00 78.00 380 ASP A CA 1
ATOM 2905 C C . ASP A 1 380 ? -6.112 6.432 35.359 1.00 78.00 380 ASP A C 1
ATOM 2907 O O . ASP A 1 380 ? -6.293 6.102 34.187 1.00 78.00 380 ASP A O 1
ATOM 2911 N N . SER A 1 381 ? -6.857 7.394 35.904 1.00 70.12 381 SER A N 1
ATOM 2912 C CA . SER A 1 381 ? -7.780 8.193 35.092 1.00 70.12 381 SER A CA 1
ATOM 2913 C C . SER A 1 381 ? -6.987 9.103 34.145 1.00 70.12 381 SER A C 1
ATOM 2915 O O . SER A 1 381 ? -6.374 10.067 34.602 1.00 70.12 381 SER A O 1
ATOM 2917 N N . GLY A 1 382 ? -7.010 8.825 32.841 1.00 69.00 382 GLY A N 1
ATOM 2918 C CA . GLY A 1 382 ? -6.262 9.588 31.840 1.00 69.00 382 GLY A CA 1
ATOM 2919 C C . GLY A 1 382 ? -6.675 9.261 30.406 1.00 69.00 382 GLY A C 1
ATOM 2920 O O . GLY A 1 382 ? -7.498 8.379 30.171 1.00 69.00 382 GLY A O 1
ATOM 2921 N N . VAL A 1 383 ? -6.107 9.989 29.441 1.00 66.88 383 VAL A N 1
ATOM 2922 C CA . VAL A 1 383 ? -6.213 9.642 28.018 1.00 66.88 383 VAL A CA 1
ATOM 2923 C C . VAL A 1 383 ? -5.004 8.791 27.654 1.00 66.88 383 VAL A C 1
ATOM 2925 O O . VAL A 1 383 ? -3.867 9.253 27.753 1.00 66.88 383 VAL A O 1
ATOM 2928 N N . TYR A 1 384 ? -5.250 7.555 27.227 1.00 69.75 384 TYR A N 1
ATOM 2929 C CA . TYR A 1 384 ? -4.203 6.650 26.774 1.00 69.75 384 TYR A CA 1
ATOM 2930 C C . TYR A 1 384 ? -4.225 6.577 25.247 1.00 69.75 384 TYR A C 1
ATOM 2932 O O . TYR A 1 384 ? -5.305 6.467 24.663 1.00 69.75 384 TYR A O 1
ATOM 2940 N N . PRO A 1 385 ? -3.065 6.625 24.571 1.00 66.88 385 PRO A N 1
ATOM 2941 C CA . PRO A 1 385 ? -3.026 6.232 23.174 1.00 66.88 385 PRO A CA 1
ATOM 2942 C C . PRO A 1 385 ? -3.456 4.764 23.087 1.00 66.88 385 PRO A C 1
ATOM 2944 O O . PRO A 1 385 ? -2.952 3.915 23.823 1.00 66.88 385 PRO A O 1
ATOM 2947 N N . VAL A 1 386 ? -4.424 4.480 22.222 1.00 67.56 386 VAL A N 1
ATOM 2948 C CA . VAL A 1 386 ? -4.890 3.120 21.956 1.00 67.56 386 VAL A CA 1
ATOM 2949 C C . VAL A 1 386 ? -4.554 2.813 20.509 1.00 67.56 386 VAL A C 1
ATOM 2951 O O . VAL A 1 386 ? -5.016 3.509 19.608 1.00 67.56 386 VAL A O 1
ATOM 2954 N N . SER A 1 387 ? -3.758 1.770 20.289 1.00 63.56 387 SER A N 1
ATOM 2955 C CA . SER A 1 387 ? -3.592 1.200 18.955 1.00 63.56 387 SER A CA 1
ATOM 2956 C C . SER A 1 387 ? -4.825 0.357 18.627 1.00 63.56 387 SER A C 1
ATOM 2958 O O . SER A 1 387 ? -5.204 -0.537 19.388 1.00 63.56 387 SER A O 1
ATOM 2960 N N . LEU A 1 388 ? -5.488 0.696 17.523 1.00 59.81 388 LEU A N 1
ATOM 2961 C CA . LEU A 1 388 ? -6.675 0.007 17.026 1.00 59.81 388 LEU A CA 1
ATOM 2962 C C . LEU A 1 388 ? -6.246 -1.023 15.979 1.00 59.81 388 LEU A C 1
ATOM 2964 O O . LEU A 1 388 ? -5.453 -0.700 15.102 1.00 59.81 388 LEU A O 1
ATOM 2968 N N . ASP A 1 389 ? -6.755 -2.252 16.104 1.00 57.38 389 ASP A N 1
ATOM 2969 C CA . ASP A 1 389 ? -6.270 -3.441 15.381 1.00 57.38 389 ASP A CA 1
ATOM 2970 C C . ASP A 1 389 ? -4.734 -3.602 15.438 1.00 57.38 389 ASP A C 1
ATOM 2972 O O . ASP A 1 389 ? -4.044 -3.609 14.412 1.00 57.38 389 ASP A O 1
ATOM 2976 N N . PRO A 1 390 ? -4.155 -3.691 16.653 1.00 71.19 390 PRO A N 1
ATOM 2977 C CA . PRO A 1 390 ? -2.718 -3.830 16.786 1.00 71.19 390 PRO A CA 1
ATOM 2978 C C . PRO A 1 390 ? -2.280 -5.129 16.112 1.00 71.19 390 PRO A C 1
ATOM 2980 O O . PRO A 1 390 ? -2.780 -6.217 16.415 1.00 71.19 390 PRO A O 1
ATOM 2983 N N . GLY A 1 391 ? -1.290 -5.038 15.225 1.00 70.38 391 GLY A N 1
ATOM 2984 C CA . GLY A 1 391 ? -0.699 -6.231 14.632 1.00 70.38 391 GLY A CA 1
ATOM 2985 C C . GLY A 1 391 ? -0.174 -7.147 15.739 1.00 70.38 391 GLY A C 1
ATOM 2986 O O . GLY A 1 391 ? 0.664 -6.730 16.535 1.00 70.38 391 GLY A O 1
ATOM 2987 N N . TRP A 1 392 ? -0.636 -8.394 15.802 1.00 81.81 392 TRP A N 1
ATOM 2988 C CA . TRP A 1 392 ? -0.248 -9.320 16.865 1.00 81.81 392 TRP A CA 1
ATOM 2989 C C . TRP A 1 392 ? 0.334 -10.624 16.326 1.00 81.81 392 TRP A C 1
ATOM 2991 O O . TRP A 1 392 ? 0.055 -11.053 15.205 1.00 81.81 392 TRP A O 1
ATOM 3001 N N . ARG A 1 393 ? 1.210 -11.247 17.117 1.00 84.75 393 ARG A N 1
ATOM 3002 C CA . ARG A 1 393 ? 1.811 -12.554 16.824 1.00 84.75 393 ARG A CA 1
ATOM 3003 C C . ARG A 1 393 ? 1.916 -13.371 18.099 1.00 84.75 393 ARG A C 1
ATOM 3005 O O . ARG A 1 393 ? 2.157 -12.824 19.168 1.00 84.75 393 ARG A O 1
ATOM 3012 N N . THR A 1 394 ? 1.804 -14.686 17.981 1.00 88.56 394 THR A N 1
ATOM 3013 C CA . THR A 1 394 ? 2.045 -15.606 19.096 1.00 88.56 394 THR A CA 1
ATOM 3014 C C . THR A 1 394 ? 3.134 -16.594 18.736 1.00 88.56 394 THR A C 1
ATOM 3016 O O . THR A 1 394 ? 3.056 -17.233 17.690 1.00 88.56 394 THR A O 1
ATOM 3019 N N . ASN A 1 395 ? 4.097 -16.771 19.635 1.00 82.19 395 ASN A N 1
ATOM 3020 C CA . ASN A 1 395 ? 5.105 -17.819 19.536 1.00 82.19 395 ASN A CA 1
ATOM 3021 C C . ASN A 1 395 ? 4.975 -18.742 20.754 1.00 82.19 395 ASN A C 1
ATOM 3023 O O . ASN A 1 395 ? 5.047 -18.277 21.894 1.00 82.19 395 ASN A O 1
ATOM 3027 N N . ALA A 1 396 ? 4.770 -20.037 20.522 1.00 79.81 396 ALA A N 1
ATOM 3028 C CA . ALA A 1 396 ? 4.780 -21.042 21.584 1.00 79.81 396 ALA A CA 1
ATOM 3029 C C . ALA A 1 396 ? 6.222 -21.402 21.973 1.00 79.81 396 ALA A C 1
ATOM 3031 O O . ALA A 1 396 ? 7.126 -21.321 21.142 1.00 79.81 396 ALA A O 1
ATOM 3032 N N . ASP A 1 397 ? 6.426 -21.782 23.236 1.00 72.69 397 ASP A N 1
ATOM 3033 C CA . ASP A 1 397 ? 7.669 -22.390 23.737 1.00 72.69 397 ASP A CA 1
ATOM 3034 C C . ASP A 1 397 ? 8.944 -21.556 23.508 1.00 72.69 397 ASP A C 1
ATOM 3036 O O . ASP A 1 397 ? 10.048 -22.081 23.368 1.00 72.69 397 ASP A O 1
ATOM 3040 N N . VAL A 1 398 ? 8.806 -20.224 23.521 1.00 73.94 398 VAL A N 1
ATOM 3041 C CA . VAL A 1 398 ? 9.921 -19.279 23.307 1.00 73.94 398 VAL A CA 1
ATOM 3042 C C . VAL A 1 398 ? 11.027 -19.431 24.354 1.00 73.94 398 VAL A C 1
ATOM 3044 O O . VAL A 1 398 ? 12.182 -19.111 24.076 1.00 73.94 398 VAL A O 1
ATOM 3047 N N . HIS A 1 399 ? 10.700 -19.922 25.554 1.00 75.44 399 HIS A N 1
ATOM 3048 C CA . HIS A 1 399 ? 11.675 -20.141 26.616 1.00 75.44 399 HIS A CA 1
ATOM 3049 C C . HIS A 1 399 ? 11.686 -21.607 27.080 1.00 75.44 399 HIS A C 1
ATOM 3051 O O . HIS A 1 399 ? 10.673 -22.091 27.586 1.00 75.44 399 HIS A O 1
ATOM 3057 N N . PRO A 1 400 ? 12.837 -22.305 27.032 1.00 76.19 400 PRO A N 1
ATOM 3058 C CA . PRO A 1 400 ? 12.909 -23.741 27.320 1.00 76.19 400 PRO A CA 1
ATOM 3059 C C . PRO A 1 400 ? 12.577 -24.105 28.775 1.00 76.19 400 PRO A C 1
ATOM 3061 O O . PRO A 1 400 ? 12.206 -25.240 29.054 1.00 76.19 400 PRO A O 1
ATOM 3064 N N . ALA A 1 401 ? 12.710 -23.162 29.714 1.00 84.31 401 ALA A N 1
ATOM 3065 C CA . ALA A 1 401 ? 12.432 -23.402 31.135 1.00 84.31 401 ALA A CA 1
ATOM 3066 C C . ALA A 1 401 ? 11.021 -22.997 31.597 1.00 84.31 401 ALA A C 1
ATOM 3068 O O . ALA A 1 401 ? 10.645 -23.327 32.719 1.00 84.31 401 ALA A O 1
ATOM 3069 N N . PHE A 1 402 ? 10.253 -22.263 30.782 1.00 80.06 402 PHE A N 1
ATOM 3070 C CA . PHE A 1 402 ? 8.966 -21.706 31.205 1.00 80.06 402 PHE A CA 1
ATOM 3071 C C . PHE A 1 402 ? 7.896 -22.009 30.149 1.00 80.06 402 PHE A C 1
ATOM 3073 O O . PHE A 1 402 ? 7.881 -21.351 29.106 1.00 80.06 402 PHE A O 1
ATOM 3080 N N . PRO A 1 403 ? 6.998 -22.983 30.398 1.00 85.56 403 PRO A N 1
ATOM 3081 C CA . PRO A 1 403 ? 5.949 -23.332 29.446 1.00 85.56 403 PRO A CA 1
ATOM 3082 C C . PRO A 1 403 ? 4.954 -22.179 29.327 1.00 85.56 403 PRO A C 1
ATOM 3084 O O . PRO A 1 403 ? 4.472 -21.682 30.343 1.00 85.56 403 PRO A O 1
ATOM 3087 N N . GLY A 1 404 ? 4.634 -21.758 28.108 1.00 88.69 404 GLY A N 1
ATOM 3088 C CA . GLY A 1 404 ? 3.747 -20.623 27.872 1.00 88.69 404 GLY A CA 1
ATOM 3089 C C . GLY A 1 404 ? 3.796 -20.131 26.431 1.00 88.69 404 GLY A C 1
ATOM 3090 O O . GLY A 1 404 ? 4.492 -20.691 25.582 1.00 88.69 404 GLY A O 1
ATOM 3091 N N . VAL A 1 405 ? 3.054 -19.060 26.167 1.00 90.81 405 VAL A N 1
ATOM 3092 C CA . VAL A 1 405 ? 2.999 -18.403 24.858 1.00 90.81 405 VAL A CA 1
ATOM 3093 C C . VAL A 1 405 ? 3.531 -16.988 25.002 1.00 90.81 405 VAL A C 1
ATOM 3095 O O . VAL A 1 405 ? 3.145 -16.265 25.914 1.00 90.81 405 VAL A O 1
ATOM 3098 N N . CYS A 1 406 ? 4.404 -16.567 24.093 1.00 91.75 406 CYS A N 1
ATOM 3099 C CA . CYS A 1 406 ? 4.744 -15.160 23.965 1.00 91.75 406 CYS A CA 1
ATOM 3100 C C . CYS A 1 406 ? 3.750 -14.490 23.015 1.00 91.75 406 CYS A C 1
ATOM 3102 O O . CYS A 1 406 ? 3.735 -14.808 21.825 1.00 91.75 406 CYS A O 1
ATOM 3104 N N . LEU A 1 407 ? 2.927 -13.589 23.545 1.00 91.56 407 LEU A N 1
ATOM 3105 C CA . LEU A 1 407 ? 2.071 -12.684 22.792 1.00 91.56 407 LEU A CA 1
ATOM 3106 C C . LEU A 1 407 ? 2.860 -11.412 22.467 1.00 91.56 407 LEU A C 1
ATOM 3108 O O . LEU A 1 407 ? 3.239 -10.659 23.359 1.00 91.56 407 LEU A O 1
ATOM 3112 N N . ALA A 1 408 ? 3.099 -11.174 21.187 1.00 86.62 408 ALA A N 1
ATOM 3113 C CA . ALA A 1 408 ? 3.665 -9.943 20.667 1.00 86.62 408 ALA A CA 1
ATOM 3114 C C . ALA A 1 408 ? 2.528 -9.045 20.173 1.00 86.62 408 ALA A C 1
ATOM 3116 O O . ALA A 1 408 ? 1.768 -9.469 19.305 1.00 86.62 408 ALA A O 1
ATOM 3117 N N . LEU A 1 409 ? 2.429 -7.824 20.689 1.00 85.94 409 LEU A N 1
ATOM 3118 C CA . LEU A 1 409 ? 1.502 -6.792 20.224 1.00 85.94 409 LEU A CA 1
ATOM 3119 C C . LEU A 1 409 ? 2.312 -5.642 19.629 1.00 85.94 409 LEU A C 1
ATOM 3121 O O . LEU A 1 409 ? 3.290 -5.201 20.232 1.00 85.94 409 LEU A O 1
ATOM 3125 N N . ARG A 1 410 ? 1.940 -5.166 18.446 1.00 81.12 410 ARG A N 1
ATOM 3126 C CA . ARG A 1 410 ? 2.539 -3.986 17.828 1.00 81.12 410 ARG A CA 1
ATOM 3127 C C . ARG A 1 410 ? 1.721 -2.759 18.196 1.00 81.12 410 ARG A C 1
ATOM 3129 O O . ARG A 1 410 ? 0.548 -2.689 17.859 1.00 81.12 410 ARG A O 1
ATOM 3136 N N . ASP A 1 411 ? 2.381 -1.802 18.827 1.00 82.94 411 ASP A N 1
ATOM 3137 C CA . ASP A 1 411 ? 1.878 -0.453 19.046 1.00 82.94 411 ASP A CA 1
ATOM 3138 C C . ASP A 1 411 ? 2.585 0.519 18.087 1.00 82.94 411 ASP A C 1
ATOM 3140 O O . ASP A 1 411 ? 3.776 0.360 17.799 1.00 82.94 411 ASP A O 1
ATOM 3144 N N . ASP A 1 412 ? 1.866 1.516 17.573 1.00 70.56 412 ASP A N 1
ATOM 3145 C CA . ASP A 1 412 ? 2.419 2.459 16.591 1.00 70.56 412 ASP A CA 1
ATOM 3146 C C . ASP A 1 412 ? 3.423 3.447 17.199 1.00 70.56 412 ASP A C 1
ATOM 3148 O O . ASP A 1 412 ? 4.302 3.935 16.488 1.00 70.56 412 ASP A O 1
ATOM 3152 N N . GLY A 1 413 ? 3.324 3.725 18.503 1.00 77.62 413 GLY A N 1
ATOM 3153 C CA . GLY A 1 413 ? 4.241 4.606 19.226 1.00 77.62 413 GLY A CA 1
ATOM 3154 C C . GLY A 1 413 ? 5.349 3.862 19.971 1.00 77.62 413 GLY A C 1
ATOM 3155 O O . GLY A 1 413 ? 6.464 4.365 20.072 1.00 77.62 413 GLY A O 1
ATOM 3156 N N . LEU A 1 414 ? 5.064 2.665 20.491 1.00 81.06 414 LEU A N 1
ATOM 3157 C CA . LEU A 1 414 ? 5.988 1.874 21.313 1.00 81.06 414 LEU A CA 1
ATOM 3158 C C . LEU A 1 414 ? 6.660 0.722 20.546 1.00 81.06 414 LEU A C 1
ATOM 3160 O O . LEU A 1 414 ? 7.534 0.042 21.092 1.00 81.06 414 LEU A O 1
ATOM 3164 N N . GLY A 1 415 ? 6.251 0.459 19.305 1.00 80.69 415 GLY A N 1
ATOM 3165 C CA . GLY A 1 415 ? 6.725 -0.674 18.515 1.00 80.69 415 GLY A CA 1
ATOM 3166 C C . GLY A 1 415 ? 6.219 -2.022 19.047 1.00 80.69 415 GLY A C 1
ATOM 3167 O O . GLY A 1 415 ? 5.135 -2.131 19.614 1.00 80.69 415 GLY A O 1
ATOM 3168 N N . TRP A 1 416 ? 6.999 -3.089 18.849 1.00 80.50 416 TRP A N 1
ATOM 3169 C CA . TRP A 1 416 ? 6.633 -4.430 19.323 1.00 80.50 416 TRP A CA 1
ATOM 3170 C C . TRP A 1 416 ? 6.826 -4.581 20.834 1.00 80.50 416 TRP A C 1
ATOM 3172 O O . TRP A 1 416 ? 7.951 -4.529 21.333 1.00 80.50 416 TRP A O 1
ATOM 3182 N N . GLN A 1 417 ? 5.726 -4.854 21.530 1.00 87.31 417 GLN A N 1
ATOM 3183 C CA . GLN A 1 417 ? 5.663 -5.189 22.946 1.00 87.31 417 GLN A CA 1
ATOM 3184 C C . GLN A 1 417 ? 5.447 -6.693 23.113 1.00 87.31 417 GLN A C 1
ATOM 3186 O O . GLN A 1 417 ? 4.604 -7.291 22.447 1.00 87.31 417 GLN A O 1
ATOM 3191 N N . MET A 1 418 ? 6.234 -7.317 23.989 1.00 88.94 418 MET A N 1
ATOM 3192 C CA . MET A 1 418 ? 6.264 -8.770 24.162 1.00 88.94 418 MET A CA 1
ATOM 3193 C C . MET A 1 418 ? 5.758 -9.135 25.555 1.00 88.94 418 MET A C 1
ATOM 3195 O O . MET A 1 418 ? 6.347 -8.736 26.558 1.00 88.94 418 MET A O 1
ATOM 3199 N N . TYR A 1 419 ? 4.709 -9.946 25.613 1.00 90.88 419 TYR A N 1
ATOM 3200 C CA . TYR A 1 419 ? 4.100 -10.442 26.840 1.00 90.88 419 TYR A CA 1
ATOM 3201 C C . TYR A 1 419 ? 4.259 -11.952 26.892 1.00 90.88 419 TYR A C 1
ATOM 3203 O O . TYR A 1 419 ? 3.898 -12.658 25.954 1.00 90.88 419 TYR A O 1
ATOM 3211 N N . TRP A 1 420 ? 4.809 -12.470 27.983 1.00 92.06 420 TRP A N 1
ATOM 3212 C CA . TRP A 1 420 ? 4.837 -13.909 28.20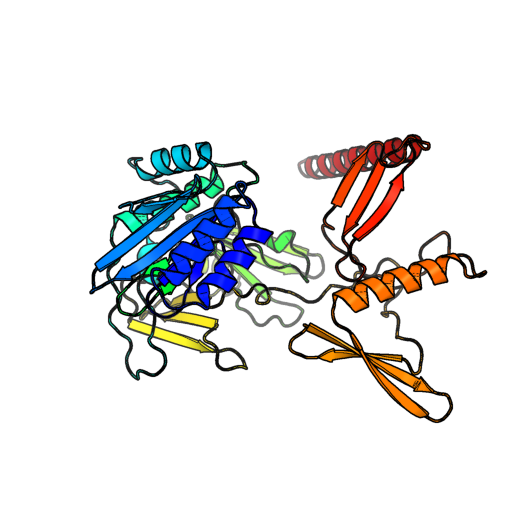5 1.00 92.06 420 TRP A CA 1
ATOM 3213 C C . TRP A 1 420 ? 3.620 -14.311 29.033 1.00 92.06 420 TRP A C 1
ATOM 3215 O O . TRP A 1 420 ? 3.442 -13.843 30.156 1.00 92.06 420 TRP A O 1
ATOM 3225 N N . LEU A 1 421 ? 2.781 -15.165 28.457 1.00 92.44 421 LEU A N 1
ATOM 3226 C CA . LEU A 1 421 ? 1.546 -15.640 29.055 1.00 92.44 421 LEU A CA 1
ATOM 3227 C C . LEU A 1 421 ? 1.742 -17.088 29.526 1.00 92.44 421 LEU A C 1
ATOM 3229 O O . LEU A 1 421 ? 1.886 -17.992 28.691 1.00 92.44 421 LEU A O 1
ATOM 3233 N N . PRO A 1 422 ? 1.743 -17.344 30.847 1.00 91.62 422 PRO A N 1
ATOM 3234 C CA . PRO A 1 422 ? 1.723 -18.706 31.358 1.00 91.62 422 PRO A CA 1
ATOM 3235 C C . PRO A 1 422 ? 0.422 -19.433 30.965 1.00 91.62 422 PRO A C 1
ATOM 3237 O O . PRO A 1 422 ? -0.581 -18.791 30.646 1.00 91.62 422 PRO A O 1
ATOM 3240 N N . PRO A 1 423 ? 0.371 -20.778 31.033 1.00 91.69 423 PRO A N 1
ATOM 3241 C CA . PRO A 1 423 ? -0.720 -21.553 30.436 1.00 91.69 423 PRO A CA 1
ATOM 3242 C C . PRO A 1 423 ? -2.113 -21.242 31.002 1.00 91.69 423 PRO A C 1
ATOM 3244 O O . PRO A 1 423 ? -3.108 -21.388 30.296 1.00 91.69 423 PRO A O 1
ATOM 3247 N N . HIS A 1 424 ? -2.203 -20.816 32.267 1.00 93.19 424 HIS A N 1
ATOM 3248 C CA . HIS A 1 424 ? -3.474 -20.420 32.877 1.00 93.19 424 HIS A CA 1
ATOM 3249 C C . HIS A 1 424 ? -3.972 -19.061 32.362 1.00 93.19 424 HIS A C 1
ATOM 3251 O O . HIS A 1 424 ? -5.166 -18.935 32.111 1.00 93.19 424 HIS A O 1
ATOM 3257 N N . GLU A 1 425 ? -3.077 -18.096 32.128 1.00 94.25 425 GLU A N 1
ATOM 3258 C CA . GLU A 1 425 ? -3.418 -16.794 31.535 1.00 94.25 425 GLU A CA 1
ATOM 3259 C C . GLU A 1 425 ? -3.820 -16.939 30.067 1.00 94.25 425 GLU A C 1
ATOM 3261 O O . GLU A 1 425 ? -4.813 -16.359 29.638 1.00 94.25 425 GLU A O 1
ATOM 3266 N N . VAL A 1 426 ? -3.117 -17.786 29.302 1.00 92.25 426 VAL A N 1
ATOM 3267 C CA . VAL A 1 426 ? -3.501 -18.103 27.913 1.00 92.25 426 VAL A CA 1
ATOM 3268 C C . VAL A 1 426 ? -4.928 -18.650 27.861 1.00 92.25 426 VAL A C 1
ATOM 3270 O O . VAL A 1 426 ? -5.723 -18.234 27.019 1.00 92.25 426 VAL A O 1
ATOM 3273 N N . ARG A 1 427 ? -5.268 -19.563 28.781 1.00 92.44 427 ARG A N 1
ATOM 3274 C CA . ARG A 1 427 ? -6.619 -20.121 28.880 1.00 92.44 427 ARG A CA 1
ATOM 3275 C C . ARG A 1 427 ? -7.644 -19.050 29.244 1.00 92.44 427 ARG A C 1
ATOM 3277 O O . ARG A 1 427 ? -8.645 -18.940 28.547 1.00 92.44 427 ARG A O 1
ATOM 3284 N N . ALA A 1 428 ? -7.388 -18.269 30.292 1.00 93.25 428 ALA A N 1
ATOM 3285 C CA . ALA A 1 428 ? -8.310 -17.237 30.759 1.00 93.25 428 ALA A CA 1
ATOM 3286 C C . ALA A 1 428 ? -8.583 -16.179 29.678 1.00 93.25 428 ALA A C 1
ATOM 3288 O O . ALA A 1 428 ? -9.736 -15.823 29.436 1.00 93.25 428 ALA A O 1
ATOM 3289 N N . LEU A 1 429 ? -7.537 -15.728 28.978 1.00 92.75 429 LEU A N 1
ATOM 3290 C CA . LEU A 1 429 ? -7.660 -14.786 27.869 1.00 92.75 429 LEU A CA 1
ATOM 3291 C C . LEU A 1 429 ? -8.477 -15.381 26.715 1.00 92.75 429 LEU A C 1
ATOM 3293 O O . LEU A 1 429 ? -9.398 -14.735 26.220 1.00 92.75 429 LEU A O 1
ATOM 3297 N N . GLY A 1 430 ? -8.183 -16.622 26.312 1.00 92.69 430 GLY A N 1
ATOM 3298 C CA . GLY A 1 430 ? -8.925 -17.306 25.252 1.00 92.69 430 GLY A CA 1
ATOM 3299 C C . GLY A 1 430 ? -10.408 -17.492 25.588 1.00 92.69 430 GLY A C 1
ATOM 3300 O O . GLY A 1 430 ? -11.270 -17.180 24.770 1.00 92.69 430 GLY A O 1
ATOM 3301 N N . GLU A 1 431 ? -10.716 -17.938 26.809 1.00 93.75 431 GLU A N 1
ATOM 3302 C CA . GLU A 1 431 ? -12.093 -18.087 27.297 1.00 93.75 431 GLU A CA 1
ATOM 3303 C C . GLU A 1 431 ? -12.845 -16.748 27.305 1.00 93.75 431 GLU A C 1
ATOM 3305 O O . GLU A 1 431 ? -14.003 -16.687 26.883 1.00 93.75 431 GLU A O 1
ATOM 3310 N N . TYR A 1 432 ? -12.186 -15.665 27.732 1.00 93.88 432 TYR A N 1
ATOM 3311 C CA . TYR A 1 432 ? -12.771 -14.326 27.723 1.00 93.88 432 TYR A CA 1
ATOM 3312 C C . TYR A 1 432 ? -13.103 -13.850 26.305 1.00 93.88 432 TYR A C 1
ATOM 3314 O O . TYR A 1 432 ? -14.224 -13.395 26.069 1.00 93.88 432 TYR A O 1
ATOM 3322 N N . LEU A 1 433 ? -12.157 -13.966 25.366 1.00 88.81 433 LEU A N 1
ATOM 3323 C CA . LEU A 1 433 ? -12.327 -13.490 23.989 1.00 88.81 433 LEU A CA 1
ATOM 3324 C C . LEU A 1 433 ? -13.457 -14.240 23.272 1.00 88.81 433 LEU A C 1
ATOM 3326 O O . LEU A 1 433 ? -14.368 -13.606 22.739 1.00 88.81 433 LEU A O 1
ATOM 3330 N N . VAL A 1 434 ? -13.469 -15.574 23.358 1.00 89.56 434 VAL A N 1
ATOM 3331 C CA . VAL A 1 434 ? -14.539 -16.412 22.789 1.00 89.56 434 VAL A CA 1
ATOM 3332 C C . VAL A 1 434 ? -15.891 -16.085 23.430 1.00 89.56 434 VAL A C 1
ATOM 3334 O O . VAL A 1 434 ? -16.899 -15.914 22.742 1.00 89.56 434 VAL A O 1
ATOM 3337 N N . GLY A 1 435 ? -15.931 -15.951 24.759 1.00 89.44 435 GLY A N 1
ATOM 3338 C CA . GLY A 1 435 ? -17.154 -15.590 25.474 1.00 89.44 435 GLY A CA 1
ATOM 3339 C C . GLY A 1 435 ? -17.669 -14.190 25.121 1.00 89.44 435 GLY A C 1
ATOM 3340 O O . GLY A 1 435 ? -18.880 -13.960 25.116 1.00 89.44 435 GLY A O 1
ATOM 3341 N N . HIS A 1 436 ? -16.779 -13.244 24.818 1.00 83.31 436 HIS A N 1
ATOM 3342 C CA . HIS A 1 436 ? -17.156 -11.907 24.375 1.00 83.31 436 HIS A CA 1
ATOM 3343 C C . HIS A 1 436 ? -17.769 -11.919 22.970 1.00 83.31 436 HIS A C 1
ATOM 3345 O O . HIS A 1 436 ? -18.846 -11.345 22.792 1.00 83.31 436 HIS A O 1
ATOM 3351 N N . GLU A 1 437 ? -17.142 -12.594 22.009 1.00 78.62 437 GLU A N 1
ATOM 3352 C CA . GLU A 1 437 ? -17.642 -12.729 20.635 1.00 78.62 437 GLU A CA 1
ATOM 3353 C C . GLU A 1 437 ? -19.042 -13.370 20.604 1.00 78.62 437 GLU A C 1
ATOM 3355 O O . GLU A 1 437 ? -19.972 -12.861 19.972 1.00 78.62 437 GLU A O 1
ATOM 3360 N N . MET A 1 438 ? -19.242 -14.436 21.388 1.00 83.31 438 MET A N 1
ATOM 3361 C CA . MET A 1 438 ? -20.546 -15.096 21.526 1.00 83.31 438 MET A CA 1
ATOM 3362 C C . MET A 1 438 ? -21.637 -14.190 22.117 1.00 83.31 438 MET A C 1
ATOM 3364 O O . MET A 1 438 ? -22.822 -14.405 21.863 1.00 83.31 438 MET A O 1
ATOM 3368 N N . ARG A 1 439 ? -21.277 -13.199 22.944 1.00 85.81 439 ARG A N 1
ATOM 3369 C CA . ARG A 1 439 ? -22.244 -12.221 23.472 1.00 85.81 439 ARG A CA 1
ATOM 3370 C C . ARG A 1 439 ? -22.618 -11.184 22.422 1.00 85.81 439 ARG A C 1
ATOM 3372 O O . ARG A 1 439 ? -23.800 -10.880 22.297 1.00 85.81 439 ARG A O 1
ATOM 3379 N N . LEU A 1 440 ? -21.648 -10.686 21.656 1.00 71.25 440 LEU A N 1
ATOM 3380 C CA . LEU A 1 440 ? -21.903 -9.722 20.582 1.00 71.25 440 LEU A CA 1
ATOM 3381 C C . LEU A 1 440 ? -22.867 -10.311 19.544 1.00 71.25 440 LEU A C 1
ATOM 3383 O O . LEU A 1 440 ? -23.953 -9.777 19.349 1.00 71.25 440 LEU A O 1
ATOM 3387 N N . THR A 1 441 ? -22.563 -11.506 19.037 1.00 71.00 441 THR A N 1
ATOM 3388 C CA . THR A 1 441 ? -23.392 -12.215 18.040 1.00 71.00 441 THR A CA 1
ATOM 3389 C C . THR A 1 441 ? -24.818 -12.544 18.503 1.00 71.00 441 THR A C 1
ATOM 3391 O O . THR A 1 441 ? -25.725 -12.653 17.682 1.00 71.00 441 THR A O 1
ATOM 3394 N N . ARG A 1 442 ? -25.061 -12.694 19.814 1.00 75.00 442 ARG A N 1
ATOM 3395 C CA . ARG A 1 442 ? -26.417 -12.902 20.364 1.00 75.00 442 ARG A CA 1
ATOM 3396 C C . ARG A 1 442 ? -27.227 -11.613 20.491 1.00 75.00 442 ARG A C 1
ATOM 3398 O O . ARG A 1 442 ? -28.450 -11.680 20.417 1.00 75.00 442 ARG A O 1
ATOM 3405 N N . SER A 1 443 ? -26.563 -10.476 20.688 1.00 58.62 443 SER A N 1
ATOM 3406 C CA . SER A 1 443 ? -27.212 -9.163 20.826 1.00 58.62 443 SER A CA 1
ATOM 3407 C C . SER A 1 443 ? -27.861 -8.723 19.511 1.00 58.62 443 SER A C 1
ATOM 3409 O O . SER A 1 443 ? -28.969 -8.194 19.518 1.00 58.62 443 SER A O 1
ATOM 3411 N N . ASP A 1 444 ? -27.220 -9.043 18.386 1.00 51.91 444 ASP A N 1
ATOM 3412 C CA . ASP A 1 444 ? -27.702 -8.698 17.042 1.00 51.91 444 ASP A CA 1
ATOM 3413 C C . ASP A 1 444 ? -28.915 -9.538 16.600 1.00 51.91 444 ASP A C 1
ATOM 3415 O O . ASP A 1 444 ? -29.675 -9.138 15.722 1.00 51.91 444 ASP A O 1
ATOM 3419 N N . GLY A 1 445 ? -29.156 -10.686 17.245 1.00 50.31 445 GLY A N 1
ATOM 3420 C CA . GLY A 1 445 ? -30.295 -11.566 16.963 1.00 50.31 445 GLY A CA 1
ATOM 3421 C C . GLY A 1 445 ? -31.586 -11.239 17.726 1.00 50.31 445 GLY A C 1
ATOM 3422 O O . GLY A 1 445 ? -32.583 -11.929 17.527 1.00 50.31 445 GLY A O 1
ATOM 3423 N N . GLN A 1 446 ? -31.590 -10.236 18.615 1.00 47.50 446 GLN A N 1
ATOM 3424 C CA . GLN A 1 446 ? -32.737 -9.919 19.487 1.00 47.50 446 GLN A CA 1
ATOM 3425 C C . GLN A 1 446 ? -33.513 -8.646 19.105 1.00 47.50 446 GLN A C 1
ATOM 3427 O O . GLN A 1 446 ? -34.478 -8.301 19.785 1.00 47.50 446 GLN A O 1
ATOM 3432 N N . ILE A 1 447 ? -33.170 -7.987 17.993 1.00 44.16 447 ILE A N 1
ATOM 3433 C CA . ILE A 1 447 ? -33.916 -6.842 17.443 1.00 44.16 447 ILE A CA 1
ATOM 3434 C C . ILE A 1 447 ? -34.787 -7.321 16.273 1.00 44.16 447 ILE A C 1
ATOM 3436 O O . ILE A 1 447 ? -34.546 -6.976 15.126 1.00 44.16 447 ILE A O 1
ATOM 3440 N N . CYS A 1 448 ? -35.764 -8.184 16.549 1.00 42.91 448 CYS A N 1
ATOM 3441 C CA . CYS A 1 448 ? -36.899 -8.480 15.664 1.00 42.91 448 CYS A CA 1
ATOM 3442 C C . CYS A 1 448 ? -37.942 -9.279 16.460 1.00 42.91 448 CYS A C 1
ATOM 3444 O O . CYS A 1 448 ? -37.947 -10.511 16.450 1.00 42.91 448 CYS A O 1
ATOM 3446 N N . SER A 1 449 ? -38.821 -8.571 17.167 1.00 38.56 449 SER A N 1
ATOM 3447 C CA . SER A 1 449 ? -40.110 -9.096 17.631 1.00 38.56 449 SER A CA 1
ATOM 3448 C C . SER A 1 449 ? -41.163 -8.011 17.558 1.00 38.56 449 SER A C 1
ATOM 3450 O O . SER A 1 449 ? -40.873 -6.933 18.132 1.00 38.56 449 SER A O 1
#

Organism: NCBI:txid1777140

Foldseek 3Di:
DDQKDFAPAQKIKGKDFPPVLSVVQRVVLSDDDPDDVSQVSQLVSCVVPVRMKMKMWGADPQDIWIWTRHPSDTDTDPDDDDDDPVLVVQLVVQLPDPDLPQDDPLQQPQLFFDADPPDPDGDDTDRDDPSVSSSQSSLLSSQQPDPDPRHHAHDWDWDRHNRHIDTRFTPQQPQDVCVQVDDQQDQRGSHRSPFAWDWDWDDPPPPAFGWTWIDHPAQWTKIWTDHPVGIDIDTDGHFPVVHQVCCCVPVVDHDDDQAHSGNPPDFPDKDFDADPVRHGQKIWTHHPVHIDMTGRDPDVPPRGRDQDFDQPAPADDDDDDPPQWDWDQDDVRFWIWIWGADPVRDIDTDIDGPVRLLVVLVVVVVVVVVDPDDDDPDDDRYGDRDDDPWDWDWDACPDVVAGFIWIWTQDPNNGTDIDTAHPVRVVVVVVVVVVVVVVVVVVVVPPDD

Solvent-accessible surface area (backbone atoms only — not comparable to full-atom values): 26414 Å² total; per-residue (Å²): 137,74,57,61,41,72,27,39,68,41,16,40,32,35,44,24,70,38,60,71,60,32,49,55,50,42,57,57,40,23,74,37,65,75,57,69,64,32,54,49,53,57,27,54,49,28,60,76,38,82,62,35,42,37,37,42,34,35,60,56,98,89,39,82,46,36,30,44,33,52,101,51,41,76,42,80,41,98,73,85,88,78,61,66,64,70,61,48,54,50,30,51,56,44,49,70,41,97,68,68,96,80,54,67,76,58,40,72,63,42,48,26,67,77,72,62,91,91,56,97,65,73,72,79,65,52,84,72,58,67,68,58,54,44,47,52,42,16,50,54,47,39,41,58,74,44,87,52,94,90,54,64,86,77,90,79,52,69,48,80,45,100,88,17,55,38,78,37,49,54,61,73,61,22,32,41,85,50,71,86,74,54,58,80,35,52,56,78,60,72,30,56,66,84,70,30,18,44,80,61,73,70,50,73,77,52,101,75,63,39,49,40,47,38,41,31,88,54,72,20,35,38,41,37,43,54,52,101,89,49,69,49,76,47,81,43,62,40,54,56,66,54,32,39,52,46,45,29,68,77,67,73,39,93,61,76,75,75,48,44,84,55,64,64,94,68,58,79,43,73,46,76,40,57,50,100,85,67,46,63,39,34,37,40,38,24,37,99,86,28,37,50,65,35,72,63,53,89,54,95,66,75,44,69,38,67,86,48,69,45,61,59,55,94,22,92,53,70,82,74,68,61,91,52,46,51,77,46,76,37,79,92,75,55,29,41,36,38,35,40,43,50,99,86,68,54,70,50,75,46,82,29,45,62,72,52,47,55,49,47,54,54,51,51,52,54,52,56,73,69,45,87,69,74,78,71,94,58,86,68,77,27,37,42,81,56,65,78,85,46,59,67,47,76,42,72,59,82,43,94,90,50,76,33,35,35,43,34,40,34,34,92,89,76,40,78,44,79,43,80,32,43,63,68,54,49,47,52,52,51,53,49,54,55,55,48,53,58,49,54,65,52,58,72,71,69,81,78,130

Secondary structure (DSSP, 8-state):
--SEEE-SSSEEEEEEE-HHHHHHHHHHHHTSPTTHHHHHHHHHHHHH-TTEEEEEEEEETTEEEEEEEETTEEEE-SS---S-HHHHHHHHHHHTSS--TT--TTHHHHTT--PPTT-SSPPPPP---HHHHHHHHHHHHHHHH---TTS-S----EEEETTEEEE---------SGGGT--TT-------TTT-EEEEE-S---TT--EEEEEESSS-EEEEEEETTEEEEEEE-S-HHHHHHHHHHHH------SS-SS--SS-SEEEEEE-TTS-EEEEEEE-SS-EEEEE----TTTT-PPP-EE--SS--SPPPPPTTEEEEEETTTTEEEEEEE-TTS-EEEEEEEHHHHHHHHHHHHHHHHHSSSPPPSS--SSPEE--SS--EEEEES-STTS-SEEEEEEETTTEEEEEEE-HHHHHHHHHHHHHHHHHHHHHTTSS--